Protein 6CT6 (pdb70)

B-factor: mean 40.83, std 12.95, range [19.47, 152.35]

InterPro domains:
  IPR001236 Lactate/malate dehydrogenase, N-terminal [PF00056] (11-154)
  IPR001557 L-lactate/malate dehydrogenase [PIRSF000102] (8-322)
  IPR001557 L-lactate/malate dehydrogenase [PR00086] (11-35)
  IPR001557 L-lactate/malate dehydrogenase [PR00086] (35-59)
  IPR001557 L-lactate/malate dehydrogenase [PR00086] (128-148)
  IPR001557 L-lactate/malate dehydrogenase [PR00086] (152-170)
  IPR001557 L-lactate/malate dehydrogenase [PR00086] (182-195)
  IPR011275 Malate dehydrogenase, type 3 [cd01339] (12-321)
  IPR015955 Lactate dehydrogenase/glycoside hydrolase, family 4, C-terminal [G3DSA:3.90.110.10] (157-330)
  IPR015955 Lactate dehydrogenase/glycoside hydrolase, family 4, C-terminal [SSF56327] (155-323)
  IPR022383 Lactate/malate dehydrogenase, C-terminal [PF02866] (159-320)
  IPR036291 NAD(P)-binding domain superfamily [SSF51735] (5-156)

Foldseek 3Di:
DDDPPAAEEEEAACPPLSLLLLLVCLVVVRGAYEDEYQDPPPSQVSQVVSCVVSVVVPHRHGYHYDHDLLVCARHQEYEYDDADDDVDDCVRVVVLLVVLLVNLQSCLVHPLNHQYEYADPPFQSSQVSSCVSNVHDQLRYWYDDFQLLFLQLLVLVCVLQVHDSVQWGWTWKFTLALLIRTPQQPIDRNNHTCVVCCVVVSDHVVSVVVSRVCSRCVFVVQCVVVVDDTDNNSRSVRVSVLVSCQSAFVFDKGQIFGADPQALHDHGTTIGFIFTQGVSGGPGTDRDPDDDVRSVSNVVRVVVRVVSVVVVVVVVVPPPD/DPDDDDDAAEEEEAACPQQNLLLLLVCLVVVRGAYEDEDQPPCPQQVSQVVSCVVSVVVPHRHHYHYDDDLLVCARHQEYEYADDDDADPPGDDLPPGVLGVLVVLLVNLLSCLVHPLNHQYEYERPPFFVSQVSSCVNNVHDLLRYWYDDFQLLFLLLLVLVCVLLVHDSVQWGWTWKFGNALLIRTPLQPIDRNNHTCVVCCVVVSDHPVSSVVSRVCSSCVFVVQCVVVVDDTDRNSRSVRVSVLVSCQVAFVQDKGQIWGQDPPALPAHGTTIGFIFTQGVSGRPGTDHDPDDPVSSVSNVVRRVVVVVVVVVVVCSVVCVPDDDPD

Structure (mmCIF, N/CA/C/O backbone):
data_6CT6
#
_entry.id   6CT6
#
_cell.length_a   83.400
_cell.length_b   83.400
_cell.length_c   227.100
_cell.angle_alpha   90.000
_cell.angle_beta   90.000
_cell.angle_gamma   120.000
#
_symmetry.space_group_name_H-M   'P 31 2 1'
#
loop_
_entity.id
_entity.type
_entity.pdbx_description
1 polymer 'Lactate dehydrogenase'
2 non-polymer alpha-D-glucopyranose
3 non-polymer '1,4-DIHYDRONICOTINAMIDE ADENINE DINUCLEOTIDE'
4 non-polymer 'OXAMIC ACID'
5 water water
#
loop_
_atom_site.group_PDB
_atom_site.id
_atom_site.type_symbol
_atom_site.label_atom_id
_atom_site.label_alt_id
_atom_site.label_comp_id
_atom_site.label_asym_id
_atom_site.label_entity_id
_atom_site.label_seq_id
_atom_site.pdbx_PDB_ins_code
_atom_site.Cartn_x
_atom_site.Cartn_y
_atom_site.Cartn_z
_atom_site.occupancy
_atom_site.B_iso_or_equiv
_atom_site.auth_seq_id
_atom_site.auth_comp_id
_atom_site.auth_asym_id
_atom_site.auth_atom_id
_atom_site.pdbx_PDB_model_num
ATOM 1 N N . ALA A 1 2 ? 1.712 121.893 15.325 1.00 67.12 2 ALA A N 1
ATOM 2 C CA . ALA A 1 2 ? 0.697 121.652 14.305 1.00 65.19 2 ALA A CA 1
ATOM 3 C C . ALA A 1 2 ? 0.726 120.197 13.852 1.00 67.23 2 ALA A C 1
ATOM 4 O O . ALA A 1 2 ? 1.742 119.517 13.988 1.00 75.87 2 ALA A O 1
ATOM 10 N N . VAL A 1 3 ? -0.399 119.725 13.316 1.00 69.21 3 VAL A N 1
ATOM 11 C CA . VAL A 1 3 ? -0.483 118.373 12.773 1.00 65.34 3 VAL A CA 1
ATOM 12 C C . VAL A 1 3 ? -1.038 118.332 11.359 1.00 61.57 3 VAL A C 1
ATOM 13 O O . VAL A 1 3 ? -0.767 117.365 10.623 1.00 62.53 3 VAL A O 1
ATOM 26 N N . PHE A 1 4 ? -1.794 119.333 10.925 1.00 60.87 4 PHE A N 1
ATOM 27 C CA . PHE A 1 4 ? -2.440 119.310 9.620 1.00 60.45 4 PHE A CA 1
ATOM 28 C C . PHE A 1 4 ? -1.500 119.803 8.526 1.00 57.05 4 PHE A C 1
ATOM 29 O O . PHE A 1 4 ? -1.481 119.262 7.421 1.00 60.78 4 PHE A O 1
ATOM 46 N N . ASN A 1 7 ? -3.142 120.528 3.378 1.00 60.17 7 ASN A N 1
ATOM 47 C CA . ASN A 1 7 ? -3.563 120.024 2.076 1.00 50.56 7 ASN A CA 1
ATOM 48 C C . ASN A 1 7 ? -5.005 120.436 1.775 1.00 50.20 7 ASN A C 1
ATOM 49 O O . ASN A 1 7 ? -5.587 121.246 2.493 1.00 57.30 7 ASN A O 1
ATOM 60 N N . LYS A 1 8 ? -5.574 119.864 0.711 1.00 46.10 8 LYS A N 1
ATOM 61 C CA . LYS A 1 8 ? -6.907 120.264 0.269 1.00 44.38 8 LYS A CA 1
ATOM 62 C C . LYS A 1 8 ? -7.991 119.864 1.265 1.00 41.24 8 LYS A C 1
ATOM 63 O O . LYS A 1 8 ? -9.024 120.537 1.358 1.00 40.26 8 LYS A O 1
ATOM 82 N N . ARG A 1 9 ? -7.792 118.775 1.994 1.00 37.44 9 ARG A N 1
ATOM 83 C CA . ARG A 1 9 ? -8.872 118.210 2.790 1.00 39.56 9 ARG A CA 1
ATOM 84 C C . ARG A 1 9 ? -9.264 119.146 3.933 1.00 32.22 9 ARG A C 1
ATOM 85 O O . ARG A 1 9 ? -8.409 119.834 4.498 1.00 32.09 9 ARG A O 1
ATOM 106 N N . PRO A 1 10 ? -10.544 119.180 4.303 1.00 30.91 10 PRO A N 1
ATOM 107 C CA . PRO A 1 10 ? -10.927 119.822 5.565 1.00 29.12 10 PRO A CA 1
ATOM 108 C C . PRO A 1 10 ? -10.173 119.207 6.737 1.00 30.55 10 PRO A C 1
ATOM 109 O O . PRO A 1 10 ? -9.803 118.031 6.715 1.00 28.65 10 PRO A O 1
ATOM 120 N N . LYS A 1 11 ? -9.952 120.017 7.771 1.00 34.97 11 LYS A N 1
ATOM 121 C CA . LYS A 1 11 ? -9.278 119.580 8.987 1.00 35.98 11 LYS A CA 1
ATOM 122 C C . LYS A 1 11 ? -10.244 119.733 10.154 1.00 33.24 11 LYS A C 1
ATOM 123 O O . LYS A 1 11 ? -10.751 120.833 10.403 1.00 31.50 11 LYS A O 1
ATOM 142 N N . ILE A 1 12 ? -10.497 118.638 10.866 1.00 30.11 12 ILE A N 1
ATOM 143 C CA . ILE A 1 12 ? -11.479 118.608 11.946 1.00 33.08 12 ILE A CA 1
ATOM 144 C C . ILE A 1 12 ? -10.753 118.278 13.242 1.00 32.36 12 ILE A C 1
ATOM 145 O O . ILE A 1 12 ? -10.170 117.194 13.375 1.00 30.93 12 ILE A O 1
ATOM 161 N N . ALA A 1 13 ? -10.807 119.199 14.201 1.00 29.86 13 ALA A N 1
ATOM 162 C CA . ALA A 1 13 ? -10.183 119.012 15.503 1.00 30.67 13 ALA A CA 1
ATOM 163 C C . ALA A 1 13 ? -11.224 118.548 16.512 1.00 28.70 13 ALA A C 1
ATOM 164 O O . ALA A 1 13 ? -12.261 119.197 16.684 1.00 30.00 13 ALA A O 1
ATOM 171 N N . LEU A 1 14 ? -10.941 117.429 17.174 1.00 28.82 14 LEU A N 1
ATOM 172 C CA . LEU A 1 14 ? -11.818 116.856 18.191 1.00 28.96 14 LEU A CA 1
ATOM 173 C C . LEU A 1 14 ? -11.160 117.074 19.553 1.00 31.45 14 LEU A C 1
ATOM 174 O O . LEU A 1 14 ? -10.196 116.389 19.910 1.00 28.57 14 LEU A O 1
ATOM 190 N N . VAL A 1 15 ? -11.682 118.038 20.308 1.00 30.65 15 VAL A N 1
ATOM 191 C CA . VAL A 1 15 ? -11.178 118.351 21.643 1.00 29.39 15 VAL A CA 1
ATOM 192 C C . VAL A 1 15 ? -11.882 117.408 22.615 1.00 30.32 15 VAL A C 1
ATOM 193 O O . VAL A 1 15 ? -13.013 117.657 23.040 1.00 29.74 15 VAL A O 1
ATOM 206 N N . GLY A 1 16 ? -11.204 116.318 22.969 1.00 29.43 16 GLY A N 1
ATOM 207 C CA . GLY A 1 16 ? -11.788 115.261 23.775 1.00 33.28 16 GLY A CA 1
ATOM 208 C C . GLY A 1 16 ? -11.806 113.953 23.012 1.00 30.82 16 GLY A C 1
ATOM 209 O O . GLY A 1 16 ? -12.442 113.859 21.958 1.00 31.31 16 GLY A O 1
ATOM 213 N N . SER A 1 17 ? -11.118 112.933 23.530 1.00 29.13 17 SER A N 1
ATOM 214 C CA . SER A 1 17 ? -10.884 111.698 22.790 1.00 33.20 17 SER A CA 1
ATOM 215 C C . SER A 1 17 ? -11.541 110.497 23.464 1.00 33.40 17 SER A C 1
ATOM 216 O O . SER A 1 17 ? -11.063 109.367 23.334 1.00 31.93 17 SER A O 1
ATOM 224 N N . GLY A 1 18 ? -12.639 110.724 24.182 1.00 34.31 18 GLY A N 1
ATOM 225 C CA . GLY A 1 18 ? -13.424 109.636 24.732 1.00 31.43 18 GLY A CA 1
ATOM 226 C C . GLY A 1 18 ? -14.219 108.921 23.659 1.00 32.02 18 GLY A C 1
ATOM 227 O O . GLY A 1 18 ? -13.896 109.022 22.471 1.00 29.47 18 GLY A O 1
ATOM 231 N N . MET A 1 19 ? -15.264 108.194 24.061 1.00 29.53 19 MET A N 1
ATOM 232 C CA . MET A 1 19 ? -16.014 107.390 23.101 1.00 28.82 19 MET A CA 1
ATOM 233 C C . MET A 1 19 ? -16.708 108.261 22.056 1.00 30.07 19 MET A C 1
ATOM 234 O O . MET A 1 19 ? -16.725 107.913 20.870 1.00 28.02 19 MET A O 1
ATOM 248 N N . ILE A 1 20 ? -17.281 109.400 22.462 1.00 29.70 20 ILE A N 1
ATOM 249 C CA . ILE A 1 20 ? -17.915 110.282 21.481 1.00 30.33 20 ILE A CA 1
ATOM 250 C C . ILE A 1 20 ? -16.869 110.822 20.510 1.00 28.33 20 ILE A C 1
ATOM 251 O O . ILE A 1 20 ? -17.087 110.857 19.294 1.00 28.31 20 ILE A O 1
ATOM 267 N N . GLY A 1 21 ? -15.717 111.248 21.030 1.00 28.70 21 GLY A N 1
ATOM 268 C CA . GLY A 1 21 ? -14.663 111.743 20.156 1.00 28.56 21 GLY A CA 1
ATOM 269 C C . GLY A 1 21 ? -14.198 110.702 19.155 1.00 27.70 21 GLY A C 1
ATOM 270 O O . GLY A 1 21 ? -14.051 110.986 17.964 1.00 25.28 21 GLY A O 1
ATOM 274 N N . GLY A 1 22 ? -13.961 109.477 19.626 1.00 29.75 22 GLY A N 1
ATOM 275 C CA . GLY A 1 22 ? -13.554 108.417 18.718 1.00 27.48 22 GLY A CA 1
ATOM 276 C C . GLY A 1 22 ? -14.622 108.099 17.690 1.00 27.35 22 GLY A C 1
ATOM 277 O O . GLY A 1 22 ? -14.320 107.855 16.519 1.00 23.63 22 GLY A O 1
ATOM 281 N N . THR A 1 23 ? -15.884 108.085 18.120 1.00 27.52 23 THR A N 1
ATOM 282 C CA . THR A 1 23 ? -16.992 107.851 17.200 1.00 26.20 23 THR A CA 1
ATOM 283 C C . THR A 1 23 ? -16.989 108.861 16.058 1.00 27.34 23 THR A C 1
ATOM 284 O O . THR A 1 23 ? -17.211 108.495 14.895 1.00 26.46 23 THR A O 1
ATOM 295 N N . MET A 1 24 ? -16.749 110.138 16.369 1.00 25.26 24 MET A N 1
ATOM 296 C CA . MET A 1 24 ? -16.740 111.156 15.326 1.00 28.04 24 MET A CA 1
ATOM 297 C C . MET A 1 24 ? -15.525 111.004 14.417 1.00 27.36 24 MET A C 1
ATOM 298 O O . MET A 1 24 ? -15.636 111.163 13.196 1.00 25.81 24 MET A O 1
ATOM 312 N N . ALA A 1 25 ? -14.363 110.679 14.989 1.00 28.66 25 ALA A N 1
ATOM 313 C CA . ALA A 1 25 ? -13.185 110.403 14.172 1.00 26.17 25 ALA A CA 1
ATOM 314 C C . ALA A 1 25 ? -13.441 109.231 13.228 1.00 23.33 25 ALA A C 1
ATOM 315 O O . ALA A 1 25 ? -13.081 109.276 12.046 1.00 25.78 25 ALA A O 1
ATOM 322 N N . PHE A 1 26 ? -14.049 108.163 13.748 1.00 26.31 26 PHE A N 1
ATOM 323 C CA . PHE A 1 26 ? -14.438 107.021 12.925 1.00 25.32 26 PHE A CA 1
ATOM 324 C C . PHE A 1 26 ? -15.317 107.452 11.751 1.00 28.11 26 PHE A C 1
ATOM 325 O O . PHE A 1 26 ? -15.114 107.008 10.612 1.00 27.00 26 PHE A O 1
ATOM 342 N N . LEU A 1 27 ? -16.287 108.334 12.006 1.00 26.95 27 LEU A N 1
ATOM 343 C CA . LEU A 1 27 ? -17.170 108.799 10.939 1.00 29.03 27 LEU A CA 1
ATOM 344 C C . LEU A 1 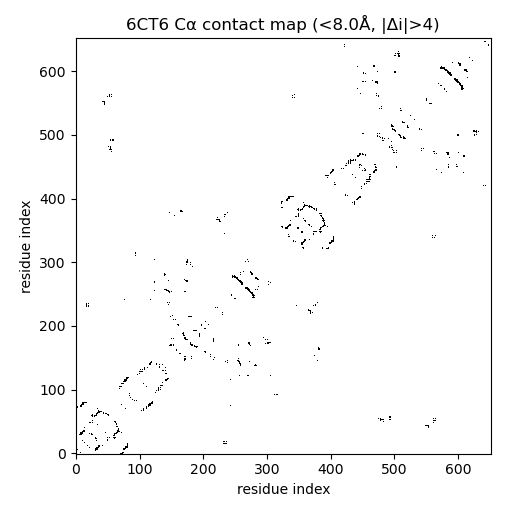27 ? -16.401 109.581 9.878 1.00 28.25 27 LEU A C 1
ATOM 345 O O . LEU A 1 27 ? -16.684 109.459 8.679 1.00 25.68 27 LEU A O 1
ATOM 361 N N . CYS A 1 28 ? -15.429 110.396 10.297 1.00 27.11 28 CYS A N 1
ATOM 362 C CA . CYS A 1 28 ? -14.629 111.148 9.335 1.00 27.25 28 CYS A CA 1
ATOM 363 C C . CYS A 1 28 ? -13.850 110.213 8.422 1.00 28.25 28 CYS A C 1
ATOM 364 O O . CYS A 1 28 ? -13.734 110.459 7.213 1.00 26.07 28 CYS A O 1
ATOM 372 N N . SER A 1 29 ? -13.299 109.139 8.989 1.00 27.03 29 SER A N 1
ATOM 373 C CA . SER A 1 29 ? -12.607 108.134 8.190 1.00 27.35 29 SER A CA 1
ATOM 374 C C . SER A 1 29 ? -13.561 107.467 7.203 1.00 29.07 29 SER A C 1
ATOM 375 O O . SER A 1 29 ? -13.287 107.408 5.996 1.00 29.19 29 SER A O 1
ATOM 383 N N . LEU A 1 30 ? -14.698 106.971 7.699 1.00 23.58 30 LEU A N 1
ATOM 384 C CA . LEU A 1 30 ? -15.638 106.246 6.848 1.00 27.59 30 LEU A CA 1
ATOM 385 C C . LEU A 1 30 ? -16.216 107.134 5.753 1.00 27.98 30 LEU A C 1
ATOM 386 O O . LEU A 1 30 ? -16.382 106.691 4.611 1.00 27.79 30 LEU A O 1
ATOM 402 N N . LYS A 1 31 ? -16.548 108.382 6.085 1.00 29.06 31 LYS A N 1
ATOM 403 C CA . LYS A 1 31 ? -17.184 109.291 5.140 1.00 32.40 31 LYS A CA 1
ATOM 404 C C . LYS A 1 31 ? -16.192 110.058 4.277 1.00 27.08 31 LYS A C 1
ATOM 405 O O . LYS A 1 31 ? -16.617 110.794 3.380 1.00 29.90 31 LYS A O 1
ATOM 424 N N . GLU A 1 32 ? -14.893 109.906 4.522 1.00 27.66 32 GLU A N 1
ATOM 425 C CA . GLU A 1 32 ? -13.872 110.691 3.833 1.00 25.97 32 GLU A CA 1
ATOM 426 C C . GLU A 1 32 ? -14.165 112.185 3.960 1.00 26.77 32 GLU A C 1
ATOM 427 O O . GLU A 1 32 ? -14.030 112.954 3.006 1.00 29.00 32 GLU A O 1
ATOM 439 N N . LEU A 1 33 ? -14.569 112.600 5.163 1.00 28.07 33 LEU A N 1
ATOM 440 C CA . LEU A 1 33 ? -14.985 113.982 5.379 1.00 27.42 33 LEU A CA 1
ATOM 441 C C . LEU A 1 33 ? -13.787 114.918 5.509 1.00 26.51 33 LEU A C 1
ATOM 442 O O . LEU A 1 33 ? -13.841 116.066 5.053 1.00 29.70 33 LEU A O 1
ATOM 458 N N . GLY A 1 34 ? -12.705 114.449 6.117 1.00 30.37 34 GLY A N 1
ATOM 459 C CA . GLY A 1 34 ? -11.533 115.278 6.325 1.00 31.17 34 GLY A CA 1
ATOM 460 C C . GLY A 1 34 ? -10.557 114.587 7.248 1.00 26.81 34 GLY A C 1
ATOM 461 O O . GLY A 1 34 ? -10.868 113.571 7.876 1.00 30.45 34 GLY A O 1
ATOM 465 N N . ASP A 1 35 ? -9.353 115.154 7.316 1.00 28.12 35 ASP A N 1
ATOM 466 C CA . ASP A 1 35 ? -8.374 114.690 8.288 1.00 31.64 35 ASP A CA 1
ATOM 467 C C . ASP A 1 35 ? -8.785 115.139 9.686 1.00 28.84 35 ASP A C 1
ATOM 468 O O . ASP A 1 35 ? -9.500 116.130 9.860 1.00 29.50 35 ASP A O 1
ATOM 477 N N . VAL A 1 36 ? -8.330 114.389 10.689 1.00 30.73 36 VAL A N 1
ATOM 478 C CA . VAL A 1 36 ? -8.807 114.537 12.058 1.00 26.50 36 VAL A CA 1
ATOM 479 C C . VAL A 1 36 ? -7.622 114.550 13.010 1.00 31.45 36 VAL A C 1
ATOM 480 O O . VAL A 1 36 ? -6.613 113.872 12.792 1.00 34.08 36 VAL A O 1
ATOM 493 N N . VAL A 1 37 ? -7.751 115.328 14.081 1.00 32.22 37 VAL A N 1
ATOM 494 C CA . VAL A 1 37 ? -6.867 115.220 15.234 1.00 33.62 37 VAL A CA 1
ATOM 495 C C . VAL A 1 37 ? -7.719 114.949 16.465 1.00 29.52 37 VAL A C 1
ATOM 496 O O . VAL A 1 37 ? -8.697 115.661 16.722 1.00 31.22 37 VAL A O 1
ATOM 509 N N . LEU A 1 38 ? -7.362 113.904 17.203 1.00 31.41 38 LEU A N 1
ATOM 510 C CA . LEU A 1 38 ? -7.968 113.602 18.494 1.00 34.75 38 LEU A CA 1
ATOM 511 C C . LEU A 1 38 ? -7.103 114.232 19.578 1.00 33.63 38 LEU A C 1
ATOM 512 O O . LEU A 1 38 ? -5.994 113.759 19.846 1.00 33.79 38 LEU A O 1
ATOM 528 N N . PHE A 1 39 ? -7.594 115.308 20.187 1.00 31.56 39 PHE A N 1
ATOM 529 C CA . PHE A 1 39 ? -6.891 115.961 21.281 1.00 32.58 39 PHE A CA 1
ATOM 530 C C . PHE A 1 39 ? -7.454 115.483 22.611 1.00 31.99 39 PHE A C 1
ATOM 531 O O . PHE A 1 39 ? -8.658 115.236 22.738 1.00 29.09 39 PHE A O 1
ATOM 548 N N . ASP A 1 40 ? -6.575 115.346 23.597 1.00 36.26 40 ASP A N 1
ATOM 549 C CA . ASP A 1 40 ? -7.015 115.041 24.950 1.00 34.20 40 ASP A CA 1
ATOM 550 C C . ASP A 1 40 ? -5.874 115.336 25.908 1.00 41.80 40 ASP A C 1
ATOM 551 O O . ASP A 1 40 ? -4.707 115.406 25.511 1.00 36.36 40 ASP A O 1
ATOM 560 N N . VAL A 1 41 ? -6.232 115.517 27.181 1.00 39.39 41 VAL A N 1
ATOM 561 C CA . VAL A 1 41 ? -5.224 115.750 28.208 1.00 39.18 41 VAL A CA 1
ATOM 562 C C . VAL A 1 41 ? -4.571 114.453 28.667 1.00 44.05 41 VAL A C 1
ATOM 563 O O . VAL A 1 41 ? -3.482 114.493 29.253 1.00 47.52 41 VAL A O 1
ATOM 576 N N . VAL A 1 42 ? -5.192 113.308 28.415 1.00 43.48 42 VAL A N 1
ATOM 577 C CA . VAL A 1 42 ? -4.564 112.029 28.768 1.00 42.36 42 VAL A CA 1
ATOM 578 C C . VAL A 1 42 ? -3.432 111.741 27.791 1.00 49.36 42 VAL A C 1
ATOM 579 O O . VAL A 1 42 ? -3.633 111.842 26.567 1.00 43.89 42 VAL A O 1
ATOM 592 N N . PRO A 1 43 ? -2.247 111.373 28.264 1.00 46.99 43 PRO A N 1
ATOM 593 C CA . PRO A 1 43 ? -1.181 110.991 27.337 1.00 48.02 43 PRO A CA 1
ATOM 594 C C . PRO A 1 43 ? -1.467 109.653 26.674 1.00 41.17 43 PRO A C 1
ATOM 595 O O . PRO A 1 43 ? -2.143 108.786 27.234 1.00 38.32 43 PRO A O 1
ATOM 606 N N . ASN A 1 44 ? -0.963 109.513 25.447 1.00 40.39 44 ASN A N 1
ATOM 607 C CA . ASN A 1 44 ? -0.886 108.234 24.743 1.00 38.87 44 ASN A CA 1
ATOM 608 C C . ASN A 1 44 ? -2.217 107.779 24.154 1.00 38.90 44 ASN A C 1
ATOM 609 O O . ASN A 1 44 ? -2.273 107.396 22.981 1.00 36.45 44 ASN A O 1
ATOM 620 N N . MET A 1 45 ? -3.288 107.801 24.946 1.00 33.65 45 MET A N 1
ATOM 621 C CA . MET A 1 45 ? -4.548 107.209 24.499 1.00 38.85 45 MET A CA 1
ATOM 622 C C . MET A 1 45 ? -5.022 107.759 23.160 1.00 29.53 45 MET A C 1
ATOM 623 O O . MET A 1 45 ? -5.403 106.957 22.293 1.00 31.72 45 MET A O 1
ATOM 637 N N . PRO A 1 46 ? -5.053 109.074 22.924 1.00 32.28 46 PRO A N 1
ATOM 638 C CA . PRO A 1 46 ? -5.461 109.554 21.593 1.00 34.73 46 PRO A CA 1
ATOM 639 C C . PRO A 1 46 ? -4.567 109.060 20.470 1.00 35.13 46 PRO A C 1
ATOM 640 O O . PRO A 1 46 ? -5.061 108.860 19.353 1.00 29.21 46 PRO A O 1
ATOM 651 N N . MET A 1 47 ? -3.271 108.852 20.721 1.00 35.82 47 MET A N 1
ATOM 652 C CA . MET A 1 47 ? -2.403 108.313 19.680 1.00 35.25 47 MET A CA 1
ATOM 653 C C . MET A 1 47 ? -2.734 106.859 19.373 1.00 31.69 47 MET A C 1
ATOM 654 O O . MET A 1 47 ? -2.608 106.428 18.222 1.00 29.50 47 MET A O 1
ATOM 668 N N . GLY A 1 48 ? -3.162 106.096 20.378 1.00 29.49 48 GLY A N 1
ATOM 669 C CA . GLY A 1 48 ? -3.574 104.724 20.130 1.00 29.66 48 GLY A CA 1
ATOM 670 C C . GLY A 1 48 ? -4.817 104.648 19.263 1.00 33.86 48 GLY A C 1
ATOM 671 O O . GLY A 1 48 ? -4.868 103.888 18.289 1.00 29.46 48 GLY A O 1
ATOM 675 N N . LYS A 1 49 ? -5.837 105.440 19.604 1.00 28.07 49 LYS A N 1
ATOM 676 C CA . LYS A 1 49 ? -7.051 105.473 18.795 1.00 27.15 49 LYS A CA 1
ATOM 677 C C . LYS A 1 49 ? -6.754 105.957 17.381 1.00 26.03 49 LYS A C 1
ATOM 678 O O . LYS A 1 49 ? -7.272 105.403 16.405 1.00 28.79 49 LYS A O 1
ATOM 697 N N . ALA A 1 50 ? -5.923 106.996 17.252 1.00 27.32 50 ALA A N 1
ATOM 698 C CA . ALA A 1 50 ? -5.583 107.520 15.934 1.00 30.16 50 ALA A CA 1
ATOM 699 C C . ALA A 1 50 ? -4.893 106.464 15.080 1.00 31.96 50 ALA A C 1
ATOM 700 O O . ALA A 1 50 ? -5.165 106.352 13.879 1.00 28.28 50 ALA A O 1
ATOM 707 N N . MET A 1 51 ? -3.992 105.686 15.681 1.00 27.46 51 MET A N 1
ATOM 708 C CA . MET A 1 51 ? -3.315 104.621 14.947 1.00 30.02 51 MET A CA 1
ATOM 709 C C . MET A 1 51 ? -4.325 103.614 14.413 1.00 26.88 51 MET A C 1
ATOM 710 O O . MET A 1 51 ? -4.304 103.255 13.228 1.00 28.88 51 MET A O 1
ATOM 724 N N . ASP A 1 52 ? -5.218 103.150 15.287 1.00 23.90 52 ASP A N 1
ATOM 725 C CA . ASP A 1 52 ? -6.302 102.259 14.891 1.00 28.76 52 ASP A CA 1
ATOM 726 C C . ASP A 1 52 ? -7.106 102.838 13.731 1.00 27.76 52 ASP A C 1
ATOM 727 O O . ASP A 1 52 ? -7.425 102.133 12.766 1.00 26.71 52 ASP A O 1
ATOM 736 N N . LEU A 1 53 ? -7.426 104.132 13.800 1.00 25.09 53 LEU A N 1
ATOM 737 C CA . LEU A 1 53 ? -8.269 104.749 12.783 1.00 28.13 53 LEU A CA 1
ATOM 738 C C . LEU A 1 53 ? -7.517 104.971 11.475 1.00 27.93 53 LEU A C 1
ATOM 739 O O . LEU A 1 53 ? -8.123 104.901 10.399 1.00 24.14 53 LEU A O 1
ATOM 755 N N . CYS A 1 54 ? -6.210 105.241 11.538 1.00 26.90 54 CYS A N 1
ATOM 756 C CA . CYS A 1 54 ? -5.416 105.286 10.314 1.00 28.13 54 CYS A CA 1
ATOM 757 C C . CYS A 1 54 ? -5.445 103.942 9.602 1.00 27.81 54 CYS A C 1
ATOM 758 O O . CYS A 1 54 ? -5.562 103.884 8.371 1.00 28.09 54 CYS A O 1
ATOM 766 N N . HIS A 1 55 ? -5.345 102.848 10.360 1.00 24.92 55 HIS A N 1
ATOM 767 C CA . HIS A 1 55 ? -5.524 101.523 9.778 1.00 26.34 55 HIS A CA 1
ATOM 768 C C . HIS A 1 55 ? -6.923 101.368 9.197 1.00 26.22 55 HIS A C 1
ATOM 769 O O . HIS A 1 55 ? -7.097 100.753 8.138 1.00 27.59 55 HIS A O 1
ATOM 783 N N . ASN A 1 56 ? -7.935 101.927 9.870 1.00 25.05 56 ASN A N 1
ATOM 784 C CA . ASN A 1 56 ? -9.305 101.803 9.376 1.00 26.36 56 ASN A CA 1
ATOM 785 C C . ASN A 1 56 ? -9.465 102.460 8.011 1.00 26.03 56 ASN A C 1
ATOM 786 O O . ASN A 1 56 ? -10.131 101.911 7.126 1.00 24.65 56 ASN A O 1
ATOM 797 N N . SER A 1 57 ? -8.890 103.651 7.830 1.00 25.29 57 SER A N 1
ATOM 798 C CA . SER A 1 57 ? -8.939 104.301 6.526 1.00 28.89 57 SER A CA 1
ATOM 799 C C . SER A 1 57 ? -8.447 103.358 5.435 1.00 28.13 57 SER A C 1
ATOM 800 O O . SER A 1 57 ? -9.076 103.217 4.381 1.00 25.40 57 SER A O 1
ATOM 808 N N . SER A 1 58 ? -7.317 102.695 5.680 1.00 26.31 58 SER A N 1
ATOM 809 C CA . SER A 1 58 ? -6.765 101.775 4.693 1.00 30.52 58 SER A CA 1
ATOM 810 C C . SER A 1 58 ? -7.683 100.574 4.481 1.00 25.76 58 SER A C 1
ATOM 811 O O . SER A 1 58 ? -7.812 100.078 3.355 1.00 27.18 58 SER A O 1
ATOM 819 N N . VAL A 1 59 ? -8.338 100.100 5.547 1.00 24.39 59 VAL A N 1
ATOM 820 C CA . VAL A 1 59 ? -9.346 99.049 5.403 1.00 26.30 59 VAL A CA 1
ATOM 821 C C . VAL A 1 59 ? -10.399 99.451 4.376 1.00 23.35 59 VAL A C 1
ATOM 822 O O . VAL A 1 59 ? -10.860 98.619 3.585 1.00 25.21 59 VAL A O 1
ATOM 835 N N . VAL A 1 60 ? -10.813 100.719 4.381 1.00 24.68 60 VAL A N 1
ATOM 836 C CA . VAL A 1 60 ? -11.830 101.200 3.447 1.00 28.45 60 VAL A CA 1
ATOM 837 C C . VAL A 1 60 ? -11.204 101.943 2.261 1.00 25.21 60 VAL A C 1
ATOM 838 O O . VAL A 1 60 ? -11.889 102.704 1.583 1.00 26.52 60 VAL A O 1
ATOM 851 N N . ASP A 1 61 ? -9.907 101.755 2.021 1.00 25.82 61 ASP A N 1
ATOM 852 C CA . ASP A 1 61 ? -9.258 102.147 0.769 1.00 27.41 61 ASP A CA 1
ATOM 853 C C . ASP A 1 61 ? -9.149 103.661 0.587 1.00 28.32 61 ASP A C 1
ATOM 854 O O . ASP A 1 61 ? -9.156 104.144 -0.547 1.00 30.14 61 ASP A O 1
ATOM 863 N N . ASN A 1 62 ? -9.034 104.439 1.663 1.00 25.73 62 ASN A N 1
ATOM 864 C CA . ASN A 1 62 ? -8.820 105.875 1.524 1.00 24.76 62 ASN A CA 1
ATOM 865 C C . ASN A 1 62 ? -7.685 106.311 2.443 1.00 27.53 62 ASN A C 1
ATOM 866 O O . ASN A 1 62 ? -7.204 105.547 3.283 1.00 28.42 62 ASN A O 1
ATOM 877 N N . GLY A 1 63 ? -7.253 107.555 2.262 1.00 26.81 63 GLY A N 1
ATOM 878 C CA . GLY A 1 63 ? -6.076 108.058 2.943 1.00 33.77 63 GLY A CA 1
ATOM 879 C C . GLY A 1 63 ? -6.353 109.069 4.038 1.00 29.57 63 GLY A C 1
ATOM 880 O O . GLY A 1 63 ? -5.457 109.831 4.415 1.00 31.09 63 GLY A O 1
ATOM 884 N N . ILE A 1 64 ? -7.581 109.094 4.561 1.00 26.72 64 ILE A N 1
ATOM 885 C CA . ILE A 1 64 ? -7.884 109.980 5.677 1.00 30.96 64 ILE A CA 1
ATOM 886 C C . ILE A 1 64 ? -6.914 109.694 6.811 1.00 29.81 64 ILE A C 1
ATOM 887 O O . ILE A 1 64 ? -6.682 108.533 7.174 1.00 25.77 64 ILE A O 1
ATOM 903 N N . THR A 1 65 ? -6.340 110.750 7.375 1.00 26.23 65 THR A N 1
ATOM 904 C CA . THR A 1 65 ? -5.377 110.631 8.460 1.00 28.01 65 THR A CA 1
ATOM 905 C C . THR A 1 65 ? -5.996 111.137 9.756 1.00 26.75 65 THR A C 1
ATOM 906 O O . THR A 1 65 ? -6.568 112.230 9.794 1.00 30.55 65 THR A O 1
ATOM 917 N N . VAL A 1 66 ? -5.879 110.336 10.809 1.00 26.45 66 VAL A N 1
ATOM 918 C CA . VAL A 1 66 ? -6.229 110.745 12.165 1.00 30.28 66 VAL A CA 1
ATOM 919 C C . VAL A 1 66 ? -4.939 110.866 12.963 1.00 31.66 66 VAL A C 1
ATOM 920 O O . VAL A 1 66 ? -4.135 109.927 13.000 1.00 29.94 66 VAL A O 1
ATOM 933 N N . TYR A 1 67 ? -4.736 112.025 13.586 1.00 32.49 67 TYR A N 1
ATOM 934 C CA . TYR A 1 67 ? -3.610 112.256 14.479 1.00 31.16 67 TYR A CA 1
ATOM 935 C C . TYR A 1 67 ? -4.087 112.262 15.926 1.00 34.72 67 TYR A C 1
ATOM 936 O O . TYR A 1 67 ? -5.247 112.564 16.216 1.00 39.12 67 TYR A O 1
ATOM 954 N N . GLY A 1 68 ? -3.179 111.923 16.831 1.00 32.97 68 GLY A N 1
ATOM 955 C CA . GLY A 1 68 ? -3.418 112.056 18.262 1.00 33.48 68 GLY A CA 1
ATOM 956 C C . GLY A 1 68 ? -2.436 113.046 18.861 1.00 34.35 68 GLY A C 1
ATOM 957 O O . GLY A 1 68 ? -1.257 113.047 18.504 1.00 36.70 68 GLY A O 1
ATOM 961 N N . SER A 1 69 ? -2.928 113.885 19.773 1.00 33.55 69 SER A N 1
ATOM 962 C CA . SER A 1 69 ? -2.105 114.956 20.317 1.00 34.20 69 SER A CA 1
ATOM 963 C C . SER A 1 69 ? -2.507 115.271 21.751 1.00 39.18 69 SER A C 1
ATOM 964 O O . SER A 1 69 ? -3.659 115.075 22.151 1.00 30.94 69 SER A O 1
ATOM 972 N N . ASN A 1 70 ? -1.531 115.764 22.517 1.00 38.56 70 ASN A N 1
ATOM 973 C CA . ASN A 1 70 ? -1.759 116.337 23.839 1.00 38.89 70 ASN A CA 1
ATOM 974 C C . ASN A 1 70 ? -1.447 117.830 23.885 1.00 40.58 70 ASN A C 1
ATOM 975 O O . ASN A 1 70 ? -1.350 118.399 24.978 1.00 37.51 70 ASN A O 1
ATOM 986 N N . SER A 1 71 ? -1.283 118.475 22.732 1.00 37.45 71 SER A N 1
ATOM 987 C CA . SER A 1 71 ? -0.894 119.878 22.651 1.00 37.48 71 SER A CA 1
ATOM 988 C C . SER A 1 71 ? -1.953 120.656 21.884 1.00 39.95 71 SER A C 1
ATOM 989 O O . SER A 1 71 ? -2.355 120.248 20.789 1.00 39.75 71 SER A O 1
ATOM 997 N N . TYR A 1 72 ? -2.394 121.781 22.452 1.00 37.65 72 TYR A N 1
ATOM 998 C CA . TYR A 1 72 ? -3.392 122.604 21.776 1.00 38.19 72 TYR A CA 1
ATOM 999 C C . TYR A 1 72 ? -2.888 123.161 20.453 1.00 39.14 72 TYR A C 1
ATOM 1000 O O . TYR A 1 72 ? -3.698 123.629 19.647 1.00 38.65 72 TYR A O 1
ATOM 1018 N N . GLU A 1 73 ? -1.579 123.115 20.201 1.00 39.98 73 GLU A N 1
ATOM 1019 C CA . GLU A 1 73 ? -1.068 123.558 18.910 1.00 46.30 73 GLU A CA 1
ATOM 1020 C C . GLU A 1 73 ? -1.606 122.712 17.763 1.00 37.61 73 GLU A C 1
ATOM 1021 O O . GLU A 1 73 ? -1.510 123.128 16.603 1.00 42.25 73 GLU A O 1
ATOM 1033 N N . CYS A 1 74 ? -2.168 121.538 18.057 1.00 40.64 74 CYS A N 1
ATOM 1034 C CA . CYS A 1 74 ? -2.743 120.704 17.012 1.00 43.63 74 CYS A CA 1
ATOM 1035 C C . CYS A 1 74 ? -4.000 121.310 16.408 1.00 40.82 74 CYS A C 1
ATOM 1036 O O . CYS A 1 74 ? -4.433 120.855 15.344 1.00 37.35 74 CYS A O 1
ATOM 1044 N N . LEU A 1 75 ? -4.593 122.318 17.053 1.00 35.68 75 LEU A N 1
ATOM 1045 C CA . LEU A 1 75 ? -5.743 123.014 16.487 1.00 36.56 75 LEU A CA 1
ATOM 1046 C C . LEU A 1 75 ? -5.380 123.884 15.292 1.00 38.31 75 LEU A C 1
ATOM 1047 O O . LEU A 1 75 ? -6.285 124.370 14.606 1.00 33.46 75 LEU A O 1
ATOM 1063 N N . THR A 1 76 ? -4.093 124.092 15.029 1.00 35.88 76 THR A N 1
ATOM 1064 C CA . THR A 1 76 ? -3.675 124.989 13.960 1.00 36.35 76 THR A CA 1
ATOM 1065 C C . THR A 1 76 ? -4.332 124.606 12.640 1.00 37.18 76 THR A C 1
ATOM 1066 O O . THR A 1 76 ? -4.235 123.461 12.190 1.00 37.25 76 THR A O 1
ATOM 1077 N N . ASN A 1 77 ? -5.012 125.579 12.030 1.00 38.64 77 ASN A N 1
ATOM 1078 C CA . ASN A 1 77 ? -5.629 125.458 10.711 1.00 43.61 77 ASN A CA 1
ATOM 1079 C C . ASN A 1 77 ? -6.856 124.553 10.702 1.00 40.06 77 ASN A C 1
ATOM 1080 O O . ASN A 1 77 ? -7.301 124.132 9.630 1.00 36.59 77 ASN A O 1
ATOM 1091 N N . ALA A 1 78 ? -7.423 124.243 11.865 1.00 35.70 78 ALA A N 1
ATOM 1092 C CA . ALA A 1 78 ? -8.657 123.468 11.906 1.00 34.69 78 ALA A CA 1
ATOM 1093 C C . ALA A 1 78 ? -9.804 124.256 11.286 1.00 32.46 78 ALA A C 1
ATOM 1094 O O . ALA A 1 78 ? -9.975 125.448 11.555 1.00 34.88 78 ALA A O 1
ATOM 1101 N N . ASP A 1 79 ? -10.592 123.580 10.446 1.00 34.19 79 ASP A N 1
ATOM 1102 C CA . ASP A 1 79 ? -11.787 124.193 9.877 1.00 30.82 79 ASP A CA 1
ATOM 1103 C C . ASP A 1 79 ? -12.995 124.037 10.793 1.00 29.52 79 ASP A C 1
ATOM 1104 O O . ASP A 1 79 ? -13.885 124.896 10.790 1.00 29.15 79 ASP A O 1
ATOM 1113 N N . VAL A 1 80 ? -13.047 122.955 11.566 1.00 30.98 80 VAL A N 1
ATOM 1114 C CA . VAL A 1 80 ? -14.106 122.726 12.542 1.00 30.54 80 VAL A CA 1
ATOM 1115 C C . VAL A 1 80 ? -13.471 122.207 13.825 1.00 30.25 80 VAL A C 1
ATOM 1116 O O . VAL A 1 80 ? -12.505 121.438 13.788 1.00 33.54 80 VAL A O 1
ATOM 1129 N N . VAL A 1 81 ? -14.014 122.632 14.962 1.00 29.92 81 VAL A N 1
ATOM 1130 C CA . VAL A 1 81 ? -13.630 122.111 16.269 1.00 29.70 81 VAL A CA 1
ATOM 1131 C C . VAL A 1 81 ? -14.887 121.585 16.950 1.00 29.19 81 VAL A C 1
ATOM 1132 O O . VAL A 1 81 ? -15.882 122.311 17.066 1.00 32.62 81 VAL A O 1
ATOM 1145 N N . ILE A 1 82 ? -14.847 120.327 17.387 1.00 27.54 82 ILE A N 1
ATOM 1146 C CA . ILE A 1 82 ? -15.948 119.713 18.123 1.00 28.44 82 ILE A CA 1
ATOM 1147 C C . ILE A 1 82 ? -15.446 119.368 19.521 1.00 28.52 82 ILE A C 1
ATOM 1148 O O . ILE A 1 82 ? -14.501 118.583 19.677 1.00 28.00 82 ILE A O 1
ATOM 1164 N N . ILE A 1 83 ? -16.091 119.937 20.535 1.00 28.35 83 ILE A N 1
ATOM 1165 C CA . ILE A 1 83 ? -15.618 119.872 21.915 1.00 29.77 83 ILE A CA 1
ATOM 1166 C C . ILE A 1 83 ? -16.478 118.884 22.696 1.00 27.55 83 ILE A C 1
ATOM 1167 O O . ILE A 1 83 ? -17.706 119.031 22.761 1.00 30.84 83 ILE A O 1
ATOM 1183 N N . THR A 1 84 ? -15.833 117.882 23.303 1.00 27.63 84 THR A N 1
ATOM 1184 C CA . THR A 1 84 ? -16.492 116.973 24.237 1.00 32.62 84 THR A CA 1
ATOM 1185 C C . THR A 1 84 ? -15.790 116.911 25.589 1.00 30.30 84 THR A C 1
ATOM 1186 O O . THR A 1 84 ? -16.103 116.025 26.391 1.00 34.39 84 THR A O 1
ATOM 1197 N N . ALA A 1 85 ? -14.855 117.816 25.865 1.00 28.34 85 ALA A N 1
ATOM 1198 C CA . ALA A 1 85 ? -14.074 117.744 27.093 1.00 42.84 85 ALA A CA 1
ATOM 1199 C C . ALA A 1 85 ? -14.917 118.130 28.308 1.00 40.71 85 ALA A C 1
ATOM 1200 O O . ALA A 1 85 ? -15.973 118.760 28.197 1.00 36.46 85 ALA A O 1
ATOM 1207 N N . GLY A 1 86 ? -14.433 117.744 29.478 1.00 41.86 86 GLY A N 1
ATOM 1208 C CA . GLY A 1 86 ? -15.058 118.107 30.738 1.00 37.70 86 GLY A CA 1
ATOM 1209 C C . GLY A 1 86 ? -15.076 116.954 31.723 1.00 42.09 86 GLY A C 1
ATOM 1210 O O . GLY A 1 86 ? -14.886 115.789 31.374 1.00 40.07 86 GLY A O 1
ATOM 1214 N N . ILE A 1 87 ? -15.309 117.296 32.991 1.00 42.45 87 ILE A N 1
ATOM 1215 C CA . ILE A 1 87 ? -15.462 116.323 34.068 1.00 38.97 87 ILE A CA 1
ATOM 1216 C C . ILE A 1 87 ? -16.940 116.204 34.401 1.00 40.49 87 ILE A C 1
ATOM 1217 O O . ILE A 1 87 ? -17.647 117.214 34.520 1.00 41.49 87 ILE A O 1
ATOM 1233 N N . THR A 1 88 ? -17.411 114.970 34.555 1.00 38.16 88 THR A N 1
ATOM 1234 C CA . THR A 1 88 ? -18.816 114.707 34.825 1.00 45.20 88 THR A CA 1
ATOM 1235 C C . THR A 1 88 ? -18.925 113.605 35.868 1.00 42.69 88 THR A C 1
ATOM 1236 O O . THR A 1 88 ? -17.961 112.892 36.157 1.00 44.98 88 THR A O 1
ATOM 1247 N N . LYS A 1 89 ? -20.121 113.474 36.433 1.00 41.54 89 LYS A N 1
ATOM 1248 C CA . LYS A 1 89 ? -20.380 112.513 37.499 1.00 49.86 89 LYS A CA 1
ATOM 1249 C C . LYS A 1 89 ? -20.371 111.077 36.982 1.00 51.39 89 LYS A C 1
ATOM 1250 O O . LYS A 1 89 ? -20.645 110.826 35.808 1.00 52.89 89 LYS A O 1
ATOM 1269 N N . TRP A 1 98 ? -28.184 113.452 43.061 1.00 59.40 98 TRP A N 1
ATOM 1270 C CA . TRP A 1 98 ? -28.066 114.812 43.572 1.00 63.94 98 TRP A CA 1
ATOM 1271 C C . TRP A 1 98 ? -27.394 115.722 42.547 1.00 59.27 98 TRP A C 1
ATOM 1272 O O . TRP A 1 98 ? -27.091 115.302 41.429 1.00 69.32 98 TRP A O 1
ATOM 1293 N N . SER A 1 99 ? -27.158 116.967 42.944 1.00 53.89 99 SER A N 1
ATOM 1294 C CA . SER A 1 99 ? -26.658 117.993 42.040 1.00 54.63 99 SER A CA 1
ATOM 1295 C C . SER A 1 99 ? -25.141 118.084 42.124 1.00 53.13 99 SER A C 1
ATOM 1296 O O . SER A 1 99 ? -24.577 118.182 43.220 1.00 47.36 99 SER A O 1
ATOM 1304 N N . ARG A 1 100 ? -24.485 118.064 40.963 1.00 42.48 100 ARG A N 1
ATOM 1305 C CA . ARG A 1 100 ? -23.037 118.215 40.898 1.00 43.13 100 ARG A CA 1
ATOM 1306 C C . ARG A 1 100 ? -22.650 119.514 40.203 1.00 42.62 100 ARG A C 1
ATOM 1307 O O . ARG A 1 100 ? -21.795 119.517 39.312 1.00 36.48 100 ARG A O 1
ATOM 1328 N N . MET A 1 101 ? -23.271 120.626 40.605 1.00 40.47 101 MET A N 1
ATOM 1329 C CA . MET A 1 101 ? -22.868 121.926 40.083 1.00 41.70 101 MET A CA 1
ATOM 1330 C C . MET A 1 101 ? -21.467 122.312 40.533 1.00 39.45 101 MET A C 1
ATOM 1331 O O . MET A 1 101 ? -20.872 123.220 39.945 1.00 36.63 101 MET A O 1
ATOM 1345 N N . ASP A 1 102 ? -20.930 121.651 41.564 1.00 37.87 102 ASP A N 1
ATOM 1346 C CA . ASP A 1 102 ? -19.568 121.935 42.003 1.00 37.06 102 ASP A CA 1
ATOM 1347 C C . ASP A 1 102 ? -18.546 121.693 40.899 1.00 35.35 102 ASP A C 1
ATOM 1348 O O . ASP A 1 102 ? -17.462 122.287 40.933 1.00 35.12 102 ASP A O 1
ATOM 1357 N N . LEU A 1 103 ? -18.864 120.843 39.922 1.00 39.44 103 LEU A N 1
ATOM 1358 C CA . LEU A 1 103 ? -17.953 120.560 38.818 1.00 38.76 103 LEU A CA 1
ATOM 1359 C C . LEU A 1 103 ? -17.966 121.625 37.728 1.00 38.26 103 LEU A C 1
ATOM 1360 O O . LEU A 1 103 ? -17.120 121.575 36.830 1.00 41.99 103 LEU A O 1
ATOM 1376 N N . LEU A 1 104 ? -18.893 122.571 37.765 1.00 37.11 104 LEU A N 1
ATOM 1377 C CA . LEU A 1 104 ? -19.031 123.501 36.651 1.00 38.06 104 LEU A CA 1
ATOM 1378 C C . LEU A 1 104 ? -17.886 124.509 36.593 1.00 37.30 104 LEU A C 1
ATOM 1379 O O . LEU A 1 104 ? -17.405 124.821 35.496 1.00 34.88 104 LEU A O 1
ATOM 1395 N N . PRO A 1 105 ? -17.408 125.037 37.724 1.00 37.76 105 PRO A N 1
ATOM 1396 C CA . PRO A 1 105 ? -16.271 125.972 37.644 1.00 35.84 105 PRO A CA 1
ATOM 1397 C C . PRO A 1 105 ? -15.039 125.398 36.959 1.00 36.83 105 PRO A C 1
ATOM 1398 O O . PRO A 1 105 ? -14.388 126.108 36.183 1.00 40.75 105 PRO A O 1
ATOM 1409 N N . VAL A 1 106 ? -14.690 124.136 37.224 1.00 35.19 106 VAL A N 1
ATOM 1410 C CA . VAL A 1 106 ? -13.506 123.559 36.589 1.00 41.68 106 VAL A CA 1
ATOM 1411 C C . VAL A 1 106 ? -13.750 123.346 35.100 1.00 36.95 106 VAL A C 1
ATOM 1412 O O . VAL A 1 106 ? -12.842 123.520 34.279 1.00 35.88 106 VAL A O 1
ATOM 1425 N N . ASN A 1 107 ? -14.973 122.966 34.725 1.00 32.42 107 ASN A N 1
ATOM 1426 C CA . ASN A 1 107 ? -15.280 122.790 33.310 1.00 35.44 107 ASN A CA 1
ATOM 1427 C C . ASN A 1 107 ? -15.265 124.124 32.578 1.00 34.21 107 ASN A C 1
ATOM 1428 O O . ASN A 1 107 ? -14.820 124.200 31.429 1.00 31.25 107 ASN A O 1
ATOM 1439 N N . ILE A 1 108 ? -15.735 125.191 33.228 1.00 33.32 108 ILE A N 1
ATOM 1440 C CA . ILE A 1 108 ? -15.635 126.521 32.633 1.00 34.66 108 ILE A CA 1
ATOM 1441 C C . ILE A 1 108 ? -14.173 126.893 32.425 1.00 36.72 108 ILE A C 1
ATOM 1442 O O . ILE A 1 108 ? -13.809 127.496 31.408 1.00 37.78 108 ILE A O 1
ATOM 1458 N N . LYS A 1 109 ? -13.310 126.533 33.379 1.00 35.50 109 LYS A N 1
ATOM 1459 C CA . LYS A 1 109 ? -11.877 126.761 33.214 1.00 40.51 109 LYS A CA 1
ATOM 1460 C C . LYS A 1 109 ? -11.352 126.032 31.983 1.00 36.99 109 LYS A C 1
ATOM 1461 O O . LYS A 1 109 ? -10.598 126.598 31.183 1.00 36.18 109 LYS A O 1
ATOM 1480 N N . ILE A 1 110 ? -11.738 124.765 31.825 1.00 37.23 110 ILE A N 1
ATOM 1481 C CA . ILE A 1 110 ? -11.322 123.989 30.659 1.00 37.74 110 ILE A CA 1
ATOM 1482 C C . ILE A 1 110 ? -11.796 124.668 29.381 1.00 35.54 110 ILE A C 1
ATOM 1483 O O . ILE A 1 110 ? -11.023 124.867 28.437 1.00 39.37 110 ILE A O 1
ATOM 1499 N N . MET A 1 111 ? -13.080 125.032 29.334 1.00 33.20 111 MET A N 1
ATOM 1500 C CA . MET A 1 111 ? -13.630 125.666 28.141 1.00 33.40 111 MET A CA 1
ATOM 1501 C C . MET A 1 111 ? -12.861 126.929 27.780 1.00 37.55 111 MET A C 1
ATOM 1502 O O . MET A 1 111 ? -12.656 127.222 26.597 1.00 32.39 111 MET A O 1
ATOM 1516 N N . ARG A 1 112 ? -12.422 127.690 28.784 1.00 34.25 112 ARG A N 1
ATOM 1517 C CA . ARG A 1 112 ? -11.702 128.924 28.495 1.00 33.37 112 ARG A CA 1
ATOM 1518 C C . ARG A 1 112 ? -10.291 128.643 27.996 1.00 32.22 112 ARG A C 1
ATOM 1519 O O . ARG A 1 112 ? -9.749 129.429 27.211 1.00 37.38 112 ARG A O 1
ATOM 1540 N N . GLU A 1 113 ? -9.686 127.534 28.427 1.00 34.10 113 GLU A N 1
ATOM 1541 C CA . GLU A 1 113 ? -8.426 127.105 27.830 1.00 35.64 113 GLU A CA 1
ATOM 1542 C C . GLU A 1 113 ? -8.607 126.776 26.353 1.00 37.27 113 GLU A C 1
ATOM 1543 O O . GLU A 1 113 ? -7.790 127.173 25.514 1.00 34.75 113 GLU A O 1
ATOM 1555 N N . VAL A 1 114 ? -9.674 126.049 26.015 1.00 36.89 114 VAL A N 1
ATOM 1556 C CA . VAL A 1 114 ? -9.926 125.690 24.622 1.00 32.85 114 VAL A CA 1
ATOM 1557 C C . VAL A 1 114 ? -10.184 126.942 23.797 1.00 33.52 114 VAL A C 1
ATOM 1558 O O . VAL A 1 114 ? -9.617 127.122 22.712 1.00 33.33 114 VAL A O 1
ATOM 1571 N N . GLY A 1 115 ? -11.053 127.824 24.296 1.00 34.25 115 GLY A N 1
ATOM 1572 C CA . GLY A 1 115 ? -11.331 129.059 23.583 1.00 32.56 115 GLY A CA 1
ATOM 1573 C C . GLY A 1 115 ? -10.076 129.869 23.323 1.00 35.92 115 GLY A C 1
ATOM 1574 O O . GLY A 1 115 ? -9.894 130.418 22.233 1.00 36.77 115 GLY A O 1
ATOM 1578 N N . GLY A 1 116 ? -9.190 129.947 24.317 1.00 35.91 116 GLY A N 1
ATOM 1579 C CA . GLY A 1 116 ? -7.926 130.635 24.115 1.00 40.88 116 GLY A CA 1
ATOM 1580 C C . GLY A 1 116 ? -7.092 130.003 23.018 1.00 34.76 116 GLY A C 1
ATOM 1581 O O . GLY A 1 116 ? -6.479 130.704 22.209 1.00 36.11 116 GLY A O 1
ATOM 1585 N N . ALA A 1 117 ? -7.054 128.670 22.978 1.00 35.41 117 ALA A N 1
ATOM 1586 C CA . ALA A 1 117 ? -6.332 127.984 21.911 1.00 39.28 117 ALA A CA 1
ATOM 1587 C C . ALA A 1 117 ? -6.968 128.260 20.555 1.00 38.77 117 ALA A C 1
ATOM 1588 O O . ALA A 1 117 ? -6.263 128.448 19.556 1.00 35.72 117 ALA A O 1
ATOM 1595 N N . ILE A 1 118 ? -8.302 128.291 20.500 1.00 36.02 118 ILE A N 1
ATOM 1596 C CA . ILE A 1 118 ? -8.995 128.608 19.253 1.00 33.93 118 ILE A CA 1
ATOM 1597 C C . ILE A 1 118 ? -8.594 129.995 18.764 1.00 39.69 118 ILE A C 1
ATOM 1598 O O . ILE A 1 118 ? -8.246 130.185 17.593 1.00 34.91 118 ILE A O 1
ATOM 1614 N N . LYS A 1 119 ? -8.653 130.986 19.656 1.00 37.29 119 LYS A N 1
ATOM 1615 C CA . LYS A 1 119 ? -8.264 132.346 19.297 1.00 37.64 119 LYS A CA 1
ATOM 1616 C C . LYS A 1 119 ? -6.867 132.373 18.692 1.00 40.20 119 LYS A C 1
ATOM 1617 O O . LYS A 1 119 ? -6.597 133.130 17.751 1.00 42.29 119 LYS A O 1
ATOM 1636 N N . LYS A 1 120 ? -5.977 131.527 19.206 1.00 38.60 120 LYS A N 1
ATOM 1637 C CA . LYS A 1 120 ? -4.573 131.552 18.818 1.00 39.81 120 LYS A CA 1
ATOM 1638 C C . LYS A 1 120 ? -4.308 130.727 17.561 1.00 42.20 120 LYS A C 1
ATOM 1639 O O . LYS A 1 120 ? -3.552 131.161 16.684 1.00 38.74 120 LYS A O 1
ATOM 1658 N N . TYR A 1 121 ? -4.930 129.551 17.439 1.00 38.70 121 TYR A N 1
ATOM 1659 C CA . TYR A 1 121 ? -4.564 128.596 16.400 1.00 37.76 121 TYR A CA 1
ATOM 1660 C C . TYR A 1 121 ? -5.586 128.446 15.282 1.00 39.93 121 TYR A C 1
ATOM 1661 O O . TYR A 1 121 ? -5.194 128.134 14.156 1.00 37.12 121 TYR A O 1
ATOM 1679 N N . CYS A 1 122 ? -6.878 128.650 15.545 1.00 38.63 122 CYS A N 1
ATOM 1680 C CA . CYS A 1 122 ? -7.876 128.506 14.489 1.00 36.60 122 CYS A CA 1
ATOM 1681 C C . CYS A 1 122 ? -9.057 129.439 14.728 1.00 36.70 122 CYS A C 1
ATOM 1682 O O . CYS A 1 122 ? -10.188 128.977 14.928 1.00 38.49 122 CYS A O 1
ATOM 1690 N N . PRO A 1 123 ? -8.840 130.757 14.695 1.00 37.34 123 PRO A N 1
ATOM 1691 C CA . PRO A 1 123 ? -9.934 131.691 15.004 1.00 38.28 123 PRO A CA 1
ATOM 1692 C C . PRO A 1 123 ? -11.061 131.695 13.985 1.00 39.22 123 PRO A C 1
ATOM 1693 O O . PRO A 1 123 ? -12.140 132.214 14.297 1.00 39.14 123 PRO A O 1
ATOM 1704 N N . ASN A 1 124 ? -10.857 131.146 12.787 1.00 36.24 124 ASN A N 1
ATOM 1705 C CA . ASN A 1 124 ? -11.889 131.119 11.758 1.00 35.38 124 ASN A CA 1
ATOM 1706 C C . ASN A 1 124 ? -12.653 129.801 11.728 1.00 34.22 124 ASN A C 1
ATOM 1707 O O . ASN A 1 124 ? -13.429 129.566 10.796 1.00 34.50 124 ASN A O 1
ATOM 1718 N N . ALA A 1 125 ? -12.458 128.944 12.726 1.00 36.34 125 ALA A N 1
ATOM 1719 C CA . ALA A 1 125 ? -13.113 127.645 12.754 1.00 31.22 125 ALA A CA 1
ATOM 1720 C C . ALA A 1 125 ? -14.599 127.777 13.078 1.00 34.26 125 ALA A C 1
ATOM 1721 O O . ALA A 1 125 ? -15.039 128.734 13.721 1.00 33.56 125 ALA A O 1
ATOM 1728 N N . PHE A 1 126 ? -15.377 126.802 12.609 1.00 31.06 126 PHE A N 1
ATOM 1729 C CA . PHE A 1 126 ? -16.738 126.585 13.085 1.00 30.10 126 PHE A CA 1
ATOM 1730 C C . PHE A 1 126 ? -16.676 125.648 14.285 1.00 30.95 126 PHE A C 1
ATOM 1731 O O . PHE A 1 126 ? -16.039 124.592 14.219 1.00 34.47 126 PHE A O 1
ATOM 1748 N N . ILE A 1 127 ? -17.325 126.031 15.382 1.00 30.05 127 ILE A N 1
ATOM 1749 C CA . ILE A 1 127 ? -17.147 125.359 16.665 1.00 28.23 127 ILE A CA 1
ATOM 1750 C C . ILE A 1 127 ? -18.477 124.777 17.128 1.00 27.59 127 ILE A C 1
ATOM 1751 O O . ILE A 1 127 ? -19.493 125.480 17.175 1.00 30.27 127 ILE A O 1
ATOM 1767 N N . ILE A 1 128 ? -18.456 123.493 17.479 1.00 27.86 128 ILE A N 1
ATOM 1768 C CA . ILE A 1 128 ? -19.614 122.767 17.993 1.00 29.52 128 ILE A CA 1
ATOM 1769 C C . ILE A 1 128 ? -19.239 122.228 19.368 1.00 27.74 128 ILE A C 1
ATOM 1770 O O . ILE A 1 128 ? -18.247 121.499 19.500 1.00 31.11 128 ILE A O 1
ATOM 1786 N N . ASN A 1 129 ? -20.022 122.580 20.388 1.00 30.91 129 ASN A N 1
ATOM 1787 C CA . ASN A 1 129 ? -19.796 122.101 21.747 1.00 27.70 129 ASN A CA 1
ATOM 1788 C C . ASN A 1 129 ? -20.876 121.101 22.138 1.00 26.58 129 ASN A C 1
ATOM 1789 O O . ASN A 1 129 ? -22.059 121.308 21.855 1.00 29.98 129 ASN A O 1
ATOM 1800 N N . ILE A 1 130 ? -20.462 120.019 22.795 1.00 25.30 130 ILE A N 1
ATOM 1801 C CA . ILE A 1 130 ? -21.384 118.986 23.247 1.00 28.18 130 ILE A CA 1
ATOM 1802 C C . ILE A 1 130 ? -21.534 118.956 24.771 1.00 29.99 130 ILE A C 1
ATOM 1803 O O . ILE A 1 130 ? -22.516 118.384 25.269 1.00 30.86 130 ILE A O 1
ATOM 1819 N N . THR A 1 131 ? -20.625 119.575 25.519 1.00 31.79 131 THR A N 1
ATOM 1820 C CA . THR A 1 131 ? -20.621 119.466 26.975 1.00 35.20 131 THR A CA 1
ATOM 1821 C C . THR A 1 131 ? -21.686 120.368 27.594 1.00 29.29 131 THR A C 1
ATOM 1822 O O . THR A 1 131 ? -21.716 121.576 27.341 1.00 30.36 131 THR A O 1
ATOM 1833 N N . ASN A 1 132 ? -22.549 119.774 28.415 1.00 36.05 132 ASN A N 1
ATOM 1834 C CA . ASN A 1 132 ? -23.604 120.506 29.122 1.00 34.42 132 ASN A CA 1
ATOM 1835 C C . ASN A 1 132 ? -23.076 121.118 30.422 1.00 38.65 132 ASN A C 1
ATOM 1836 O O . ASN A 1 132 ? -22.092 120.628 30.976 1.00 33.53 132 ASN A O 1
ATOM 1847 N N . PRO A 1 133 ? -23.722 122.193 30.917 1.00 35.45 133 PRO A N 1
ATOM 1848 C CA . PRO A 1 133 ? -24.834 122.954 30.328 1.00 35.45 133 PRO A CA 1
ATOM 1849 C C . PRO A 1 133 ? -24.366 123.813 29.165 1.00 31.37 133 PRO A C 1
ATOM 1850 O O . PRO A 1 133 ? -23.392 124.552 29.303 1.00 31.20 133 PRO A O 1
ATOM 1861 N N . LEU A 1 134 ? -25.067 123.731 28.035 1.00 29.45 134 LEU A N 1
ATOM 1862 C CA . LEU A 1 134 ? -24.534 124.292 26.797 1.00 29.46 134 LEU A CA 1
ATOM 1863 C C . LEU A 1 134 ? -24.458 125.815 26.842 1.00 33.23 134 LEU A C 1
ATOM 1864 O O . LEU A 1 134 ? -23.495 126.402 26.336 1.00 30.25 134 LEU A O 1
ATOM 1880 N N . ASP A 1 135 ? -25.448 126.481 27.442 1.00 33.66 135 ASP A N 1
ATOM 1881 C CA . ASP A 1 135 ? -25.379 127.938 27.524 1.00 32.16 135 ASP A CA 1
ATOM 1882 C C . ASP A 1 135 ? -24.134 128.380 28.280 1.00 31.55 135 ASP A C 1
ATOM 1883 O O . ASP A 1 135 ? -23.451 129.327 27.869 1.00 32.68 135 ASP A O 1
ATOM 1892 N N . VAL A 1 136 ? -23.819 127.699 29.382 1.00 31.01 136 VAL A N 1
ATOM 1893 C CA . VAL A 1 136 ? -22.643 128.043 30.174 1.00 32.27 136 VAL A CA 1
ATOM 1894 C C . VAL A 1 136 ? -21.370 127.740 29.395 1.00 33.72 136 VAL A C 1
ATOM 1895 O O . VAL A 1 136 ? -20.483 128.591 29.265 1.00 29.92 136 VAL A O 1
ATOM 1908 N N . MET A 1 137 ? -21.257 126.515 28.877 1.00 34.68 137 MET A N 1
ATOM 1909 C CA . MET A 1 137 ? -19.994 126.066 28.303 1.00 31.58 137 MET A CA 1
ATOM 1910 C C . MET A 1 137 ? -19.750 126.676 26.928 1.00 31.97 137 MET A C 1
ATOM 1911 O O . MET A 1 137 ? -18.612 127.034 26.601 1.00 35.23 137 MET A O 1
ATOM 1925 N N . VAL A 1 138 ? -20.793 126.806 26.104 1.00 32.08 138 VAL A N 1
ATOM 1926 C CA . VAL A 1 138 ? -20.617 127.458 24.807 1.00 32.32 138 VAL A CA 1
ATOM 1927 C C . VAL A 1 138 ? -20.147 128.894 25.004 1.00 33.93 138 VAL A C 1
ATOM 1928 O O . VAL A 1 138 ? -19.223 129.364 24.330 1.00 30.08 138 VAL A O 1
ATOM 1941 N N . ALA A 1 139 ? -20.779 129.615 25.934 1.00 35.19 139 ALA A N 1
ATOM 1942 C CA . ALA A 1 139 ? -20.414 131.008 26.164 1.00 33.84 139 ALA A CA 1
AT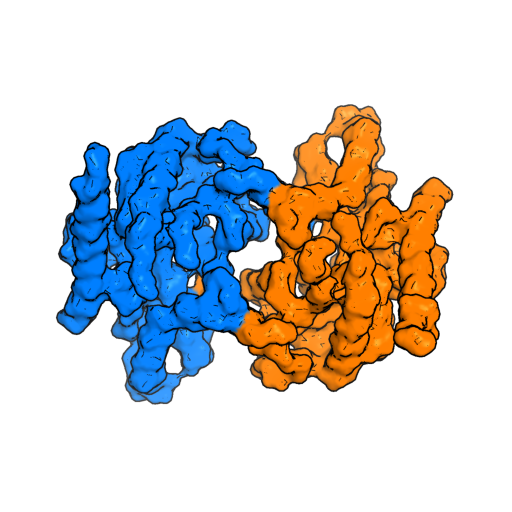OM 1943 C C . ALA A 1 139 ? -18.964 131.132 26.617 1.00 35.51 139 ALA A C 1
ATOM 1944 O O . ALA A 1 139 ? -18.234 132.018 26.156 1.00 32.88 139 ALA A O 1
ATOM 1951 N N . ALA A 1 140 ? -18.528 130.251 27.521 1.00 33.17 140 ALA A N 1
ATOM 1952 C CA . ALA A 1 140 ? -17.151 130.297 28.001 1.00 35.25 140 ALA A CA 1
ATOM 1953 C C . ALA A 1 140 ? -16.161 130.174 26.848 1.00 32.77 140 ALA A C 1
ATOM 1954 O O . ALA A 1 140 ? -15.190 130.935 26.766 1.00 34.28 140 ALA A O 1
ATOM 1961 N N . VAL A 1 141 ? -16.386 129.214 25.946 1.00 34.43 141 VAL A N 1
ATOM 1962 C CA . VAL A 1 141 ? -15.526 129.081 24.770 1.00 32.59 141 VAL A CA 1
ATOM 1963 C C . VAL A 1 141 ? -15.595 130.344 23.922 1.00 32.06 141 VAL A C 1
ATOM 1964 O O . VAL A 1 141 ? -14.567 130.927 23.558 1.00 35.46 141 VAL A O 1
ATOM 1977 N N . GLN A 1 142 ? -16.813 130.777 23.587 1.00 32.77 142 GLN A N 1
ATOM 1978 C CA . GLN A 1 142 ? -16.985 131.933 22.713 1.00 32.05 142 GLN A CA 1
ATOM 1979 C C . GLN A 1 142 ? -16.259 133.155 23.261 1.00 38.60 142 GLN A C 1
ATOM 1980 O O . GLN A 1 142 ? -15.543 133.849 22.529 1.00 34.25 142 GLN A O 1
ATOM 1994 N N . GLU A 1 143 ? -16.433 133.434 24.556 1.00 37.73 143 GLU A N 1
ATOM 1995 C CA . GLU A 1 143 ? -15.867 134.649 25.133 1.00 38.54 143 GLU A CA 1
ATOM 1996 C C . GLU A 1 143 ? -14.343 134.610 25.126 1.00 37.92 143 GLU A C 1
ATOM 1997 O O . GLU A 1 143 ? -13.694 135.615 24.817 1.00 36.36 143 GLU A O 1
ATOM 2009 N N . ALA A 1 144 ? -13.754 133.456 25.453 1.00 37.52 144 ALA A N 1
ATOM 2010 C CA . ALA A 1 144 ? -12.299 133.342 25.454 1.00 36.09 144 ALA A CA 1
ATOM 2011 C C . ALA A 1 144 ? -11.740 133.265 24.039 1.00 40.12 144 ALA A C 1
ATOM 2012 O O . ALA A 1 144 ? -10.610 133.704 23.796 1.00 40.23 144 ALA A O 1
ATOM 2019 N N . ALA A 1 145 ? -12.503 132.706 23.101 1.00 37.33 145 ALA A N 1
ATOM 2020 C CA . ALA A 1 145 ? -12.051 132.591 21.721 1.00 36.98 145 ALA A CA 1
ATOM 2021 C C . ALA A 1 145 ? -12.328 133.850 20.917 1.00 38.50 145 ALA A C 1
ATOM 2022 O O . ALA A 1 145 ? -11.611 134.131 19.949 1.00 37.40 145 ALA A O 1
ATOM 2029 N N . ASN A 1 146 ? -13.355 134.609 21.294 1.00 39.49 146 ASN A N 1
ATOM 2030 C CA . ASN A 1 146 ? -13.684 135.861 20.619 1.00 39.61 146 ASN A CA 1
ATOM 2031 C C . ASN A 1 146 ? -14.074 135.606 19.165 1.00 39.85 146 ASN A C 1
ATOM 2032 O O . ASN A 1 146 ? -13.751 136.389 18.269 1.00 38.90 146 ASN A O 1
ATOM 2043 N N . VAL A 1 147 ? -14.773 134.500 18.928 1.00 41.08 147 VAL A N 1
ATOM 2044 C CA . VAL A 1 147 ? -15.239 134.157 17.585 1.00 38.06 147 VAL A CA 1
ATOM 2045 C C . VAL A 1 147 ? -16.625 134.753 17.377 1.00 35.81 147 VAL A C 1
ATOM 2046 O O . VAL A 1 147 ? -17.341 135.014 18.356 1.00 36.37 147 VAL A O 1
ATOM 2059 N N . PRO A 1 148 ? -17.051 134.970 16.134 1.00 36.30 148 PRO A N 1
ATOM 2060 C CA . PRO A 1 148 ? -18.406 135.476 15.898 1.00 35.30 148 PRO A CA 1
ATOM 2061 C C . PRO A 1 148 ? -19.452 134.522 16.457 1.00 36.92 148 PRO A C 1
ATOM 2062 O O . PRO A 1 148 ? -19.257 133.305 16.495 1.00 34.59 148 PRO A O 1
ATOM 2073 N N . LYS A 1 149 ? -20.577 135.093 16.901 1.00 35.33 149 LYS A N 1
ATOM 2074 C CA . LYS A 1 149 ? -21.620 134.280 17.519 1.00 36.61 149 LYS A CA 1
ATOM 2075 C C . LYS A 1 149 ? -22.235 133.298 16.530 1.00 35.93 149 LYS A C 1
ATOM 2076 O O . LYS A 1 149 ? -22.742 132.248 16.939 1.00 35.45 149 LYS A O 1
ATOM 2095 N N . HIS A 1 150 ? -22.217 133.620 15.238 1.00 37.35 150 HIS A N 1
ATOM 2096 C CA . HIS A 1 150 ? -22.770 132.727 14.228 1.00 36.11 150 HIS A CA 1
ATOM 2097 C C . HIS A 1 150 ? -21.802 131.622 13.824 1.00 35.92 150 HIS A C 1
ATOM 2098 O O . HIS A 1 150 ? -22.125 130.833 12.928 1.00 37.34 150 HIS A O 1
ATOM 2112 N N . MET A 1 151 ? -20.630 131.547 14.455 1.00 34.96 151 MET A N 1
ATOM 2113 C CA . MET A 1 151 ? -19.645 130.515 14.159 1.00 31.67 151 MET A CA 1
ATOM 2114 C C . MET A 1 151 ? -19.461 129.537 15.316 1.00 34.32 151 MET A C 1
ATOM 2115 O O . MET A 1 151 ? -18.466 128.804 15.353 1.00 31.39 151 MET A O 1
ATOM 2129 N N . ILE A 1 152 ? -20.396 129.508 16.265 1.00 33.17 152 ILE A N 1
ATOM 2130 C CA . ILE A 1 152 ? -20.324 128.564 17.374 1.00 29.39 152 ILE A CA 1
ATOM 2131 C C . ILE A 1 152 ? -21.738 128.212 17.818 1.00 28.27 152 ILE A C 1
ATOM 2132 O O . ILE A 1 152 ? -22.649 129.043 17.778 1.00 32.06 152 ILE A O 1
ATOM 2148 N N . CYS A 1 153 ? -21.914 126.960 18.235 1.00 27.65 153 CYS A N 1
ATOM 2149 C CA . CYS A 1 153 ? -23.212 126.444 18.649 1.00 29.82 153 CYS A CA 1
ATOM 2150 C C . CYS A 1 153 ? -22.992 125.200 19.500 1.00 28.40 153 CYS A C 1
ATOM 2151 O O . CYS A 1 153 ? -21.869 124.708 19.639 1.00 30.19 153 CYS A O 1
ATOM 2159 N N . GLY A 1 154 ? -24.084 124.695 20.066 1.00 26.03 154 GLY A N 1
ATOM 2160 C CA . GLY A 1 154 ? -24.068 123.462 20.830 1.00 30.67 154 GLY A CA 1
ATOM 2161 C C . GLY A 1 154 ? -24.905 122.388 20.161 1.00 26.16 154 GLY A C 1
ATOM 2162 O O . GLY A 1 154 ? -25.890 122.685 19.483 1.00 32.87 154 GLY A O 1
ATOM 2166 N N . MET A 1 155 ? -24.504 121.133 20.354 1.00 29.29 155 MET A N 1
ATOM 2167 C CA . MET A 1 155 ? -25.233 119.980 19.839 1.00 29.58 155 MET A CA 1
ATOM 2168 C C . MET A 1 155 ? -26.054 119.364 20.964 1.00 25.37 155 MET A C 1
ATOM 2169 O O . MET A 1 155 ? -25.498 118.927 21.976 1.00 30.95 155 MET A O 1
ATOM 2183 N N . ALA A 1 156 ? -27.371 119.324 20.776 1.00 27.25 156 ALA A N 1
ATOM 2184 C CA . ALA A 1 156 ? -28.244 118.512 21.612 1.00 27.50 156 ALA A CA 1
ATOM 2185 C C . ALA A 1 156 ? -29.567 118.278 20.897 1.00 25.50 156 ALA A C 1
ATOM 2186 O O . ALA A 1 156 ? -30.090 117.159 20.890 1.00 26.50 156 ALA A O 1
ATOM 2193 N N . GLY A 1 157 ? -30.105 119.332 20.281 1.00 26.44 157 GLY A N 1
ATOM 2194 C CA . GLY A 1 157 ? -31.405 119.225 19.638 1.00 29.06 157 GLY A CA 1
ATOM 2195 C C . GLY A 1 157 ? -31.466 118.144 18.573 1.00 26.52 157 GLY A C 1
ATOM 2196 O O . GLY A 1 157 ? -32.479 117.453 18.434 1.00 28.21 157 GLY A O 1
ATOM 2200 N N . MET A 1 158 ? -30.389 117.983 17.803 1.00 27.12 158 MET A N 1
ATOM 2201 C CA . MET A 1 158 ? -30.391 116.962 16.758 1.00 30.74 158 MET A CA 1
ATOM 2202 C C . MET A 1 158 ? -30.514 115.567 17.361 1.00 28.45 158 MET A C 1
ATOM 2203 O O . MET A 1 158 ? -31.221 114.708 16.817 1.00 26.89 158 MET A O 1
ATOM 2217 N N . LEU A 1 159 ? -29.845 115.331 18.491 1.00 25.72 159 LEU A N 1
ATOM 2218 C CA . LEU A 1 159 ? -29.944 114.049 19.182 1.00 24.73 159 LEU A CA 1
ATOM 2219 C C . LEU A 1 159 ? -31.354 113.817 19.715 1.00 25.65 159 LEU A C 1
ATOM 2220 O O . LEU A 1 159 ? -31.963 112.772 19.460 1.00 21.84 159 LEU A O 1
ATOM 2236 N N . ASP A 1 160 ? -31.886 114.781 20.474 1.00 30.32 160 ASP A N 1
ATOM 2237 C CA . ASP A 1 160 ? 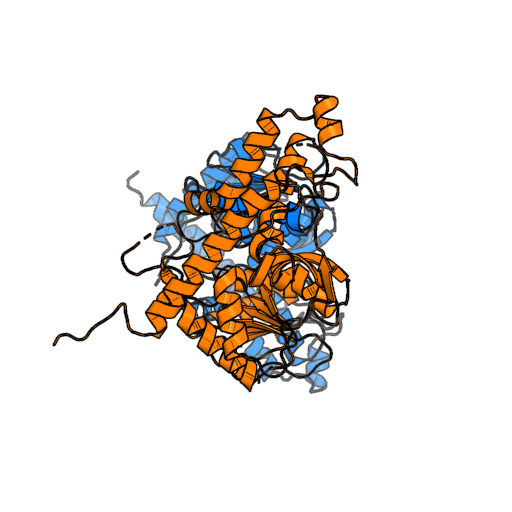-33.222 114.621 21.042 1.00 27.13 160 ASP A CA 1
ATOM 2238 C C . ASP A 1 160 ? -34.269 114.457 19.949 1.00 23.44 160 ASP A C 1
ATOM 2239 O O . ASP A 1 160 ? -35.172 113.619 20.064 1.00 27.89 160 ASP A O 1
ATOM 2248 N N . SER A 1 161 ? -34.168 115.254 18.883 1.00 26.73 161 SER A N 1
ATOM 2249 C CA . SER A 1 161 ? -35.135 115.170 17.793 1.00 29.40 161 SER A CA 1
ATOM 2250 C C . SER A 1 161 ? -35.072 113.816 17.096 1.00 30.07 161 SER A C 1
ATOM 2251 O O . SER A 1 161 ? -36.109 113.250 16.727 1.00 26.28 161 SER A O 1
ATOM 2259 N N . SER A 1 162 ? -33.865 113.279 16.902 1.00 26.67 162 SER A N 1
ATOM 2260 C CA . SER A 1 162 ? -33.740 111.975 16.255 1.00 29.29 162 SER A CA 1
ATOM 2261 C C . SER A 1 162 ? -34.405 110.883 17.077 1.00 29.06 162 SER A C 1
ATOM 2262 O O . SER A 1 162 ? -34.913 109.905 16.517 1.00 25.50 162 SER A O 1
ATOM 2270 N N . ARG A 1 163 ? -34.414 111.035 18.403 1.00 26.69 163 ARG A N 1
ATOM 2271 C CA . ARG A 1 163 ? -35.075 110.066 19.268 1.00 25.65 163 ARG A CA 1
ATOM 2272 C C . ARG A 1 163 ? -36.587 110.155 19.121 1.00 22.77 163 ARG A C 1
ATOM 2273 O O . ARG A 1 163 ? -37.269 109.134 18.978 1.00 27.78 163 ARG A O 1
ATOM 2294 N N . LEU A 1 164 ? -37.125 111.375 19.155 1.00 26.18 164 LEU A N 1
ATOM 2295 C CA . LEU A 1 164 ? -38.549 111.577 18.914 1.00 24.49 164 LEU A CA 1
ATOM 2296 C C . LEU A 1 164 ? -38.960 110.983 17.573 1.00 25.48 164 LEU A C 1
ATOM 2297 O O . LEU A 1 164 ? -39.949 110.248 17.478 1.00 24.28 164 LEU A O 1
ATOM 2313 N N . ARG A 1 165 ? -38.199 111.291 16.523 1.00 25.66 165 ARG A N 1
ATOM 2314 C CA . ARG A 1 165 ? -38.530 110.809 15.187 1.00 26.46 165 ARG A CA 1
ATOM 2315 C C . ARG A 1 165 ? -38.522 109.285 15.125 1.00 27.78 165 ARG A C 1
ATOM 2316 O O . ARG A 1 165 ? -39.398 108.679 14.497 1.00 28.17 165 ARG A O 1
ATOM 2337 N N . ARG A 1 166 ? -37.545 108.646 15.777 1.00 26.89 166 ARG A N 1
ATOM 2338 C CA . ARG A 1 166 ? -37.460 107.189 15.733 1.00 23.12 166 ARG A CA 1
ATOM 2339 C C . ARG A 1 166 ? -38.701 106.543 16.335 1.00 29.44 166 ARG A C 1
ATOM 2340 O O . ARG A 1 166 ? -39.211 105.549 15.804 1.00 25.90 166 ARG A O 1
ATOM 2361 N N . MET A 1 167 ? -39.196 107.083 17.452 1.00 29.09 167 MET A N 1
ATOM 2362 C CA . MET A 1 167 ? -40.331 106.464 18.130 1.00 29.02 167 MET A CA 1
ATOM 2363 C C . MET A 1 167 ? -41.613 106.623 17.323 1.00 25.77 167 MET A C 1
ATOM 2364 O O . MET A 1 167 ? -42.415 105.687 17.237 1.00 27.60 167 MET A O 1
ATOM 2378 N N . ILE A 1 168 ? -41.828 107.798 16.731 1.00 28.33 168 ILE A N 1
ATOM 2379 C CA . ILE A 1 168 ? -42.975 107.979 15.845 1.00 30.53 168 ILE A CA 1
ATOM 2380 C C . ILE A 1 168 ? -42.878 107.024 14.664 1.00 30.07 168 ILE A C 1
ATOM 2381 O O . ILE A 1 168 ? -43.872 106.412 14.256 1.00 28.28 168 ILE A O 1
ATOM 2397 N N . ALA A 1 169 ? -41.675 106.877 14.102 1.00 27.38 169 ALA A N 1
ATOM 2398 C CA . ALA A 1 169 ? -41.489 106.004 12.948 1.00 29.93 169 ALA A CA 1
ATOM 2399 C C . ALA A 1 169 ? -41.805 104.555 13.292 1.00 32.75 169 ALA A C 1
ATOM 2400 O O . ALA A 1 169 ? -42.482 103.863 12.522 1.00 29.04 169 ALA A O 1
ATOM 2407 N N . ASP A 1 170 ? -41.321 104.074 14.442 1.00 34.25 170 ASP A N 1
ATOM 2408 C CA . ASP A 1 170 ? -41.604 102.701 14.847 1.00 33.33 170 ASP A CA 1
ATOM 2409 C C . ASP A 1 170 ? -43.092 102.483 15.079 1.00 30.49 170 ASP A C 1
ATOM 2410 O O . ASP A 1 170 ? -43.608 101.392 14.814 1.00 33.35 170 ASP A O 1
ATOM 2419 N N . CYS A 1 171 ? -43.794 103.500 15.578 1.00 31.97 171 CYS A N 1
ATOM 2420 C CA . CYS A 1 171 ? -45.221 103.356 15.842 1.00 34.20 171 CYS A CA 1
ATOM 2421 C C . CYS A 1 171 ? -46.023 103.277 14.545 1.00 33.23 171 CYS A C 1
ATOM 2422 O O . CYS A 1 171 ? -46.926 102.442 14.418 1.00 32.19 171 CYS A O 1
ATOM 2430 N N . LEU A 1 172 ? -45.704 104.127 13.570 1.00 33.42 172 LEU A N 1
ATOM 2431 C CA . LEU A 1 172 ? -46.473 104.211 12.333 1.00 32.67 172 LEU A CA 1
ATOM 2432 C C . LEU A 1 172 ? -45.982 103.278 11.234 1.00 33.58 172 LEU A C 1
ATOM 2433 O O . LEU A 1 172 ? -46.644 103.175 10.194 1.00 36.34 172 LEU A O 1
ATOM 2449 N N . HIS A 1 173 ? -44.855 102.600 11.429 1.00 31.22 173 HIS A N 1
ATOM 2450 C CA . HIS A 1 173 ? -44.263 101.763 10.388 1.00 35.90 173 HIS A CA 1
ATOM 2451 C C . HIS A 1 173 ? -44.023 102.567 9.111 1.00 34.03 173 HIS A C 1
ATOM 2452 O O . HIS A 1 173 ? -44.436 102.186 8.013 1.00 29.86 173 HIS A O 1
ATOM 2466 N N . VAL A 1 174 ? -43.348 103.707 9.274 1.00 30.63 174 VAL A N 1
ATOM 2467 C CA . VAL A 1 174 ? -42.827 104.493 8.166 1.00 30.35 174 VAL A CA 1
ATOM 2468 C C . VAL A 1 174 ? -41.362 104.793 8.457 1.00 32.18 174 VAL A C 1
ATOM 2469 O O . VAL A 1 174 ? -40.914 104.764 9.606 1.00 29.68 174 VAL A O 1
ATOM 2482 N N . SER A 1 175 ? -40.615 105.093 7.400 1.00 27.04 175 SER A N 1
ATOM 2483 C CA . SER A 1 175 ? -39.186 105.333 7.550 1.00 30.15 175 SER A CA 1
ATOM 2484 C C . SER A 1 175 ? -38.937 106.598 8.369 1.00 28.51 175 SER A C 1
ATOM 2485 O O . SER A 1 175 ? -39.649 107.595 8.202 1.00 28.47 175 SER A O 1
ATOM 2493 N N . PRO A 1 176 ? -37.918 106.601 9.242 1.00 26.24 176 PRO A N 1
ATOM 2494 C CA . PRO A 1 176 ? -37.534 107.845 9.924 1.00 26.77 176 PRO A CA 1
ATOM 2495 C C . PRO A 1 176 ? -37.174 108.971 8.965 1.00 28.87 176 PRO A C 1
ATOM 2496 O O . PRO A 1 176 ? -37.229 110.149 9.333 1.00 25.88 176 PRO A O 1
ATOM 2507 N N . HIS A 1 177 ? -36.798 108.622 7.730 1.00 24.60 177 HIS A N 1
ATOM 2508 C CA . HIS A 1 177 ? -36.542 109.641 6.716 1.00 26.78 177 HIS A CA 1
ATOM 2509 C C . HIS A 1 177 ? -37.733 110.577 6.559 1.00 25.53 177 HIS A C 1
ATOM 2510 O O . HIS A 1 177 ? -37.563 111.767 6.271 1.00 25.43 177 HIS A O 1
ATOM 2524 N N . ASP A 1 178 ? -38.943 110.063 6.756 1.00 26.66 178 ASP A N 1
ATOM 2525 C CA . ASP A 1 178 ? -40.163 110.799 6.467 1.00 26.37 178 ASP A CA 1
ATOM 2526 C C . ASP A 1 178 ? -40.882 111.289 7.722 1.00 29.46 178 ASP A C 1
ATOM 2527 O O . ASP A 1 178 ? -42.027 111.742 7.626 1.00 33.20 178 ASP A O 1
ATOM 2536 N N . VAL A 1 179 ? -40.244 111.212 8.888 1.00 28.59 179 VAL A N 1
ATOM 2537 C CA . VAL A 1 179 ? -40.781 111.780 10.122 1.00 27.60 179 VAL A CA 1
ATOM 2538 C C . VAL A 1 179 ? -39.996 113.045 10.443 1.00 29.60 179 VAL A C 1
ATOM 2539 O O . VAL A 1 179 ? -38.782 112.990 10.673 1.00 26.00 179 VAL A O 1
ATOM 2552 N N . GLN A 1 180 ? -40.687 114.182 10.455 1.00 26.22 180 GLN A N 1
ATOM 2553 C CA . GLN A 1 180 ? -40.118 115.442 10.912 1.00 25.77 180 GLN A CA 1
ATOM 2554 C C . GLN A 1 180 ? -40.519 115.655 12.369 1.00 27.86 180 GLN A C 1
ATOM 2555 O O . GLN A 1 180 ? -41.694 115.500 12.724 1.00 31.64 180 GLN A O 1
ATOM 2569 N N . GLY A 1 181 ? -39.547 115.997 13.210 1.00 29.10 181 GLY A N 1
ATOM 2570 C CA . GLY A 1 181 ? -39.822 116.254 14.614 1.00 27.59 181 GLY A CA 1
ATOM 2571 C C . GLY A 1 181 ? -38.720 117.071 15.234 1.00 32.02 181 GLY A C 1
ATOM 2572 O O . GLY A 1 181 ? -37.553 116.981 14.830 1.00 29.90 181 GLY A O 1
ATOM 2576 N N . MET A 1 182 ? -39.083 117.871 16.243 1.00 29.26 182 MET A N 1
ATOM 2577 C CA . MET A 1 182 ? -38.150 118.786 16.885 1.00 26.52 182 MET A CA 1
ATOM 2578 C C . MET A 1 182 ? -38.316 118.752 18.399 1.00 29.06 182 MET A C 1
ATOM 2579 O O . MET A 1 182 ? -39.438 118.673 18.907 1.00 30.01 182 MET A O 1
ATOM 2593 N N . VAL A 1 183 ? -37.189 118.817 19.108 1.00 27.87 183 VAL A N 1
ATOM 2594 C CA . VAL A 1 183 ? -37.144 118.959 20.564 1.00 24.85 183 VAL A CA 1
ATOM 2595 C C . VAL A 1 183 ? -36.282 120.183 20.849 1.00 28.83 183 VAL A C 1
ATOM 2596 O O . VAL A 1 183 ? -35.077 120.177 20.564 1.00 29.91 183 VAL A O 1
ATOM 2609 N N . ILE A 1 184 ? -36.885 121.228 21.409 1.00 27.80 184 ILE A N 1
ATOM 2610 C CA . ILE A 1 184 ? -36.212 122.506 21.580 1.00 26.10 184 ILE A CA 1
ATOM 2611 C C . ILE A 1 184 ? -36.001 122.778 23.069 1.00 26.94 184 ILE A C 1
ATOM 2612 O O . ILE A 1 184 ? -36.452 122.033 23.937 1.00 29.77 184 ILE A O 1
ATOM 2628 N N . GLY A 1 185 ? -35.284 123.861 23.353 1.00 28.44 185 GLY A N 1
ATOM 2629 C CA . GLY A 1 185 ? -35.045 124.275 24.721 1.00 31.52 185 GLY A CA 1
ATOM 2630 C C . GLY A 1 185 ? -33.689 123.862 25.253 1.00 31.71 185 GLY A C 1
ATOM 2631 O O . GLY A 1 185 ? -32.691 123.871 24.526 1.00 32.41 185 GLY A O 1
ATOM 2635 N N . VAL A 1 186 ? -33.647 123.512 26.534 1.00 29.56 186 VAL A N 1
ATOM 2636 C CA . VAL A 1 186 ? -32.431 123.071 27.206 1.00 31.60 186 VAL A CA 1
ATOM 2637 C C . VAL A 1 186 ? -32.434 121.551 27.248 1.00 30.42 186 VAL A C 1
ATOM 2638 O O . VAL A 1 186 ? -33.446 120.934 27.605 1.00 34.99 186 VAL A O 1
ATOM 2651 N N . HIS A 1 187 ? -31.305 120.945 26.886 1.00 31.32 187 HIS A N 1
ATOM 2652 C CA . HIS A 1 187 ? -31.159 119.493 26.962 1.00 31.99 187 HIS A CA 1
ATOM 2653 C C . HIS A 1 187 ? -31.186 119.071 28.426 1.00 31.22 187 HIS A C 1
ATOM 2654 O O . HIS A 1 187 ? -30.230 119.314 29.169 1.00 34.42 187 HIS A O 1
ATOM 2668 N N . GLY A 1 188 ? -32.279 118.443 28.836 1.00 29.09 188 GLY A N 1
ATOM 2669 C CA . GLY A 1 188 ? -32.498 118.123 30.234 1.00 35.53 188 GLY A CA 1
ATOM 2670 C C . GLY A 1 188 ? -33.967 117.817 30.464 1.00 37.69 188 GLY A C 1
ATOM 2671 O O . GLY A 1 188 ? -34.716 117.573 29.521 1.00 32.65 188 GLY A O 1
ATOM 2675 N N . ASP A 1 189 ? -34.359 117.854 31.741 1.00 36.44 189 ASP A N 1
ATOM 2676 C CA . ASP A 1 189 ? -35.720 117.482 32.107 1.00 41.27 189 ASP A CA 1
ATOM 2677 C C . ASP A 1 189 ? -36.759 118.460 31.578 1.00 32.51 189 ASP A C 1
ATOM 2678 O O . ASP A 1 189 ? -37.949 118.127 31.565 1.00 41.45 189 ASP A O 1
ATOM 2687 N N . ASN A 1 190 ? -36.348 119.648 31.143 1.00 30.48 190 ASN A N 1
ATOM 2688 C CA . ASN A 1 190 ? -37.269 120.640 30.608 1.00 33.56 190 ASN A CA 1
ATOM 2689 C C . ASN A 1 190 ? -37.217 120.739 29.085 1.00 34.80 190 ASN A C 1
ATOM 2690 O O . ASN A 1 190 ? -37.813 121.661 28.520 1.00 31.10 190 ASN A O 1
ATOM 2701 N N . MET A 1 191 ? -36.527 119.819 28.409 1.00 31.73 191 MET A N 1
ATOM 2702 C CA . MET A 1 191 ? -36.565 119.798 26.950 1.00 30.05 191 MET A CA 1
ATOM 2703 C C . MET A 1 191 ? -38.008 119.668 26.475 1.00 30.66 191 MET A C 1
ATOM 2704 O O . MET A 1 191 ? -38.834 118.999 27.104 1.00 31.80 191 MET A O 1
ATOM 2718 N N . LEU A 1 192 ? -38.308 120.310 25.349 1.00 32.23 192 LEU A N 1
ATOM 2719 C CA . LEU A 1 192 ? -39.681 120.408 24.851 1.00 30.61 192 LEU A CA 1
ATOM 2720 C C . LEU A 1 192 ? -39.823 119.713 23.505 1.00 29.52 192 LEU A C 1
ATOM 2721 O O . LEU A 1 192 ? -39.509 120.308 22.459 1.00 29.16 192 LEU A O 1
ATOM 2737 N N . PRO A 1 193 ? -40.282 118.461 23.474 1.00 30.92 193 PRO A N 1
ATOM 2738 C CA . PRO A 1 193 ? -40.707 117.853 22.204 1.00 31.07 193 PRO A CA 1
ATOM 2739 C C . PRO A 1 193 ? -41.978 118.529 21.711 1.00 34.75 193 PRO A C 1
ATOM 2740 O O . PRO A 1 193 ? -42.979 118.589 22.429 1.00 31.90 193 PRO A O 1
ATOM 2751 N N . LEU A 1 194 ? -41.932 119.044 20.481 1.00 27.07 194 LEU A N 1
ATOM 2752 C CA . LEU A 1 194 ? -43.048 119.794 19.907 1.00 30.74 194 LEU A CA 1
ATOM 2753 C C . LEU A 1 194 ? -43.963 118.824 19.169 1.00 32.18 194 LEU A C 1
ATOM 2754 O O . LEU A 1 194 ? -43.907 118.661 17.949 1.00 32.75 194 LEU A O 1
ATOM 2770 N N . MET A 1 195 ? -44.840 118.177 19.938 1.00 30.13 195 MET A N 1
ATOM 2771 C CA . MET A 1 195 ? -45.697 117.146 19.368 1.00 34.05 195 MET A CA 1
ATOM 2772 C C . MET A 1 195 ? -46.651 117.708 18.320 1.00 36.28 195 MET A C 1
ATOM 2773 O O . MET A 1 195 ? -47.085 116.966 17.432 1.00 34.64 195 MET A O 1
ATOM 2787 N N . ARG A 1 196 ? -46.973 119.001 18.392 1.00 34.05 196 ARG A N 1
ATOM 2788 C CA . ARG A 1 196 ? -47.871 119.600 17.409 1.00 36.27 196 ARG A CA 1
ATOM 2789 C C . ARG A 1 196 ? -47.197 119.750 16.051 1.00 34.49 196 ARG A C 1
ATOM 2790 O O . ARG A 1 196 ? -47.880 119.768 15.021 1.00 36.66 196 ARG A O 1
ATOM 2811 N N . TYR A 1 197 ? -45.870 119.854 16.026 1.00 34.54 197 TYR A N 1
ATOM 2812 C CA . TYR A 1 197 ? -45.125 120.071 14.793 1.00 32.37 197 TYR A CA 1
ATOM 2813 C C . TYR A 1 197 ? -44.625 118.779 14.155 1.00 33.09 197 TYR A C 1
ATOM 2814 O O . TYR A 1 197 ? -43.936 118.843 13.129 1.00 34.61 197 TYR A O 1
ATOM 2832 N N . ILE A 1 198 ? -44.944 117.617 14.727 1.00 29.28 198 ILE A N 1
ATOM 2833 C CA . ILE A 1 198 ? -44.582 116.352 14.097 1.00 31.92 198 ILE A CA 1
ATOM 2834 C C . ILE A 1 198 ? -45.351 116.218 12.791 1.00 33.77 198 ILE A C 1
ATOM 2835 O O . ILE A 1 198 ? -46.576 116.395 12.756 1.00 32.65 198 ILE A O 1
ATOM 2851 N N . THR A 1 199 ? -44.640 115.907 11.709 1.00 30.59 199 THR A N 1
ATOM 2852 C CA . THR A 1 199 ? -45.283 115.638 10.432 1.00 31.44 199 THR A CA 1
ATOM 2853 C C . THR A 1 199 ? -44.722 114.366 9.812 1.00 35.92 199 THR A C 1
ATOM 2854 O O . THR A 1 199 ? -43.610 113.926 10.118 1.00 27.59 199 THR A O 1
ATOM 2865 N N . ILE A 1 200 ? -45.527 113.782 8.932 1.00 29.29 200 ILE A N 1
ATOM 2866 C CA . ILE A 1 200 ? -45.142 112.640 8.117 1.00 29.93 200 ILE A CA 1
ATOM 2867 C C . ILE A 1 200 ? -45.100 113.151 6.682 1.00 30.14 200 ILE A C 1
ATOM 2868 O O . ILE A 1 200 ? -46.141 113.290 6.028 1.00 28.78 200 ILE A O 1
ATOM 2884 N N . ASN A 1 201 ? -43.900 113.452 6.191 1.00 30.01 201 ASN A N 1
ATOM 2885 C CA . ASN A 1 201 ? -43.728 114.106 4.892 1.00 30.97 201 ASN A CA 1
ATOM 2886 C C . ASN A 1 201 ? -44.596 115.359 4.788 1.00 33.24 201 ASN A C 1
ATOM 2887 O O . ASN A 1 201 ? -45.239 115.615 3.767 1.00 30.31 201 ASN A O 1
ATOM 2898 N N . GLY A 1 202 ? -44.610 116.154 5.859 1.00 31.32 202 GLY A N 1
ATOM 2899 C CA . GLY A 1 202 ? -45.374 117.384 5.895 1.00 32.88 202 GLY A CA 1
ATOM 2900 C C . GLY A 1 202 ? -46.813 117.230 6.346 1.00 29.10 202 GLY A C 1
ATOM 2901 O O . GLY A 1 202 ? -47.478 118.243 6.600 1.00 32.12 202 GLY A O 1
ATOM 2905 N N . ILE A 1 203 ? -47.312 116.003 6.451 1.00 27.89 203 ILE A N 1
ATOM 2906 C CA . ILE A 1 203 ? -48.681 115.738 6.890 1.00 30.32 203 ILE A CA 1
ATOM 2907 C C . ILE A 1 203 ? -48.727 115.842 8.411 1.00 28.45 203 ILE A C 1
ATOM 2908 O O . ILE A 1 203 ? -48.012 115.093 9.090 1.00 32.54 203 ILE A O 1
ATOM 2924 N N . PRO A 1 204 ? -49.549 116.720 8.995 1.00 27.97 204 PRO A N 1
ATOM 2925 C CA . PRO A 1 204 ? -49.567 116.837 10.460 1.00 31.20 204 PRO A CA 1
ATOM 2926 C C . PRO A 1 204 ? -49.897 115.511 11.126 1.00 31.04 204 PRO A C 1
ATOM 2927 O O . PRO A 1 204 ? -50.725 114.737 10.641 1.00 30.53 204 PRO A O 1
ATOM 2938 N N . ILE A 1 205 ? -49.235 115.255 12.258 1.00 30.05 205 ILE A N 1
ATOM 2939 C CA . ILE A 1 205 ? -49.495 114.027 13.002 1.00 31.28 205 ILE A CA 1
ATOM 2940 C C . ILE A 1 205 ? -50.955 113.960 13.430 1.00 31.40 205 ILE A C 1
ATOM 2941 O O . ILE A 1 205 ? -51.504 112.867 13.621 1.00 31.69 205 ILE A O 1
ATOM 2957 N N . GLN A 1 206 ? -51.613 115.115 13.578 1.00 32.93 206 GLN A N 1
ATOM 2958 C CA . GLN A 1 206 ? -53.019 115.114 13.978 1.00 35.48 206 GLN A CA 1
ATOM 2959 C C . GLN A 1 206 ? -53.879 114.355 12.975 1.00 37.18 206 GLN A C 1
ATOM 2960 O O . GLN A 1 206 ? -54.845 113.684 13.357 1.00 39.54 206 GLN A O 1
ATOM 2974 N N . GLU A 1 207 ? -53.549 114.446 11.683 1.00 34.76 207 GLU A N 1
ATOM 2975 C CA . GLU A 1 207 ? -54.296 113.682 10.689 1.00 32.77 207 GLU A CA 1
ATOM 2976 C C . GLU A 1 207 ? -54.202 112.189 10.969 1.00 35.53 207 GLU A C 1
ATOM 2977 O O . GLU A 1 207 ? -55.173 111.450 10.769 1.00 38.57 207 GLU A O 1
ATOM 2989 N N . PHE A 1 208 ? -53.039 111.723 11.433 1.00 32.49 208 PHE A N 1
ATOM 2990 C CA . PHE A 1 208 ? -52.889 110.311 11.761 1.00 32.98 208 PHE A CA 1
ATOM 2991 C C . PHE A 1 208 ? -53.595 109.957 13.062 1.00 35.34 208 PHE A C 1
ATOM 2992 O O . PHE A 1 208 ? -54.071 108.827 13.218 1.00 35.02 208 PHE A O 1
ATOM 3009 N N . ILE A 1 209 ? -53.669 110.901 14.001 1.00 33.08 209 ILE A N 1
ATOM 3010 C CA . ILE A 1 209 ? -54.459 110.683 15.210 1.00 41.51 209 ILE A CA 1
ATOM 3011 C C . ILE A 1 209 ? -55.930 110.520 14.847 1.00 39.26 209 ILE A C 1
ATOM 3012 O O . ILE A 1 209 ? -56.574 109.529 15.211 1.00 40.66 209 ILE A O 1
ATOM 3028 N N . ASN A 1 210 ? -56.476 111.490 14.106 1.00 41.37 210 ASN A N 1
ATOM 3029 C CA . ASN A 1 210 ? -57.881 111.430 13.712 1.00 41.22 210 ASN A CA 1
ATOM 3030 C C . ASN A 1 210 ? -58.204 110.154 12.945 1.00 43.92 210 ASN A C 1
ATOM 3031 O O . ASN A 1 210 ? -59.322 109.637 13.054 1.00 47.43 210 ASN A O 1
ATOM 3042 N N . LYS A 1 211 ? -57.255 109.635 12.167 1.00 41.09 211 LYS A N 1
ATOM 3043 C CA . LYS A 1 211 ? -57.492 108.431 11.379 1.00 39.48 211 LYS A CA 1
ATOM 3044 C C . LYS A 1 211 ? -57.319 107.150 12.186 1.00 43.01 211 LYS A C 1
ATOM 3045 O O . LYS A 1 211 ? -57.520 106.062 11.637 1.00 43.46 211 LYS A O 1
ATOM 3064 N N . GLY A 1 212 ? -56.959 107.248 13.464 1.00 38.04 212 GLY A N 1
ATOM 3065 C CA . GLY A 1 212 ? -56.807 106.069 14.292 1.00 41.96 212 GLY A CA 1
ATOM 3066 C C . GLY A 1 212 ? -55.535 105.287 14.070 1.00 45.22 212 GLY A C 1
ATOM 3067 O O . GLY A 1 212 ? -55.448 104.136 14.509 1.00 42.75 212 GLY A O 1
ATOM 3071 N N . LEU A 1 213 ? -54.541 105.871 13.400 1.00 41.34 213 LEU A N 1
ATOM 3072 C CA . LEU A 1 213 ? -53.275 105.186 13.171 1.00 41.39 213 LEU A CA 1
ATOM 3073 C C . LEU A 1 213 ? -52.327 105.312 14.353 1.00 42.07 213 LEU A C 1
ATOM 3074 O O . LEU A 1 213 ? -51.450 104.458 14.528 1.00 42.84 213 LEU A O 1
ATOM 3090 N N . ILE A 1 214 ? -52.493 106.354 15.160 1.00 43.13 214 ILE A N 1
ATOM 3091 C CA . ILE A 1 214 ? -51.791 106.521 16.426 1.00 39.03 214 ILE A CA 1
ATOM 3092 C C . ILE A 1 214 ? -52.742 107.259 17.358 1.00 42.31 214 ILE A C 1
ATOM 3093 O O . ILE A 1 214 ? -53.485 108.140 16.914 1.00 40.99 214 ILE A O 1
ATOM 3109 N N . ASN A 1 215 ? -52.741 106.898 18.639 1.00 42.71 215 ASN A N 1
ATOM 3110 C CA . ASN A 1 215 ? -53.657 107.509 19.595 1.00 43.51 215 ASN A CA 1
ATOM 3111 C C . ASN A 1 215 ? -52.905 108.429 20.549 1.00 45.82 215 ASN A C 1
ATOM 3112 O O . ASN A 1 215 ? -51.674 108.414 20.637 1.00 42.92 215 ASN A O 1
ATOM 3123 N N . LYS A 1 216 ? -53.680 109.249 21.267 1.00 49.17 216 LYS A N 1
ATOM 3124 C CA . LYS A 1 216 ? -53.088 110.260 22.137 1.00 46.88 216 LYS A CA 1
ATOM 3125 C C . LYS A 1 216 ? -52.321 109.632 23.292 1.00 41.35 216 LYS A C 1
ATOM 3126 O O . LYS A 1 216 ? -51.395 110.250 23.828 1.00 40.69 216 LYS A O 1
ATOM 3145 N N . GLU A 1 217 ? -52.686 108.412 23.692 1.00 41.78 217 GLU A N 1
ATOM 3146 C CA . GLU A 1 217 ? -51.885 107.699 24.681 1.00 47.28 217 GLU A CA 1
ATOM 3147 C C . GLU A 1 217 ? -50.504 107.373 24.129 1.00 45.28 217 GLU A C 1
ATOM 3148 O O . GLU A 1 217 ? -49.499 107.512 24.838 1.00 34.42 217 GLU A O 1
ATOM 3160 N N . ASP A 1 218 ? -50.433 106.927 22.871 1.00 43.57 218 ASP A N 1
ATOM 3161 C CA . ASP A 1 218 ? -49.137 106.736 22.226 1.00 42.13 218 ASP A CA 1
ATOM 3162 C C . ASP A 1 218 ? -48.345 108.038 22.194 1.00 35.62 218 ASP A C 1
ATOM 3163 O O . ASP A 1 218 ? -47.139 108.049 22.465 1.00 36.60 218 ASP A O 1
ATOM 3172 N N . ILE A 1 219 ? -49.009 109.146 21.857 1.00 33.49 219 ILE A N 1
ATOM 3173 C CA . ILE A 1 219 ? -48.318 110.428 21.735 1.00 30.46 219 ILE A CA 1
ATOM 3174 C C . ILE A 1 219 ? -47.734 110.846 23.079 1.00 38.28 219 ILE A C 1
ATOM 3175 O O . ILE A 1 219 ? -46.560 111.222 23.178 1.00 30.31 219 ILE A O 1
ATOM 3191 N N . ASN A 1 220 ? -48.554 110.807 24.133 1.00 39.55 220 ASN A N 1
ATOM 3192 C CA . ASN A 1 220 ? -48.083 111.224 25.450 1.00 36.96 220 ASN A CA 1
ATOM 3193 C C . ASN A 1 220 ? -46.923 110.357 25.916 1.00 31.78 220 ASN A C 1
ATOM 3194 O O . ASN A 1 220 ? -45.954 110.860 26.496 1.00 33.72 220 ASN A O 1
ATOM 3205 N N . ASN A 1 221 ? -47.005 109.048 25.672 1.00 31.33 221 ASN A N 1
ATOM 3206 C CA . ASN A 1 221 ? -45.914 108.151 26.037 1.00 35.57 221 ASN A CA 1
ATOM 3207 C C . ASN A 1 221 ? -44.626 108.525 25.313 1.00 34.04 221 ASN A C 1
ATOM 3208 O O . ASN A 1 221 ? -43.543 108.516 25.909 1.00 33.31 221 ASN A O 1
ATOM 3219 N N . ILE A 1 222 ? -44.722 108.861 24.024 1.00 30.21 222 ILE A N 1
ATOM 3220 C CA . ILE A 1 222 ? -43.529 109.204 23.256 1.00 30.08 222 ILE A CA 1
ATOM 3221 C C . ILE A 1 222 ? -42.946 110.524 23.742 1.00 30.85 222 ILE A C 1
ATOM 3222 O O . ILE A 1 222 ? -41.723 110.693 23.804 1.00 28.72 222 ILE A O 1
ATOM 3238 N N . TYR A 1 223 ? -43.810 111.482 24.085 1.00 30.74 223 TYR A N 1
ATOM 3239 C CA . TYR A 1 223 ? -43.350 112.732 24.681 1.00 33.77 223 TYR A CA 1
ATOM 3240 C C . TYR A 1 223 ? -42.499 112.472 25.918 1.00 31.20 223 TYR A C 1
ATOM 3241 O O . TYR A 1 223 ? -41.442 113.088 26.096 1.00 33.25 223 TYR A O 1
ATOM 3259 N N . ASN A 1 224 ? -42.937 111.551 26.779 1.00 30.35 224 ASN A N 1
ATOM 3260 C CA . ASN A 1 224 ? -42.179 111.251 27.991 1.00 34.48 224 ASN A CA 1
ATOM 3261 C C . ASN A 1 224 ? -40.931 110.434 27.677 1.00 33.54 224 ASN A C 1
ATOM 3262 O O . ASN A 1 224 ? -39.859 110.692 28.236 1.00 34.34 224 ASN A O 1
ATOM 3273 N N . LYS A 1 225 ? -41.048 109.443 26.787 1.00 37.18 225 LYS A N 1
ATOM 3274 C CA . LYS A 1 225 ? -39.892 108.619 26.454 1.00 34.98 225 LYS A CA 1
ATOM 3275 C C . LYS A 1 225 ? -38.782 109.443 25.819 1.00 33.92 225 LYS A C 1
ATOM 3276 O O . LYS A 1 225 ? -37.598 109.166 26.052 1.00 31.99 225 LYS A O 1
ATOM 3295 N N . THR A 1 226 ? -39.133 110.459 25.024 1.00 32.42 226 THR A N 1
ATOM 3296 C CA . THR A 1 226 ? -38.109 111.325 24.450 1.00 31.74 226 THR A CA 1
ATOM 3297 C C . THR A 1 226 ? -37.311 112.018 25.544 1.00 34.00 226 THR A C 1
ATOM 3298 O O . THR A 1 226 ? -36.080 112.096 25.471 1.00 31.32 226 THR A O 1
ATOM 3309 N N . LYS A 1 227 ? -37.996 112.523 26.572 1.00 33.67 227 LYS A N 1
ATOM 3310 C CA . LYS A 1 227 ? -37.303 113.184 27.671 1.00 35.34 227 LYS A CA 1
ATOM 3311 C C . LYS A 1 227 ? -36.488 112.197 28.497 1.00 28.22 227 LYS A C 1
ATOM 3312 O O . LYS A 1 227 ? -35.444 112.566 29.046 1.00 38.26 227 LYS A O 1
ATOM 3331 N N . GLN A 1 228 ? -36.934 110.946 28.588 1.00 29.40 228 GLN A N 1
ATOM 3332 C CA . GLN A 1 228 ? -36.294 109.934 29.421 1.00 34.77 228 GLN A CA 1
ATOM 3333 C C . GLN A 1 228 ? -35.244 109.112 28.681 1.00 33.82 228 GLN A C 1
ATOM 3334 O O . GLN A 1 228 ? -34.600 108.259 29.304 1.00 29.93 228 GLN A O 1
ATOM 3348 N N . ALA A 1 229 ? -35.045 109.350 27.383 1.00 31.55 229 ALA A N 1
ATOM 3349 C CA . ALA A 1 229 ? -34.240 108.441 26.570 1.00 30.82 229 ALA A CA 1
ATOM 3350 C C . ALA A 1 229 ? -32.801 108.364 27.066 1.00 26.28 229 ALA A C 1
ATOM 3351 O O . ALA A 1 229 ? -32.243 107.269 27.211 1.00 28.85 229 ALA A O 1
ATOM 3358 N N . GLY A 1 230 ? -32.174 109.515 27.313 1.00 25.83 230 GLY A N 1
ATOM 3359 C CA . GLY A 1 230 ? -30.773 109.511 27.703 1.00 29.17 230 GLY A CA 1
ATOM 3360 C C . GLY A 1 230 ? -30.531 108.756 28.995 1.00 34.00 230 GLY A C 1
ATOM 3361 O O . GLY A 1 230 ? -29.545 108.025 29.125 1.00 30.54 230 GLY A O 1
ATOM 3365 N N . GLY A 1 231 ? -31.428 108.921 29.970 1.00 33.58 231 GLY A N 1
ATOM 3366 C CA . GLY A 1 231 ? -31.309 108.186 31.216 1.00 29.96 231 GLY A CA 1
ATOM 3367 C C . GLY A 1 231 ? -31.639 106.716 31.074 1.00 31.13 231 GLY A C 1
ATOM 3368 O O . GLY A 1 231 ? -31.056 105.880 31.771 1.00 29.95 231 GLY A O 1
ATOM 3372 N N . ASP A 1 232 ? -32.581 106.377 30.189 1.00 31.50 232 ASP A N 1
ATOM 3373 C CA . ASP A 1 232 ? -32.854 104.970 29.914 1.00 31.76 232 ASP A CA 1
ATOM 3374 C C . ASP A 1 232 ? -31.606 104.264 29.401 1.00 34.05 232 ASP A C 1
ATOM 3375 O O . ASP A 1 232 ? -31.318 103.127 29.798 1.00 32.64 232 ASP A O 1
ATOM 3384 N N . ILE A 1 233 ? -30.852 104.923 28.517 1.00 31.70 233 ILE A N 1
ATOM 3385 C CA . ILE A 1 233 ? -29.629 104.330 27.984 1.00 30.72 233 ILE A CA 1
ATOM 3386 C C . ILE A 1 233 ? -28.590 104.167 29.090 1.00 32.18 233 ILE A C 1
ATOM 3387 O O . ILE A 1 233 ? -27.993 103.096 29.250 1.00 29.18 233 ILE A O 1
ATOM 3403 N N . VAL A 1 234 ? -28.353 105.230 29.866 1.00 29.76 234 VAL A N 1
ATOM 3404 C CA . VAL A 1 234 ? -27.437 105.133 31.005 1.00 35.14 234 VAL A CA 1
ATOM 3405 C C . VAL A 1 234 ? -27.788 103.927 31.865 1.00 30.60 234 VAL A C 1
ATOM 3406 O O . VAL A 1 234 ? -26.919 103.135 32.249 1.00 33.37 234 VAL A O 1
ATOM 3419 N N . ARG A 1 235 ? -29.075 103.771 32.180 1.00 34.23 235 ARG A N 1
ATOM 3420 C CA . ARG A 1 235 ? -29.498 102.697 33.073 1.00 37.81 235 ARG A CA 1
ATOM 3421 C C . ARG A 1 235 ? -29.231 101.327 32.460 1.00 37.08 235 ARG A C 1
ATOM 3422 O O . ARG A 1 235 ? -28.850 100.388 33.168 1.00 32.94 235 ARG A O 1
ATOM 3443 N N . LEU A 1 236 ? -29.428 101.193 31.147 1.00 30.57 236 LEU A N 1
ATOM 3444 C CA . LEU A 1 236 ? -29.210 99.908 30.493 1.00 33.54 236 LEU A CA 1
ATOM 3445 C C . LEU A 1 236 ? -27.724 99.602 30.352 1.00 32.03 236 LEU A C 1
ATOM 3446 O O . LEU A 1 236 ? -27.302 98.453 30.532 1.00 31.18 236 LEU A O 1
ATOM 3462 N N . LEU A 1 237 ? -26.916 100.617 30.043 1.00 29.36 237 LEU A N 1
ATOM 3463 C CA . LEU A 1 237 ? -25.500 100.380 29.778 1.00 31.95 237 LEU A CA 1
ATOM 3464 C C . LEU A 1 237 ? -24.768 99.898 31.022 1.00 41.33 237 LEU A C 1
ATOM 3465 O O . LEU A 1 237 ? -23.865 99.056 30.931 1.00 39.44 237 LEU A O 1
ATOM 3481 N N . GLY A 1 238 ? -25.132 100.416 32.183 1.00 34.06 238 GLY A N 1
ATOM 3482 C CA . GLY A 1 238 ? -24.312 100.226 33.377 1.00 53.61 238 GLY A CA 1
ATOM 3483 C C . GLY A 1 238 ? -23.148 101.191 33.446 1.00 52.37 238 GLY A C 1
ATOM 3484 O O . GLY A 1 238 ? -22.945 101.843 34.474 1.00 58.71 238 GLY A O 1
ATOM 3488 N N . GLN A 1 239 ? -22.384 101.312 32.361 1.00 54.55 239 GLN A N 1
ATOM 3489 C CA . GLN A 1 239 ? -21.209 102.172 32.299 1.00 54.94 239 GLN A CA 1
ATOM 3490 C C . GLN A 1 239 ? -21.414 103.233 31.226 1.00 49.96 239 GLN A C 1
ATOM 3491 O O . GLN A 1 239 ? -21.777 102.910 30.089 1.00 50.18 239 GLN A O 1
ATOM 3505 N N . GLY A 1 240 ? -21.188 104.493 31.590 1.00 43.50 240 GLY A N 1
ATOM 3506 C CA . GLY A 1 240 ? -21.202 105.568 30.615 1.00 41.02 240 GLY A CA 1
ATOM 3507 C C . GLY A 1 240 ? -22.600 105.904 30.110 1.00 39.58 240 GLY A C 1
ATOM 3508 O O . GLY A 1 240 ? -23.622 105.548 30.703 1.00 33.67 240 GLY A O 1
ATOM 3512 N N . SER A 1 241 ? -22.627 106.611 28.980 1.00 32.27 241 SER A N 1
ATOM 3513 C CA . SER A 1 241 ? -23.868 107.062 28.367 1.00 32.67 241 SER A CA 1
ATOM 3514 C C . SER A 1 241 ? -23.755 106.921 26.852 1.00 30.24 241 SER A C 1
ATOM 3515 O O . SER A 1 241 ? -22.724 106.496 26.321 1.00 28.60 241 SER A O 1
ATOM 3523 N N . ALA A 1 242 ? -24.834 107.279 26.156 1.00 26.09 242 ALA A N 1
ATOM 3524 C CA . ALA A 1 242 ? -24.888 107.147 24.705 1.00 28.26 242 ALA A CA 1
ATOM 3525 C C . ALA A 1 242 ? -23.749 107.920 24.045 1.00 27.10 242 ALA A C 1
ATOM 3526 O O . ALA A 1 242 ? -23.295 108.952 24.548 1.00 29.11 242 ALA A O 1
ATOM 3533 N N . TYR A 1 243 ? -23.284 107.414 22.898 1.00 27.93 243 TYR A N 1
ATOM 3534 C CA . TYR A 1 243 ? -22.278 108.147 22.138 1.00 24.99 243 TYR A CA 1
ATOM 3535 C C . TYR A 1 243 ? -22.376 107.948 20.627 1.00 26.02 243 TYR A C 1
ATOM 3536 O O . TYR A 1 243 ? -21.781 108.727 19.876 1.00 29.02 243 TYR A O 1
ATOM 3554 N N . TYR A 1 244 ? -23.119 106.944 20.158 1.00 24.26 244 TYR A N 1
ATOM 3555 C CA . TYR A 1 244 ? -23.251 106.755 18.716 1.00 26.55 244 TYR A CA 1
ATOM 3556 C C . TYR A 1 244 ? -24.110 107.853 18.093 1.00 26.62 244 TYR A C 1
ATOM 3557 O O . TYR A 1 244 ? -23.620 108.633 17.270 1.00 27.75 244 TYR A O 1
ATOM 3575 N N . ALA A 1 245 ? -25.389 107.923 18.456 1.00 25.68 245 ALA A N 1
ATOM 3576 C CA . ALA A 1 245 ? -26.234 108.990 17.924 1.00 25.62 245 ALA A CA 1
ATOM 3577 C C . ALA A 1 245 ? -25.728 110.383 18.283 1.00 25.18 245 ALA A C 1
ATOM 3578 O O . ALA A 1 245 ? -25.796 111.274 17.418 1.00 25.73 245 ALA A O 1
ATOM 3585 N N . PRO A 1 246 ? -25.222 110.651 19.492 1.00 27.12 246 PRO A N 1
ATOM 3586 C CA . PRO A 1 246 ? -24.635 111.982 19.735 1.00 30.67 246 PRO A CA 1
ATOM 3587 C C . PRO A 1 246 ? -23.477 112.306 18.800 1.00 24.87 246 PRO A C 1
ATOM 3588 O O . PRO A 1 246 ? -23.400 113.421 18.264 1.00 24.56 246 PRO A O 1
ATOM 3599 N N . GLY A 1 247 ? -22.558 111.362 18.595 1.00 24.18 247 GLY A N 1
ATOM 3600 C CA . GLY A 1 247 ? -21.427 111.629 17.721 1.00 25.50 247 GLY A CA 1
ATOM 3601 C C . GLY A 1 247 ? -21.842 111.898 16.286 1.00 23.27 247 GLY A C 1
ATOM 3602 O O . GLY A 1 247 ? -21.356 112.839 15.653 1.00 25.92 247 GLY A O 1
ATOM 3606 N N . THR A 1 248 ? -22.760 111.087 15.760 1.00 24.21 248 THR A N 1
ATOM 3607 C CA . THR A 1 248 ? -23.208 111.272 14.384 1.00 25.98 248 THR A CA 1
ATOM 3608 C C . THR A 1 248 ? -23.971 112.583 14.229 1.00 26.20 248 THR A C 1
ATOM 3609 O O . THR A 1 248 ? -23.821 113.276 13.218 1.00 23.95 248 THR A O 1
ATOM 3620 N N . SER A 1 249 ? -24.774 112.949 15.231 1.00 26.53 249 SER A N 1
ATOM 3621 C CA . SER A 1 249 ? -25.490 114.222 15.190 1.00 25.15 249 SER A CA 1
ATOM 3622 C C . SER A 1 249 ? -24.526 115.387 15.013 1.00 27.31 249 SER A C 1
ATOM 3623 O O . SER A 1 249 ? -24.740 116.262 14.164 1.00 29.96 249 SER A O 1
ATOM 3631 N N . ALA A 1 250 ? -23.454 115.417 15.810 1.00 24.26 250 ALA A N 1
ATOM 3632 C CA . ALA A 1 250 ? -22.482 116.502 15.707 1.00 26.53 250 ALA A CA 1
ATOM 3633 C C . ALA A 1 250 ? -21.793 116.510 14.346 1.00 24.44 250 ALA A C 1
ATOM 3634 O O . ALA A 1 250 ? -21.586 117.575 13.753 1.00 23.62 250 ALA A O 1
ATOM 3641 N N . ILE A 1 251 ? -21.421 115.334 13.836 1.00 25.97 251 ILE A N 1
ATOM 3642 C CA . ILE A 1 251 ? -20.695 115.278 12.569 1.00 23.49 251 ILE A CA 1
ATOM 3643 C C . ILE A 1 251 ? -21.577 115.755 11.419 1.00 22.56 251 ILE A C 1
ATOM 3644 O O . ILE A 1 251 ? -21.093 116.398 10.479 1.00 26.27 251 ILE A O 1
ATOM 3660 N N . LEU A 1 252 ? -22.878 115.457 11.465 1.00 24.61 252 LEU A N 1
ATOM 3661 C CA . LEU A 1 252 ? -23.758 115.941 10.404 1.00 26.32 252 LEU A CA 1
ATOM 3662 C C . LEU A 1 252 ? -23.872 117.460 10.425 1.00 26.79 252 LEU A C 1
ATOM 3663 O O . LEU A 1 252 ? -23.990 118.083 9.366 1.00 24.43 252 LEU A O 1
ATOM 3679 N N . MET A 1 253 ? -23.835 118.071 11.610 1.00 26.70 253 MET A N 1
ATOM 3680 C CA . MET A 1 253 ? -23.792 119.527 11.686 1.00 25.01 253 MET A CA 1
ATOM 3681 C C . MET A 1 253 ? -22.504 120.061 11.076 1.00 25.15 253 MET A C 1
ATOM 3682 O O . MET A 1 253 ? -22.521 121.047 10.329 1.00 26.58 253 MET A O 1
ATOM 3696 N N . ALA A 1 254 ? -21.378 119.413 11.383 1.00 22.93 254 ALA A N 1
ATOM 3697 C CA . ALA A 1 254 ? -20.094 119.829 10.832 1.00 25.71 254 ALA A CA 1
ATOM 3698 C C . ALA A 1 254 ? -20.063 119.659 9.318 1.00 25.39 254 ALA A C 1
ATOM 3699 O O . ALA A 1 254 ? -19.517 120.504 8.599 1.00 28.39 254 ALA A O 1
ATOM 3706 N N . GLU A 1 255 ? -20.638 118.563 8.820 1.00 24.72 255 GLU A N 1
ATOM 3707 C CA . GLU A 1 255 ? -20.697 118.333 7.380 1.00 27.48 255 GLU A CA 1
ATOM 3708 C C . GLU A 1 255 ? -21.531 119.399 6.684 1.00 26.26 255 GLU A C 1
ATOM 3709 O O . GLU A 1 255 ? -21.207 119.822 5.567 1.00 28.35 255 GLU A O 1
ATOM 3721 N N . SER A 1 256 ? -22.623 119.831 7.318 1.00 27.71 256 SER A N 1
ATOM 3722 C CA . SER A 1 256 ? -23.462 120.864 6.720 1.00 27.63 256 SER A CA 1
ATOM 3723 C C . SER A 1 256 ? -22.689 122.167 6.563 1.00 27.67 256 SER A C 1
ATOM 3724 O O . SER A 1 256 ? -22.851 122.878 5.564 1.00 25.46 256 SER A O 1
ATOM 3732 N N . TYR A 1 257 ? -21.835 122.491 7.535 1.00 28.11 257 TYR A N 1
ATOM 3733 C CA . TYR A 1 257 ? -20.968 123.656 7.401 1.00 26.62 257 TYR A CA 1
ATOM 3734 C C . TYR A 1 257 ? -19.919 123.438 6.315 1.00 28.06 257 TYR A C 1
ATOM 3735 O O . TYR A 1 257 ? -19.711 124.299 5.451 1.00 29.04 257 TYR A O 1
ATOM 3753 N N . LEU A 1 258 ? -19.250 122.284 6.342 1.00 27.03 258 LEU A N 1
ATOM 3754 C CA . LEU A 1 258 ? -18.122 122.045 5.448 1.00 29.19 258 LEU A CA 1
ATOM 3755 C C . LEU A 1 258 ? -18.543 121.987 3.985 1.00 25.61 258 LEU A C 1
ATOM 3756 O O . LEU A 1 258 ? -17.766 122.384 3.109 1.00 27.88 258 LEU A O 1
ATOM 3772 N N . LYS A 1 259 ? -19.746 121.493 3.694 1.00 26.15 259 LYS A N 1
ATOM 3773 C CA . LYS A 1 259 ? -20.207 121.338 2.319 1.00 30.73 259 LYS A CA 1
ATOM 3774 C C . LYS A 1 259 ? -21.293 122.343 1.948 1.00 29.15 259 LYS A C 1
ATOM 3775 O O . LYS A 1 259 ? -21.896 122.221 0.877 1.00 29.73 259 LYS A O 1
ATOM 3794 N N . ASP A 1 260 ? -21.537 123.343 2.796 1.00 28.06 260 ASP A N 1
ATOM 3795 C CA . ASP A 1 260 ? -22.563 124.362 2.567 1.00 28.50 260 ASP A CA 1
ATOM 3796 C C . ASP A 1 260 ? -23.895 123.725 2.176 1.00 29.28 260 ASP A C 1
ATOM 3797 O O . ASP A 1 260 ? -24.514 124.079 1.169 1.00 29.74 260 ASP A O 1
ATOM 3806 N N . LYS A 1 261 ? -24.343 122.776 2.999 1.00 25.49 261 LYS A N 1
ATOM 3807 C CA . LYS A 1 261 ? -25.564 122.041 2.693 1.00 28.08 261 LYS A CA 1
ATOM 3808 C C . LYS A 1 261 ? -26.818 122.808 3.087 1.00 29.65 261 LYS A C 1
ATOM 3809 O O . LYS A 1 261 ? -27.876 122.598 2.486 1.00 26.93 261 LYS A O 1
ATOM 3828 N N . LYS A 1 262 ? -26.727 123.693 4.079 1.00 31.30 262 LYS A N 1
ATOM 3829 C CA . LYS A 1 262 ? -27.874 124.481 4.532 1.00 28.68 262 LYS A CA 1
ATOM 3830 C C . LYS A 1 262 ? -28.985 123.593 5.085 1.00 27.15 262 LYS A C 1
ATOM 3831 O O . LYS A 1 262 ? -30.170 123.910 4.961 1.00 29.13 262 LYS A O 1
ATOM 3850 N N . ARG A 1 263 ? -28.612 122.475 5.703 1.00 26.88 263 ARG A N 1
ATOM 3851 C CA . ARG A 1 263 ? -29.585 121.638 6.386 1.00 28.95 263 ARG A CA 1
ATOM 3852 C C . ARG A 1 263 ? -30.019 122.288 7.695 1.00 27.67 263 ARG A C 1
ATOM 3853 O O . ARG A 1 263 ? -29.290 123.077 8.303 1.00 27.01 263 ARG A O 1
ATOM 3874 N N . LEU A 1 264 ? -31.222 121.939 8.129 1.00 27.32 264 LEU A N 1
ATOM 3875 C CA . LEU A 1 264 ? -31.819 122.501 9.331 1.00 29.77 264 LEU A CA 1
ATOM 3876 C C . LEU A 1 264 ? -31.586 121.563 10.510 1.00 27.00 264 LEU A C 1
ATOM 3877 O O . LEU A 1 264 ? -31.908 120.372 10.437 1.00 26.61 264 LEU A O 1
ATOM 3893 N N . PHE A 1 265 ? -31.038 122.109 11.593 1.00 27.24 265 PHE A N 1
ATOM 3894 C CA . PHE A 1 265 ? -30.803 121.372 12.827 1.00 29.66 265 PHE A CA 1
ATOM 3895 C C . PHE A 1 265 ? -31.323 122.186 14.002 1.00 29.46 265 PHE A C 1
ATOM 3896 O O . PHE A 1 265 ? -31.151 123.407 14.039 1.00 34.14 265 PHE A O 1
ATOM 3913 N N . VAL A 1 266 ? -31.950 121.514 14.963 1.00 27.92 266 VAL A N 1
ATOM 3914 C CA . VAL A 1 266 ? -32.174 122.140 16.263 1.00 29.47 266 VAL A CA 1
ATOM 3915 C C . VAL A 1 266 ? -30.826 122.182 16.975 1.00 28.28 266 VAL A C 1
ATOM 3916 O O . VAL A 1 266 ? -30.291 121.145 17.377 1.00 28.76 266 VAL A O 1
ATOM 3929 N N . SER A 1 267 ? -30.262 123.379 17.107 1.00 28.62 267 SER A N 1
ATOM 3930 C CA . SER A 1 267 ? -28.962 123.572 17.726 1.00 30.68 267 SER A CA 1
ATOM 3931 C C . SER A 1 267 ? -29.062 124.703 18.739 1.00 32.85 267 SER A C 1
ATOM 3932 O O . SER A 1 267 ? -29.984 125.522 18.693 1.00 28.22 267 SER A O 1
ATOM 3940 N N . SER A 1 268 ? -28.096 124.745 19.655 1.00 31.26 268 SER A N 1
ATOM 3941 C CA . SER A 1 268 ? -28.054 125.779 20.686 1.00 30.31 268 SER A CA 1
ATOM 3942 C C . SER A 1 268 ? -27.342 126.993 20.101 1.00 29.31 268 SER A C 1
ATOM 3943 O O . SER A 1 268 ? -26.117 127.002 19.963 1.00 29.70 268 SER A O 1
ATOM 3951 N N . CYS A 1 269 ? -28.118 128.021 19.758 1.00 30.37 269 CYS A N 1
ATOM 3952 C CA . CYS A 1 269 ? -27.616 129.196 19.063 1.00 34.33 269 CYS A CA 1
ATOM 3953 C C . CYS A 1 269 ? -27.754 130.435 19.936 1.00 32.78 269 CYS A C 1
ATOM 3954 O O . CYS A 1 269 ? -28.663 130.536 20.765 1.00 30.91 269 CYS A O 1
ATOM 3962 N N . TYR A 1 270 ? -26.849 131.386 19.721 1.00 34.18 270 TYR A N 1
ATOM 3963 C CA . TYR A 1 270 ? -26.896 132.661 20.424 1.00 37.20 270 TYR A CA 1
ATOM 3964 C C . TYR A 1 270 ? -28.114 133.453 19.967 1.00 40.81 270 TYR A C 1
ATOM 3965 O O . TYR A 1 270 ? -28.259 133.739 18.774 1.00 37.74 270 TYR A O 1
ATOM 3983 N N . LEU A 1 271 ? -28.986 133.814 20.907 1.00 34.10 271 LEU A N 1
ATOM 3984 C CA . LEU A 1 271 ? -30.218 134.522 20.592 1.00 40.84 271 LEU A CA 1
ATOM 3985 C C . LEU A 1 271 ? -30.142 135.978 21.035 1.00 45.85 271 LEU A C 1
ATOM 3986 O O . LEU A 1 271 ? -29.610 136.290 22.106 1.00 41.42 271 LEU A O 1
ATOM 4002 N N . ASN A 1 272 ? -30.681 136.862 20.194 1.00 50.03 272 ASN A N 1
ATOM 4003 C CA . ASN A 1 272 ? -30.754 138.291 20.478 1.00 51.25 272 ASN A CA 1
ATOM 4004 C C . ASN A 1 272 ? -32.196 138.778 20.422 1.00 48.23 272 ASN A C 1
ATOM 4005 O O . ASN A 1 272 ? -32.490 139.778 19.759 1.00 49.37 272 ASN A O 1
ATOM 4016 N N . GLY A 1 273 ? -33.105 138.079 21.096 1.00 44.49 273 GLY A N 1
ATOM 4017 C CA . GLY A 1 273 ? -34.506 138.454 21.146 1.00 46.23 273 GLY A CA 1
ATOM 4018 C C . GLY A 1 273 ? -35.463 137.392 20.654 1.00 47.04 273 GLY A C 1
ATOM 4019 O O . GLY A 1 273 ? -36.661 137.468 20.963 1.00 44.03 273 GLY A O 1
ATOM 4023 N N . GLN A 1 274 ? -34.991 136.408 19.893 1.00 45.14 274 GLN A N 1
ATOM 4024 C CA . GLN A 1 274 ? -35.863 135.323 19.467 1.00 44.45 274 GLN A CA 1
ATOM 4025 C C . GLN A 1 274 ? -36.296 134.498 20.673 1.00 37.03 274 GLN A C 1
ATOM 4026 O O . GLN A 1 274 ? -35.511 134.254 21.594 1.00 40.26 274 GLN A O 1
ATOM 4040 N N . TYR A 1 275 ? -37.556 134.068 20.662 1.00 35.24 275 TYR A N 1
ATOM 4041 C CA . TYR A 1 275 ? -38.149 133.291 21.749 1.00 44.19 275 TYR A CA 1
ATOM 4042 C C . TYR A 1 275 ? -38.095 134.022 23.087 1.00 45.99 275 TYR A C 1
ATOM 4043 O O . TYR A 1 275 ? -38.202 133.392 24.144 1.00 39.50 275 TYR A O 1
ATOM 4061 N N . ASN A 1 276 ? -37.933 135.346 23.060 1.00 41.23 276 ASN A N 1
ATOM 4062 C CA . ASN A 1 276 ? -37.876 136.161 24.275 1.00 49.70 276 ASN A CA 1
ATOM 4063 C C . ASN A 1 276 ? -36.615 135.854 25.081 1.00 47.76 276 ASN A C 1
ATOM 4064 O O . ASN A 1 276 ? -36.628 135.871 26.312 1.00 48.23 276 ASN A O 1
ATOM 4075 N N . VAL A 1 277 ? -35.522 135.571 24.378 1.00 41.09 277 VAL A N 1
ATOM 4076 C CA . VAL A 1 277 ? -34.228 135.292 24.987 1.00 42.04 277 VAL A CA 1
ATOM 4077 C C . VAL A 1 277 ? -33.227 136.294 24.435 1.00 40.81 277 VAL A C 1
ATOM 4078 O O . VAL A 1 277 ? -33.170 136.513 23.219 1.00 39.99 277 VAL A O 1
ATOM 4091 N N . ASN A 1 278 ? -32.440 136.897 25.323 1.00 42.64 278 ASN A N 1
ATOM 4092 C CA . ASN A 1 278 ? -31.386 137.818 24.923 1.00 45.58 278 ASN A CA 1
ATOM 4093 C C . ASN A 1 278 ? -30.076 137.401 25.570 1.00 48.81 278 ASN A C 1
ATOM 4094 O O . ASN A 1 278 ? -30.015 137.202 26.787 1.00 47.06 278 ASN A O 1
ATOM 4105 N N . ASN A 1 279 ? -29.038 137.258 24.746 1.00 46.48 279 ASN A N 1
ATOM 4106 C CA . ASN A 1 279 ? -27.674 137.037 25.213 1.00 52.11 279 ASN A CA 1
ATOM 4107 C C . ASN A 1 279 ? -27.497 135.668 25.865 1.00 48.23 279 ASN A C 1
ATOM 4108 O O . ASN A 1 279 ? -26.673 135.507 26.769 1.00 44.27 279 ASN A O 1
ATOM 4119 N N . HIS A 1 280 ? -28.258 134.672 25.416 1.00 45.04 280 HIS A N 1
ATOM 4120 C CA . HIS A 1 280 ? -28.085 133.304 25.881 1.00 41.68 280 HIS A CA 1
ATOM 4121 C C . HIS A 1 280 ? -28.266 132.340 24.717 1.00 41.09 280 HIS A C 1
ATOM 4122 O O . HIS A 1 280 ? -28.870 132.670 23.693 1.00 35.90 280 HIS A O 1
ATOM 4136 N N . TYR A 1 281 ? -27.720 131.138 24.888 1.00 37.47 281 TYR A N 1
ATOM 4137 C CA . TYR A 1 281 ? -27.846 130.071 23.909 1.00 39.00 281 TYR A CA 1
ATOM 4138 C C . TYR A 1 281 ? -29.015 129.169 24.281 1.00 34.38 281 TYR A C 1
ATOM 4139 O O . TYR A 1 281 ? -29.204 128.831 25.453 1.00 35.87 281 TYR A O 1
ATOM 4157 N N . LEU A 1 282 ? -29.798 128.785 23.276 1.00 30.62 282 LEU A N 1
ATOM 4158 C CA . LEU A 1 282 ? -30.950 127.920 23.479 1.00 29.71 282 LEU A CA 1
ATOM 4159 C C . LEU A 1 282 ? -31.122 127.032 22.257 1.00 30.45 282 LEU A C 1
ATOM 4160 O O . LEU A 1 282 ? -30.845 127.446 21.129 1.00 28.22 282 LEU A O 1
ATOM 4176 N N . GLY A 1 283 ? -31.585 125.809 22.491 1.00 33.16 283 GLY A N 1
ATOM 4177 C CA . GLY A 1 283 ? -31.852 124.893 21.401 1.00 31.58 283 GLY A CA 1
ATOM 4178 C C . GLY A 1 283 ? -33.021 125.347 20.552 1.00 31.99 283 GLY A C 1
ATOM 4179 O O . GLY A 1 283 ? -34.164 125.356 21.020 1.00 34.39 283 GLY A O 1
ATOM 4183 N N . VAL A 1 284 ? -32.746 125.727 19.307 1.00 29.74 284 VAL A N 1
ATOM 4184 C CA . VAL A 1 284 ? -33.768 126.251 18.404 1.00 30.27 284 VAL A CA 1
ATOM 4185 C C . VAL A 1 284 ? -33.477 125.762 16.988 1.00 30.56 284 VAL A C 1
ATOM 4186 O O . VAL A 1 284 ? -32.317 125.476 16.657 1.00 27.37 284 VAL A O 1
ATOM 4199 N N . PRO A 1 285 ? -34.483 125.653 16.121 1.00 29.32 285 PRO A N 1
ATOM 4200 C CA . PRO A 1 285 ? -34.206 125.315 14.717 1.00 29.13 285 PRO A CA 1
ATOM 4201 C C . PRO A 1 285 ? -33.359 126.388 14.047 1.00 32.90 285 PRO A C 1
ATOM 4202 O O . PRO A 1 285 ? -33.631 127.585 14.169 1.00 32.72 285 PRO A O 1
ATOM 4213 N N . CYS A 1 286 ? -32.321 125.950 13.334 1.00 26.98 286 CYS A N 1
ATOM 4214 C CA . CYS A 1 286 ? -31.449 126.864 12.610 1.00 27.35 286 CYS A CA 1
ATOM 4215 C C . CYS A 1 286 ? -30.954 126.184 11.340 1.00 28.79 286 CYS A C 1
ATOM 4216 O O . CYS A 1 286 ? -31.086 124.971 11.168 1.00 29.79 286 CYS A O 1
ATOM 4224 N N . ILE A 1 287 ? -30.363 126.988 10.458 1.00 29.79 287 ILE A N 1
ATOM 4225 C CA . ILE A 1 287 ? -29.824 126.533 9.178 1.00 30.02 287 ILE A CA 1
ATOM 4226 C C . ILE A 1 287 ? -28.312 126.686 9.226 1.00 27.32 287 ILE A C 1
ATOM 4227 O O . ILE A 1 287 ? -27.798 127.793 9.434 1.00 28.27 287 ILE A O 1
ATOM 4243 N N . ILE A 1 288 ? -27.599 125.585 9.014 1.00 28.42 288 ILE A N 1
ATOM 4244 C CA . ILE A 1 288 ? -26.140 125.575 9.047 1.00 26.92 288 ILE A CA 1
ATOM 4245 C C . ILE A 1 288 ? -25.632 125.445 7.617 1.00 29.79 288 ILE A C 1
ATOM 4246 O O . ILE A 1 288 ? -25.960 124.480 6.917 1.00 28.41 288 ILE A O 1
ATOM 4262 N N . GLY A 1 289 ? -24.833 126.420 7.191 1.00 27.80 289 GLY A N 1
ATOM 4263 C CA . GLY A 1 289 ? -24.200 126.391 5.887 1.00 27.80 289 GLY A CA 1
ATOM 4264 C C . GLY A 1 289 ? -22.776 126.905 5.935 1.00 29.83 289 GLY A C 1
ATOM 4265 O O . GLY A 1 289 ? -22.188 127.010 7.015 1.00 30.24 289 GLY A O 1
ATOM 4269 N N . GLY A 1 290 ? -22.214 127.240 4.771 1.00 29.90 290 GLY A N 1
ATOM 4270 C CA . GLY A 1 290 ? -20.817 127.642 4.699 1.00 32.42 290 GLY A CA 1
ATOM 4271 C C . GLY A 1 290 ? -20.470 128.857 5.537 1.00 33.83 290 GLY A C 1
ATOM 4272 O O . GLY A 1 290 ? -19.298 129.053 5.874 1.00 36.98 290 GLY A O 1
ATOM 4276 N N . LYS A 1 291 ? -21.459 129.682 5.879 1.00 37.39 291 LYS A N 1
ATOM 4277 C CA . LYS A 1 291 ? -21.250 130.847 6.730 1.00 35.39 291 LYS A CA 1
ATOM 4278 C C . LYS A 1 291 ? -21.704 130.596 8.166 1.00 36.55 291 LYS A C 1
ATOM 4279 O O . LYS A 1 291 ? -22.078 131.536 8.877 1.00 38.93 291 LYS A O 1
ATOM 4298 N N . GLY A 1 292 ? -21.676 129.339 8.606 1.00 35.89 292 GLY A N 1
ATOM 4299 C CA . GLY A 1 292 ? -22.013 128.997 9.976 1.00 31.36 292 GLY A CA 1
ATOM 4300 C C . GLY A 1 292 ? -23.506 128.939 10.219 1.00 33.72 292 GLY A C 1
ATOM 4301 O O . GLY A 1 292 ? -24.251 128.368 9.417 1.00 30.66 292 GLY A O 1
ATOM 4305 N N . ILE A 1 293 ? -23.957 129.517 11.331 1.00 32.36 293 ILE A N 1
ATOM 4306 C CA . ILE A 1 293 ? -25.386 129.632 11.619 1.00 30.93 293 ILE A CA 1
ATOM 4307 C C . ILE A 1 293 ? -25.927 130.725 10.704 1.00 33.96 293 ILE A C 1
ATOM 4308 O O . ILE A 1 293 ? -25.768 131.914 10.981 1.00 36.74 293 ILE A O 1
ATOM 4324 N N . GLU A 1 294 ? -26.567 130.327 9.606 1.00 31.29 294 GLU A N 1
ATOM 4325 C CA . GLU A 1 294 ? -27.019 131.287 8.606 1.00 31.60 294 GLU A CA 1
ATOM 4326 C C . GLU A 1 294 ? -28.408 131.832 8.912 1.00 30.90 294 GLU A C 1
ATOM 4327 O O . GLU A 1 294 ? -28.681 133.005 8.635 1.00 37.07 294 GLU A O 1
ATOM 4339 N N . GLN A 1 295 ? -29.289 131.013 9.481 1.00 31.09 295 GLN A N 1
ATOM 4340 C CA . GLN A 1 295 ? -30.637 131.444 9.825 1.00 30.94 295 GLN A CA 1
ATOM 4341 C C . GLN A 1 295 ? -31.043 130.839 11.158 1.00 35.34 295 GLN A C 1
ATOM 4342 O O . GLN A 1 295 ? -30.732 129.679 11.444 1.00 36.49 295 GLN A O 1
ATOM 4356 N N . ILE A 1 296 ? -31.742 131.629 11.966 1.00 34.16 296 ILE A N 1
ATOM 4357 C CA . ILE A 1 296 ? -32.427 131.138 13.155 1.00 31.86 296 ILE A CA 1
ATOM 4358 C C . ILE A 1 296 ? -33.922 131.240 12.885 1.00 32.04 296 ILE A C 1
ATOM 4359 O O . ILE A 1 296 ? -34.437 132.329 12.601 1.00 38.05 296 ILE A O 1
ATOM 4375 N N . ILE A 1 297 ? -34.610 130.106 12.948 1.00 31.12 297 ILE A N 1
ATOM 4376 C CA . ILE A 1 297 ? -36.037 130.033 12.658 1.00 30.51 297 ILE A CA 1
ATOM 4377 C C . ILE A 1 297 ? -36.807 130.255 13.954 1.00 35.04 297 ILE A C 1
ATOM 4378 O O . ILE A 1 297 ? -36.534 129.600 14.968 1.00 31.90 297 ILE A O 1
ATOM 4394 N N . GLU A 1 298 ? -37.776 131.171 13.924 1.00 36.93 298 GLU A N 1
ATOM 4395 C CA . GLU A 1 298 ? -38.604 131.476 15.091 1.00 39.01 298 GLU A CA 1
ATOM 4396 C C . GLU A 1 298 ? -39.983 130.861 14.886 1.00 37.73 298 GLU A C 1
ATOM 4397 O O . GLU A 1 298 ? -40.799 131.374 14.115 1.00 41.84 298 GLU A O 1
ATOM 4409 N N . LEU A 1 299 ? -40.245 129.768 15.594 1.00 34.52 299 LEU A N 1
ATOM 4410 C CA . LEU A 1 299 ? -41.512 129.065 15.468 1.00 36.05 299 LEU A CA 1
ATOM 4411 C C . LEU A 1 299 ? -42.663 129.901 16.019 1.00 45.00 299 LEU A C 1
ATOM 4412 O O . LEU A 1 299 ? -42.508 130.671 16.974 1.00 40.43 299 LEU A O 1
ATOM 4428 N N . ASP A 1 300 ? -43.836 129.727 15.410 1.00 38.13 300 ASP A N 1
ATOM 4429 C CA . ASP A 1 300 ? -45.062 130.379 15.866 1.00 41.77 300 ASP A CA 1
ATOM 4430 C C . ASP A 1 300 ? -45.708 129.523 16.958 1.00 38.02 300 ASP A C 1
ATOM 4431 O O . ASP A 1 300 ? -46.772 128.920 16.792 1.00 35.08 300 ASP A O 1
ATOM 4440 N N . LEU A 1 301 ? -45.028 129.480 18.101 1.00 38.01 301 LEU A N 1
ATOM 4441 C CA . LEU A 1 301 ? -45.487 128.675 19.224 1.00 37.86 301 LEU A CA 1
ATOM 4442 C C . LEU A 1 301 ? -46.791 129.227 19.789 1.00 37.83 301 LEU A C 1
ATOM 4443 O O . LEU A 1 301 ? -47.011 130.440 19.813 1.00 37.59 301 LEU A O 1
ATOM 4459 N N . ASN A 1 302 ? -47.658 128.325 20.250 1.00 38.05 302 ASN A N 1
ATOM 4460 C CA . ASN A 1 302 ? -48.920 128.719 20.858 1.00 38.30 302 ASN A CA 1
ATOM 4461 C C . ASN A 1 302 ? -48.708 128.965 22.352 1.00 42.32 302 ASN A C 1
ATOM 4462 O O . ASN A 1 302 ? -47.583 128.927 22.857 1.00 37.15 302 ASN A O 1
ATOM 4473 N N . GLN A 1 303 ? -49.800 129.209 23.079 1.00 44.55 303 GLN A N 1
ATOM 4474 C CA . GLN A 1 303 ? -49.686 129.635 24.471 1.00 44.65 303 GLN A CA 1
ATOM 4475 C C . GLN A 1 303 ? -49.135 128.518 25.351 1.00 36.91 303 GLN A C 1
ATOM 4476 O O . GLN A 1 303 ? -48.210 128.740 26.141 1.00 38.52 303 GLN A O 1
ATOM 4490 N N . GLU A 1 304 ? -49.697 127.310 25.240 1.00 32.12 304 GLU A N 1
ATOM 4491 C CA . GLU A 1 304 ? -49.192 126.193 26.034 1.00 39.39 304 GLU A CA 1
ATOM 4492 C C . GLU A 1 304 ? -47.714 125.947 25.757 1.00 39.44 304 GLU A C 1
ATOM 4493 O O . GLU A 1 304 ? -46.948 125.625 26.672 1.00 36.99 304 GLU A O 1
ATOM 4505 N N . GLU A 1 305 ? -47.295 126.092 24.498 1.00 37.61 305 GLU A N 1
ATOM 4506 C CA . GLU A 1 305 ? -45.918 125.773 24.134 1.00 35.82 305 GLU A CA 1
ATOM 4507 C C . GLU A 1 305 ? -44.941 126.802 24.684 1.00 35.22 305 GLU A C 1
ATOM 4508 O O . GLU A 1 305 ? -43.863 126.440 25.172 1.00 32.87 305 GLU A O 1
ATOM 4520 N N . LYS A 1 306 ? -45.291 128.088 24.614 1.00 34.25 306 LYS A N 1
ATOM 4521 C CA . LYS A 1 306 ? -44.424 129.105 25.197 1.00 36.51 306 LYS A CA 1
ATOM 4522 C C . LYS A 1 306 ? -44.295 128.910 26.702 1.00 37.74 306 LYS A C 1
ATOM 4523 O O . LYS A 1 306 ? -43.210 129.084 27.269 1.00 34.72 306 LYS A O 1
ATOM 4542 N N . LYS A 1 307 ? -45.392 128.538 27.365 1.00 37.08 307 LYS A N 1
ATOM 4543 C CA . LYS A 1 307 ? -45.339 128.260 28.796 1.00 41.81 307 LYS A CA 1
ATOM 4544 C C . LYS A 1 307 ? -44.364 127.127 29.093 1.00 40.16 307 LYS A C 1
ATOM 4545 O O . LYS A 1 307 ? -43.531 127.228 30.002 1.00 37.41 307 LYS A O 1
ATOM 4564 N N . LEU A 1 308 ? -44.451 126.035 28.329 1.00 38.66 308 LEU A N 1
ATOM 4565 C CA . LEU A 1 308 ? -43.513 124.931 28.508 1.00 36.13 308 LEU A CA 1
ATOM 4566 C C . LEU A 1 308 ? -42.083 125.377 28.221 1.00 35.95 308 LEU A C 1
ATOM 4567 O O . LEU A 1 308 ? -41.158 125.058 28.977 1.00 37.05 308 LEU A O 1
ATOM 4583 N N . LEU A 1 309 ? -41.882 126.127 27.134 1.00 40.45 309 LEU A N 1
ATOM 4584 C CA . LEU A 1 309 ? -40.538 126.593 26.807 1.00 37.22 309 LEU A CA 1
ATOM 4585 C C . LEU A 1 309 ? -39.963 127.465 27.917 1.00 39.37 309 LEU A C 1
ATOM 4586 O O . LEU A 1 309 ? -38.739 127.542 28.075 1.00 35.43 309 LEU A O 1
ATOM 4602 N N . GLN A 1 310 ? -40.824 128.129 28.693 1.00 39.98 310 GLN A N 1
ATOM 4603 C CA . GLN A 1 310 ? -40.333 128.993 29.761 1.00 41.80 310 GLN A CA 1
ATOM 4604 C C . GLN A 1 310 ? -39.557 128.205 30.807 1.00 33.61 310 GLN A C 1
ATOM 4605 O O . GLN A 1 310 ? -38.661 128.756 31.459 1.00 38.24 310 GLN A O 1
ATOM 4619 N N . GLY A 1 311 ? -39.885 126.924 30.987 1.00 33.46 311 GLY A N 1
ATOM 4620 C CA . GLY A 1 311 ? -39.115 126.095 31.900 1.00 33.39 311 GLY A CA 1
ATOM 4621 C C . GLY A 1 311 ? -37.648 126.023 31.526 1.00 35.91 311 GLY A C 1
ATOM 4622 O O . GLY A 1 311 ? -36.774 126.055 32.396 1.00 33.89 311 GLY A O 1
ATOM 4626 N N . SER A 1 312 ? -37.355 125.921 30.226 1.00 31.93 312 SER A N 1
ATOM 4627 C CA . SER A 1 312 ? -35.966 125.903 29.779 1.00 27.49 312 SER A CA 1
ATOM 4628 C C . SER A 1 312 ? -35.316 127.268 29.950 1.00 31.73 312 SER A C 1
ATOM 4629 O O . SER A 1 312 ? -34.156 127.362 30.369 1.00 30.77 312 SER A O 1
ATOM 4637 N N . ILE A 1 313 ? -36.042 128.338 29.620 1.00 32.25 313 ILE A N 1
ATOM 4638 C CA . ILE A 1 313 ? -35.477 129.680 29.729 1.00 32.82 313 ILE A CA 1
ATOM 4639 C C . ILE A 1 313 ? -35.177 130.008 31.185 1.00 31.79 313 ILE A C 1
ATOM 4640 O O . ILE A 1 313 ? -34.133 130.591 31.502 1.00 34.86 313 ILE A O 1
ATOM 4656 N N . ASP A 1 314 ? -36.081 129.638 32.095 1.00 34.16 314 ASP A N 1
ATOM 4657 C CA . ASP A 1 314 ? -35.820 129.847 33.516 1.00 34.33 314 ASP A CA 1
ATOM 4658 C C . ASP A 1 314 ? -34.615 129.035 33.972 1.00 39.44 314 ASP A C 1
ATOM 4659 O O . ASP A 1 314 ? -33.827 129.496 34.806 1.00 38.78 314 ASP A O 1
ATOM 4668 N N . GLU A 1 315 ? -34.454 127.824 33.433 1.00 37.15 315 GLU A N 1
ATOM 4669 C CA . GLU A 1 315 ? -33.304 127.003 33.796 1.00 35.29 315 GLU A CA 1
ATOM 4670 C C . GLU A 1 315 ? -31.999 127.673 33.383 1.00 35.28 315 GLU A C 1
ATOM 4671 O O . GLU A 1 315 ? -31.032 127.693 34.154 1.00 34.13 315 GLU A O 1
ATOM 4683 N N . VAL A 1 316 ? -31.948 128.226 32.168 1.00 31.00 316 VAL A N 1
ATOM 4684 C CA . VAL A 1 316 ? -30.758 128.954 31.733 1.00 31.67 316 VAL A CA 1
ATOM 4685 C C . VAL A 1 316 ? -30.449 130.086 32.705 1.00 37.62 316 VAL A C 1
ATOM 4686 O O . VAL A 1 316 ? -29.311 130.249 33.160 1.00 35.77 316 VAL A O 1
ATOM 4699 N N . LEU A 1 317 ? -31.460 130.892 33.030 1.00 35.25 317 LEU A N 1
ATOM 4700 C CA . LEU A 1 317 ? -31.227 132.076 33.849 1.00 40.02 317 LEU A CA 1
ATOM 4701 C C . LEU A 1 317 ? -30.868 131.696 35.280 1.00 34.08 317 LEU A C 1
ATOM 4702 O O . LEU A 1 317 ? -29.995 132.321 35.893 1.00 39.88 317 LEU A O 1
ATOM 4718 N N . GLU A 1 318 ? -31.525 130.672 35.827 1.00 36.30 318 GLU A N 1
ATOM 4719 C CA . GLU A 1 318 ? -31.191 130.216 37.172 1.00 36.01 318 GLU A CA 1
ATOM 4720 C C . GLU A 1 318 ? -29.765 129.680 37.235 1.00 39.89 318 GLU A C 1
ATOM 4721 O O . GLU A 1 318 ? -29.059 129.887 38.229 1.00 35.75 318 GLU A O 1
ATOM 4733 N N . MET A 1 319 ? -29.318 128.997 36.178 1.00 35.48 319 MET A N 1
ATOM 4734 C CA . MET A 1 319 ? -27.970 128.440 36.172 1.00 34.38 319 MET A CA 1
ATOM 4735 C C . MET A 1 319 ? -26.920 129.543 36.113 1.00 30.97 319 MET A C 1
ATOM 4736 O O . MET A 1 319 ? -25.883 129.453 36.777 1.00 34.98 319 MET A O 1
ATOM 4750 N N . GLN A 1 320 ? -27.168 130.588 35.321 1.00 32.56 320 GLN A N 1
ATOM 4751 C CA . GLN A 1 320 ? -26.241 131.716 35.283 1.00 34.00 320 GLN A CA 1
ATOM 4752 C C . GLN A 1 320 ? -26.081 132.340 36.664 1.00 34.35 320 GLN A C 1
ATOM 4753 O O . GLN A 1 320 ? -24.966 132.685 37.074 1.00 31.49 320 GLN A O 1
ATOM 4767 N N . LYS A 1 321 ? -27.186 132.500 37.396 1.00 33.65 321 LYS A N 1
ATOM 4768 C CA . LYS A 1 321 ? -27.107 133.081 38.734 1.00 40.13 321 LYS A CA 1
ATOM 4769 C C . LYS A 1 321 ? -26.295 132.194 39.668 1.00 36.37 321 LYS A C 1
ATOM 4770 O O . LYS A 1 321 ? -25.453 132.686 40.429 1.00 37.42 321 LYS A O 1
ATOM 4789 N N . ALA A 1 322 ? -26.533 130.881 39.623 1.00 32.94 322 ALA A N 1
ATOM 4790 C CA . ALA A 1 322 ? -25.822 129.970 40.512 1.00 28.85 322 ALA A CA 1
ATOM 4791 C C . ALA A 1 322 ? -24.324 129.979 40.235 1.00 33.28 322 ALA A C 1
ATOM 4792 O O . ALA A 1 322 ? -23.513 129.975 41.170 1.00 31.04 322 ALA A O 1
ATOM 4799 N N . ILE A 1 323 ? -23.937 129.988 38.958 1.00 32.97 323 ILE A N 1
ATOM 4800 C CA . ILE A 1 323 ? -22.518 130.032 38.606 1.00 34.11 323 ILE A CA 1
ATOM 4801 C C . ILE A 1 323 ? -21.874 131.291 39.170 1.00 32.90 323 ILE A C 1
ATOM 4802 O O . ILE A 1 323 ? -20.790 131.245 39.765 1.00 31.24 323 ILE A O 1
ATOM 4818 N N . ALA A 1 324 ? -22.525 132.440 38.974 1.00 30.55 324 ALA A N 1
ATOM 4819 C CA . ALA A 1 324 ? -21.971 133.689 39.478 1.00 34.07 324 ALA A CA 1
ATOM 4820 C C . ALA A 1 324 ? -21.829 133.647 40.993 1.00 29.05 324 ALA A C 1
ATOM 4821 O O . ALA A 1 324 ? -20.852 134.164 41.548 1.00 32.80 324 ALA A O 1
ATOM 4828 N N . ALA A 1 325 ? -22.787 133.020 41.678 1.00 31.88 325 ALA A N 1
ATOM 4829 C CA . ALA A 1 325 ? -22.708 132.896 43.130 1.00 33.09 325 ALA A CA 1
ATOM 4830 C C . ALA A 1 325 ? -21.487 132.085 43.547 1.00 36.17 325 ALA A C 1
ATOM 4831 O O . ALA A 1 325 ? -20.746 132.480 44.456 1.00 34.18 325 ALA A O 1
ATOM 4838 N N . LEU A 1 326 ? -21.265 130.937 42.898 1.00 33.14 326 LEU A N 1
ATOM 4839 C CA . LEU A 1 326 ? -20.108 130.111 43.229 1.00 32.78 326 LEU A CA 1
ATOM 4840 C C . LEU A 1 326 ? -18.807 130.872 43.006 1.00 34.99 326 LEU A C 1
ATOM 4841 O O . LEU A 1 326 ? -17.900 130.831 43.844 1.00 34.33 326 LEU A O 1
ATOM 4857 N N . ASP A 1 327 ? -18.694 131.573 41.876 1.00 35.21 327 ASP A N 1
AT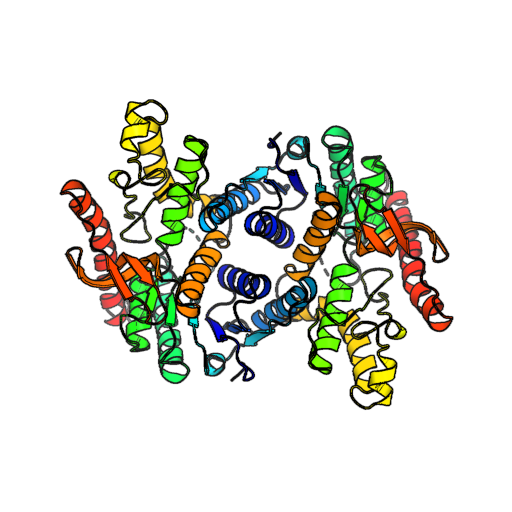OM 4858 C CA . ASP A 1 327 ? -17.465 132.306 41.586 1.00 37.53 327 ASP A CA 1
ATOM 4859 C C . ASP A 1 327 ? -17.237 133.415 42.604 1.00 34.22 327 ASP A C 1
ATOM 4860 O O . ASP A 1 327 ? -16.133 133.563 43.140 1.00 34.16 327 ASP A O 1
ATOM 4869 N N . ALA A 1 328 ? -18.271 134.210 42.880 1.00 36.38 328 ALA A N 1
ATOM 4870 C CA . ALA A 1 328 ? -18.122 135.340 43.787 1.00 36.90 328 ALA A CA 1
ATOM 4871 C C . ALA A 1 328 ? -17.910 134.898 45.227 1.00 35.51 328 ALA A C 1
ATOM 4872 O O . ALA A 1 328 ? -17.435 135.697 46.042 1.00 37.65 328 ALA A O 1
ATOM 4879 N N . GLY A 1 329 ? -18.251 133.652 45.561 1.00 33.92 329 GLY A N 1
ATOM 4880 C CA . GLY A 1 329 ? -17.975 133.125 46.885 1.00 36.94 329 GLY A CA 1
ATOM 4881 C C . GLY A 1 329 ? -16.570 132.601 47.086 1.00 37.96 329 GLY A C 1
ATOM 4882 O O . GLY A 1 329 ? -16.210 132.255 48.215 1.00 34.88 329 GLY A O 1
ATOM 4886 N N . LYS A 1 330 ? -15.768 132.531 46.027 1.00 36.75 330 LYS A N 1
ATOM 4887 C CA . LYS A 1 330 ? -14.394 132.068 46.159 1.00 37.66 330 LYS A CA 1
ATOM 4888 C C . LYS A 1 330 ? -13.571 133.096 46.926 1.00 39.56 330 LYS A C 1
ATOM 4889 O O . LYS A 1 330 ? -13.596 134.289 46.608 1.00 40.18 330 LYS A O 1
ATOM 4908 N N . LEU A 1 331 ? -12.835 132.626 47.937 1.00 40.30 331 LEU A N 1
ATOM 4909 C CA . LEU A 1 331 ? -12.055 133.524 48.783 1.00 40.82 331 LEU A CA 1
ATOM 4910 C C . LEU A 1 331 ? -11.114 134.411 47.981 1.00 43.74 331 LEU A C 1
ATOM 4911 O O . LEU A 1 331 ? -10.613 135.409 48.511 1.00 48.84 331 LEU A O 1
ATOM 4927 N N . GLU A 1 332 ? -10.854 134.069 46.726 1.00 52.89 332 GLU A N 1
ATOM 4928 C CA . GLU A 1 332 ? -10.067 134.920 45.847 1.00 59.15 332 GLU A CA 1
ATOM 4929 C C . GLU A 1 332 ? -10.991 135.812 45.020 1.00 52.78 332 GLU A C 1
ATOM 4930 O O . GLU A 1 332 ? -10.537 136.651 44.243 1.00 50.77 332 GLU A O 1
ATOM 4936 N N . ALA B 1 2 ? -36.487 84.417 19.598 1.00 69.25 2 ALA B N 1
ATOM 4937 C CA . ALA B 1 2 ? -36.388 85.039 18.282 1.00 58.73 2 ALA B CA 1
ATOM 4938 C C . ALA B 1 2 ? -36.644 86.539 18.381 1.00 68.28 2 ALA B C 1
ATOM 4939 O O . ALA B 1 2 ? -37.765 86.969 18.658 1.00 74.25 2 ALA B O 1
ATOM 4945 N N . VAL B 1 3 ? -35.600 87.330 18.153 1.00 61.44 3 VAL B N 1
ATOM 4946 C CA . VAL B 1 3 ? -35.696 88.782 18.214 1.00 62.41 3 VAL B CA 1
ATOM 4947 C C . VAL B 1 3 ? -35.933 89.385 16.835 1.00 55.03 3 VAL B C 1
ATOM 4948 O O . VAL B 1 3 ? -36.662 90.369 16.703 1.00 51.88 3 VAL B O 1
ATOM 4961 N N . PHE B 1 4 ? -35.322 88.810 15.801 1.00 54.27 4 PHE B N 1
ATOM 4962 C CA . PHE B 1 4 ? -35.475 89.328 14.449 1.00 57.92 4 PHE B CA 1
ATOM 4963 C C . PHE B 1 4 ? -36.934 89.284 14.019 1.00 68.06 4 PHE B C 1
ATOM 4964 O O . PHE B 1 4 ? -37.473 88.203 13.758 1.00 66.77 4 PHE B O 1
ATOM 4981 N N . GLU B 1 5 ? -37.586 90.442 13.953 1.00 73.10 5 GLU B N 1
ATOM 4982 C CA . GLU B 1 5 ? -38.870 90.513 13.275 1.00 69.86 5 GLU B CA 1
ATOM 4983 C C . GLU B 1 5 ? -38.662 90.193 11.801 1.00 61.66 5 GLU B C 1
ATOM 4984 O O . GLU B 1 5 ? -37.677 90.618 11.192 1.00 60.80 5 GLU B O 1
ATOM 4996 N N . GLN B 1 6 ? -39.574 89.411 11.231 1.00 65.15 6 GLN B N 1
ATOM 4997 C CA . GLN B 1 6 ? -39.355 88.889 9.888 1.00 67.00 6 GLN B CA 1
ATOM 4998 C C . GLN B 1 6 ? -39.473 90.001 8.852 1.00 63.57 6 GLN B C 1
ATOM 4999 O O . GLN B 1 6 ? -40.435 90.775 8.862 1.00 70.03 6 GLN B O 1
ATOM 5013 N N . ASN B 1 7 ? -38.489 90.084 7.960 1.00 58.98 7 ASN B N 1
ATOM 5014 C CA . ASN B 1 7 ? -38.532 91.033 6.850 1.00 53.23 7 ASN B CA 1
ATOM 5015 C C . ASN B 1 7 ? -37.469 90.633 5.831 1.00 50.80 7 ASN B C 1
ATOM 5016 O O . ASN B 1 7 ? -36.746 89.648 6.008 1.00 49.60 7 ASN B O 1
ATOM 5027 N N . LYS B 1 8 ? -37.388 91.418 4.751 1.00 43.74 8 LYS B N 1
ATOM 5028 C CA . LYS B 1 8 ? -36.483 91.117 3.645 1.00 41.11 8 LYS B CA 1
ATOM 5029 C C . LYS B 1 8 ? -35.017 91.245 4.040 1.00 43.19 8 LYS B C 1
ATOM 5030 O O . LYS B 1 8 ? -34.162 90.573 3.453 1.00 40.03 8 LYS B O 1
ATOM 5049 N N . ARG B 1 9 ? -34.705 92.106 5.005 1.00 36.74 9 ARG B N 1
ATOM 5050 C CA . ARG B 1 9 ? -33.323 92.487 5.250 1.00 35.85 9 ARG B CA 1
ATOM 5051 C C . ARG B 1 9 ? -32.500 91.296 5.742 1.00 32.49 9 ARG B C 1
ATOM 5052 O O . ARG B 1 9 ? -33.038 90.363 6.346 1.00 31.99 9 ARG B O 1
ATOM 5073 N N . PRO B 1 10 ? -31.188 91.307 5.507 1.00 27.57 10 PRO B N 1
ATOM 5074 C CA . PRO B 1 10 ? -30.323 90.328 6.172 1.00 29.09 10 PRO B CA 1
ATOM 5075 C C . PRO B 1 10 ? -30.401 90.491 7.680 1.00 32.15 10 PRO B C 1
ATOM 5076 O O . PRO B 1 10 ? -30.681 91.576 8.195 1.00 28.66 10 PRO B O 1
ATOM 5087 N N . LYS B 1 11 ? -30.147 89.397 8.391 1.00 30.00 11 LYS B N 1
ATOM 5088 C CA . LYS B 1 11 ? -30.134 89.392 9.852 1.00 30.64 11 LYS B CA 1
ATOM 5089 C C . LYS B 1 11 ? -28.716 89.070 10.314 1.00 29.69 11 LYS B C 1
ATOM 5090 O O . LYS B 1 11 ? -28.214 87.965 10.080 1.00 30.57 11 LYS B O 1
ATOM 5109 N N . ILE B 1 12 ? -28.074 90.042 10.959 1.00 30.29 12 ILE B N 1
ATOM 5110 C CA . ILE B 1 12 ? -26.678 89.949 11.376 1.00 26.78 12 ILE B CA 1
ATOM 5111 C C . ILE B 1 12 ? -26.651 89.800 12.891 1.00 25.84 12 ILE B C 1
ATOM 5112 O O . ILE B 1 12 ? -27.118 90.688 13.615 1.00 26.43 12 ILE B O 1
ATOM 5128 N N . ALA B 1 13 ? -26.092 88.692 13.372 1.00 25.10 13 ALA B N 1
ATOM 5129 C CA . ALA B 1 13 ? -26.022 88.404 14.802 1.00 27.89 13 ALA B CA 1
ATOM 5130 C C . ALA B 1 13 ? -24.600 88.634 15.299 1.00 27.06 13 ALA B C 1
ATOM 5131 O O . ALA B 1 13 ? -23.662 87.978 14.836 1.00 27.69 13 ALA B O 1
ATOM 5138 N N . LEU B 1 14 ? -24.448 89.554 16.246 1.00 26.81 14 LEU B N 1
ATOM 5139 C CA . LEU B 1 14 ? -23.151 89.880 16.831 1.00 25.36 14 LEU B CA 1
ATOM 5140 C C . LEU B 1 14 ? -23.083 89.231 18.214 1.00 28.71 14 LEU B C 1
ATOM 5141 O O . LEU B 1 14 ? -23.719 89.693 19.165 1.00 26.47 14 LEU B O 1
ATOM 5157 N N . VAL B 1 15 ? -22.319 88.145 18.317 1.00 27.15 15 VAL B N 1
ATOM 5158 C CA . VAL B 1 15 ? -22.158 87.412 19.570 1.00 28.67 15 VAL B CA 1
ATOM 5159 C C . VAL B 1 15 ? -20.980 88.043 20.305 1.00 27.27 15 VAL B C 1
ATOM 5160 O O . VAL B 1 15 ? -19.819 87.719 20.047 1.00 27.97 15 VAL B O 1
ATOM 5173 N N . GLY B 1 16 ? -21.293 88.933 21.241 1.00 25.74 16 GLY B N 1
ATOM 5174 C CA . GLY B 1 16 ? -20.311 89.788 21.875 1.00 26.93 16 GLY B CA 1
ATOM 5175 C C . GLY B 1 16 ? -20.631 91.234 21.566 1.00 28.60 16 GLY B C 1
ATOM 5176 O O . GLY B 1 16 ? -20.625 91.633 20.396 1.00 28.61 16 GLY B O 1
ATOM 5180 N N . SER B 1 17 ? -20.934 92.027 22.594 1.00 27.77 17 SER B N 1
ATOM 5181 C CA . SER B 1 17 ? -21.378 93.404 22.410 1.00 25.69 17 SER B CA 1
ATOM 5182 C C . SER B 1 17 ? -20.425 94.391 23.073 1.00 25.52 17 SER B C 1
ATOM 5183 O O . SER B 1 17 ? -20.841 95.464 23.521 1.00 29.53 17 SER B O 1
ATOM 5191 N N . GLY B 1 18 ? -19.143 94.045 23.138 1.00 26.67 18 GLY B N 1
ATOM 5192 C CA . GLY B 1 18 ? -18.146 94.949 23.672 1.00 25.94 18 GLY B CA 1
ATOM 5193 C C . GLY B 1 18 ? -17.673 95.964 22.652 1.00 29.21 18 GLY B C 1
ATOM 5194 O O . GLY B 1 18 ? -18.465 96.471 21.848 1.00 27.71 18 GLY B O 1
ATOM 5198 N N . MET B 1 19 ? -16.372 96.254 22.665 1.00 26.59 19 MET B N 1
ATOM 5199 C CA . MET B 1 19 ? -15.840 97.340 21.847 1.00 28.18 19 MET B CA 1
ATOM 5200 C C . MET B 1 19 ? -15.986 97.041 20.358 1.00 27.21 19 MET B C 1
ATOM 5201 O O . MET B 1 19 ? -16.435 97.894 19.586 1.00 23.50 19 MET B O 1
ATOM 5215 N N . ILE B 1 20 ? -15.609 95.836 19.932 1.00 24.95 20 ILE B N 1
ATOM 5216 C CA . ILE B 1 20 ? -15.673 95.510 18.509 1.00 26.98 20 ILE B CA 1
ATOM 5217 C C . ILE B 1 20 ? -17.111 95.244 18.083 1.00 25.16 20 ILE B C 1
ATOM 5218 O O . ILE B 1 20 ? -17.537 95.679 17.009 1.00 28.19 20 ILE B O 1
ATOM 5234 N N . GLY B 1 21 ? -17.880 94.532 18.909 1.00 24.03 21 GLY B N 1
ATOM 5235 C CA . GLY B 1 21 ? -19.277 94.290 18.582 1.00 25.80 21 GLY B CA 1
ATOM 5236 C C . GLY B 1 21 ? -20.057 95.574 18.370 1.00 28.60 21 GLY B C 1
ATOM 5237 O O . GLY B 1 21 ? -20.821 95.698 17.409 1.00 27.14 21 GLY B O 1
ATOM 5241 N N . GLY B 1 22 ? -19.864 96.552 19.256 1.00 25.44 22 GLY B N 1
ATOM 5242 C CA . GLY B 1 22 ? -20.554 97.824 19.103 1.00 27.65 22 GLY B CA 1
ATOM 5243 C C . GLY B 1 22 ? -20.141 98.548 17.837 1.00 27.43 22 GLY B C 1
ATOM 5244 O O . GLY B 1 22 ? -20.976 99.107 17.124 1.00 25.59 22 GLY B O 1
ATOM 5248 N N . THR B 1 23 ? -18.838 98.556 17.551 1.00 28.22 23 THR B N 1
ATOM 5249 C CA . THR B 1 23 ? -18.339 99.140 16.312 1.00 28.85 23 THR B CA 1
ATOM 5250 C C . THR B 1 23 ? -19.024 98.527 15.097 1.00 26.85 23 THR B C 1
ATOM 5251 O O . THR B 1 23 ? -19.416 99.242 14.167 1.00 24.93 23 THR B O 1
ATOM 5262 N N . MET B 1 24 ? -19.174 97.201 15.084 1.00 24.42 24 MET B N 1
ATOM 5263 C CA . MET B 1 24 ? -19.766 96.535 13.928 1.00 27.39 24 MET B CA 1
ATOM 5264 C C . MET B 1 24 ? -21.254 96.843 13.811 1.00 30.04 24 MET B C 1
ATOM 5265 O O . MET B 1 24 ? -21.776 96.994 12.700 1.00 24.24 24 MET B O 1
ATOM 5279 N N . ALA B 1 25 ? -21.955 96.942 14.942 1.00 25.06 25 ALA B N 1
ATOM 5280 C CA . ALA B 1 25 ? -23.365 97.320 14.906 1.00 25.54 25 ALA B CA 1
ATOM 5281 C C . ALA B 1 25 ? -23.535 98.735 14.368 1.00 25.34 25 ALA B C 1
ATOM 5282 O O . ALA B 1 25 ? -24.459 99.009 13.593 1.00 25.39 25 ALA B O 1
ATOM 5289 N N . PHE B 1 26 ? -22.656 99.647 14.781 1.00 23.70 26 PHE B N 1
ATOM 5290 C CA . PHE B 1 26 ? -22.638 101.000 14.237 1.00 25.50 26 PHE B CA 1
ATOM 5291 C C . PHE B 1 26 ? -22.494 100.977 12.718 1.00 26.33 26 PHE B C 1
ATOM 5292 O O . PHE B 1 26 ? -23.190 101.709 12.005 1.00 22.32 26 PHE B O 1
ATOM 5309 N N . LEU B 1 27 ? -21.591 100.133 12.203 1.00 22.54 27 LEU B N 1
ATOM 5310 C CA . LEU B 1 27 ? -21.379 100.052 10.761 1.00 24.09 27 LEU B CA 1
ATOM 5311 C C . LEU B 1 27 ? -22.623 99.549 10.039 1.00 24.98 27 LEU B C 1
ATOM 5312 O O . LEU B 1 27 ? -22.941 100.017 8.938 1.00 24.71 27 LEU B O 1
ATOM 5328 N N . CYS B 1 28 ? -23.330 98.585 10.631 1.00 26.57 28 CYS B N 1
ATOM 5329 C CA . CYS B 1 28 ? -24.552 98.079 10.013 1.00 27.78 28 CYS B CA 1
ATOM 5330 C C . CYS B 1 28 ? -25.600 99.178 9.902 1.00 25.55 28 CYS B C 1
ATOM 5331 O O . CYS B 1 28 ? -26.261 99.322 8.865 1.00 29.56 28 CYS B O 1
ATOM 5339 N N . SER B 1 29 ? -25.765 99.965 10.966 1.00 25.18 29 SER B N 1
ATOM 5340 C CA . SER B 1 29 ? -26.679 101.102 10.929 1.00 26.30 29 SER B CA 1
ATOM 5341 C C . SER B 1 29 ? -26.300 102.073 9.817 1.00 26.05 29 SER B C 1
ATOM 5342 O O . SER B 1 29 ? -27.144 102.467 9.003 1.00 26.02 29 SER B O 1
ATOM 5350 N N . LEU B 1 30 ? -25.024 102.459 9.759 1.00 23.69 30 LEU B N 1
ATOM 5351 C CA . LEU B 1 30 ? -24.578 103.457 8.791 1.00 25.27 30 LEU B CA 1
ATOM 5352 C C . LEU B 1 30 ? -24.669 102.937 7.360 1.00 28.03 30 LEU B C 1
ATOM 5353 O O . LEU B 1 30 ? -25.015 103.692 6.443 1.00 28.53 30 LEU B O 1
ATOM 5369 N N . LYS B 1 31 ? -24.354 101.660 7.145 1.00 29.50 31 LYS B N 1
ATOM 5370 C CA . LYS B 1 31 ? -24.327 101.086 5.806 1.00 27.82 31 LYS B CA 1
ATOM 5371 C C . LYS B 1 31 ? -25.670 100.519 5.363 1.00 24.95 31 LYS B C 1
ATOM 5372 O O . LYS B 1 31 ? -25.797 100.114 4.202 1.00 26.39 31 LYS B O 1
ATOM 5391 N N . GLU B 1 32 ? -26.672 100.494 6.241 1.00 25.98 32 GLU B N 1
ATOM 5392 C CA . GLU B 1 32 ? -27.941 99.821 5.960 1.00 28.26 32 GLU B CA 1
ATOM 5393 C C . GLU B 1 32 ? -27.695 98.395 5.486 1.00 31.68 32 GLU B C 1
ATOM 5394 O O . GLU B 1 32 ? -28.313 97.916 4.532 1.00 29.86 32 GLU B O 1
ATOM 5406 N N . LEU B 1 33 ? -26.769 97.711 6.154 1.00 26.84 33 LEU B N 1
ATOM 5407 C CA . LEU B 1 33 ? -26.390 96.376 5.715 1.00 26.23 33 LEU B CA 1
ATOM 5408 C C . LEU B 1 33 ? -27.441 95.341 6.085 1.00 28.34 33 LEU B C 1
ATOM 5409 O O . LEU B 1 33 ? -27.641 94.372 5.344 1.00 29.76 33 LEU B O 1
ATOM 5425 N N . GLY B 1 34 ? -28.119 95.537 7.206 1.00 28.33 34 GLY B N 1
ATOM 5426 C CA . GLY B 1 34 ? -29.147 94.621 7.653 1.00 26.23 34 GLY B CA 1
ATOM 5427 C C . GLY B 1 34 ? -29.491 94.914 9.094 1.00 23.16 34 GLY B C 1
ATOM 5428 O O . GLY B 1 34 ? -28.842 95.722 9.764 1.00 24.94 34 GLY B O 1
ATOM 5432 N N . ASP B 1 35 ? -30.547 94.257 9.563 1.00 25.57 35 ASP B N 1
ATOM 5433 C CA . ASP B 1 35 ? -30.893 94.344 10.973 1.00 27.97 35 ASP B CA 1
ATOM 5434 C C . ASP B 1 35 ? -29.885 93.558 11.805 1.00 27.60 35 ASP B C 1
ATOM 5435 O O . ASP B 1 35 ? -29.257 92.607 11.329 1.00 29.41 35 ASP B O 1
ATOM 5444 N N . VAL B 1 36 ? -29.727 93.972 13.061 1.00 28.33 36 VAL B N 1
ATOM 5445 C CA . VAL B 1 36 ? -28.642 93.507 13.918 1.00 30.33 36 VAL B CA 1
ATOM 5446 C C . VAL B 1 36 ? -29.209 93.110 15.272 1.00 28.21 36 VAL B C 1
ATOM 5447 O O . VAL B 1 36 ? -30.099 93.786 15.800 1.00 30.25 36 VAL B O 1
ATOM 5460 N N . VAL B 1 37 ? -28.690 92.023 15.841 1.00 26.67 37 VAL B N 1
ATOM 5461 C CA . VAL B 1 37 ? -28.864 91.732 17.261 1.00 28.06 37 VAL B CA 1
ATOM 5462 C C . VAL B 1 37 ? -27.499 91.772 17.933 1.00 29.14 37 VAL B C 1
ATOM 5463 O O . VAL B 1 37 ? -26.569 91.066 17.522 1.00 30.21 37 VAL B O 1
ATOM 5476 N N . LEU B 1 38 ? -27.385 92.610 18.957 1.00 27.58 38 LEU B N 1
ATOM 5477 C CA . LEU B 1 38 ? -26.225 92.639 19.836 1.00 27.88 38 LEU B CA 1
ATOM 5478 C C . LEU B 1 38 ? -26.494 91.693 20.999 1.00 28.83 38 LEU B C 1
ATOM 5479 O O . LEU B 1 38 ? -27.316 91.994 21.870 1.00 29.81 38 LEU B O 1
ATOM 5495 N N . PHE B 1 39 ? -25.818 90.549 21.011 1.00 28.75 39 PHE B N 1
ATOM 5496 C CA . PHE B 1 39 ? -25.984 89.564 22.066 1.00 28.96 39 PHE B CA 1
ATOM 5497 C C . PHE B 1 39 ? -24.798 89.614 23.019 1.00 30.03 39 PHE B C 1
ATOM 5498 O O . PHE B 1 39 ? -23.647 89.744 22.591 1.00 27.35 39 PHE B O 1
ATOM 5515 N N . ASP B 1 40 ? -25.084 89.507 24.313 1.00 30.06 40 ASP B N 1
ATOM 5516 C CA . ASP B 1 40 ? -24.031 89.525 25.317 1.00 29.85 40 ASP B CA 1
ATOM 5517 C C . ASP B 1 40 ? -24.537 88.831 26.574 1.00 30.50 40 ASP B C 1
ATOM 5518 O O . ASP B 1 40 ? -25.735 88.599 26.745 1.00 30.84 40 ASP B O 1
ATOM 5527 N N . VAL B 1 41 ? -23.594 88.491 27.451 1.00 30.55 41 VAL B N 1
ATOM 5528 C CA . VAL B 1 41 ? -23.927 87.882 28.735 1.00 28.03 41 VAL B CA 1
ATOM 5529 C C . VAL B 1 41 ? -24.067 88.916 29.848 1.00 32.92 41 VAL B C 1
ATOM 5530 O O . VAL B 1 41 ? -24.612 88.596 30.916 1.00 31.13 41 VAL B O 1
ATOM 5543 N N . VAL B 1 42 ? -23.581 90.136 29.638 1.00 32.75 42 VAL B N 1
ATOM 5544 C CA . VAL B 1 42 ? -23.767 91.225 30.594 1.00 31.59 42 VAL B CA 1
ATOM 5545 C C . VAL B 1 42 ? -25.228 91.659 30.537 1.00 32.98 42 VAL B C 1
ATOM 5546 O O . VAL B 1 42 ? -25.721 92.002 29.451 1.00 29.44 42 VAL B O 1
ATOM 5559 N N . PRO B 1 43 ? -25.959 91.660 31.652 1.00 33.06 43 PRO B N 1
ATOM 5560 C CA . PRO B 1 43 ? -27.389 91.991 31.585 1.00 32.50 43 PRO B CA 1
ATOM 5561 C C . PRO B 1 43 ? -27.617 93.425 31.129 1.00 30.10 43 PRO B C 1
ATOM 5562 O O . PRO B 1 43 ? -26.978 94.361 31.616 1.00 32.01 43 PRO B O 1
ATOM 5573 N N . ASN B 1 44 ? -28.529 93.582 30.166 1.00 29.84 44 ASN B N 1
ATOM 5574 C CA . ASN B 1 44 ? -29.055 94.879 29.741 1.00 35.29 44 ASN B CA 1
ATOM 5575 C C . ASN B 1 44 ? -28.076 95.753 28.955 1.00 32.21 44 ASN B C 1
ATOM 5576 O O . ASN B 1 44 ? -28.514 96.632 28.205 1.00 30.08 44 ASN B O 1
ATOM 5587 N N . MET B 1 45 ? -26.768 95.546 29.109 1.00 25.50 45 MET B N 1
ATOM 5588 C CA . MET B 1 45 ? -25.809 96.392 28.400 1.00 29.69 45 MET B CA 1
ATOM 5589 C C . MET B 1 45 ? -26.045 96.402 26.893 1.00 26.45 45 MET B C 1
ATOM 5590 O O . MET B 1 45 ? -26.065 97.496 26.300 1.00 28.19 45 MET B O 1
ATOM 5604 N N . PRO B 1 46 ? -26.224 95.266 26.215 1.00 26.72 46 PRO B N 1
ATOM 5605 C CA . PRO B 1 46 ? -26.499 95.330 24.769 1.00 26.43 46 PRO B CA 1
ATOM 5606 C C . PRO B 1 46 ? -27.804 96.027 24.431 1.00 27.70 46 PRO B C 1
ATOM 5607 O O . PRO B 1 46 ? -27.938 96.559 23.323 1.00 25.07 46 PRO B O 1
ATOM 5618 N N . MET B 1 47 ? -28.778 96.040 25.348 1.00 29.42 47 MET B N 1
ATOM 5619 C CA . MET B 1 47 ? -30.006 96.790 25.101 1.00 28.72 47 MET B CA 1
ATOM 5620 C C . MET B 1 47 ? -29.754 98.292 25.129 1.00 27.79 47 MET B C 1
ATOM 5621 O O . MET B 1 47 ? -30.391 99.040 24.378 1.00 28.29 47 MET B O 1
ATOM 5635 N N . GLY B 1 48 ? -28.831 98.749 25.976 1.00 25.33 48 GLY B N 1
ATOM 5636 C CA . GLY B 1 48 ? -28.488 100.161 25.983 1.00 28.30 48 GLY B CA 1
ATOM 5637 C C . GLY B 1 48 ? -27.818 100.593 24.690 1.00 31.21 48 GLY B C 1
ATOM 5638 O O . GLY B 1 48 ? -28.151 101.635 24.119 1.00 27.47 48 GLY B O 1
ATOM 5642 N N . LYS B 1 49 ? -26.857 99.799 24.214 1.00 27.46 49 LYS B N 1
ATOM 5643 C CA . LYS B 1 49 ? -26.196 100.116 22.953 1.00 30.83 49 LYS B CA 1
ATOM 5644 C C . LYS B 1 49 ? -27.172 100.035 21.787 1.00 24.61 49 LYS B C 1
ATOM 5645 O O . LYS B 1 49 ? -27.143 100.882 20.887 1.00 28.22 49 LYS B O 1
ATOM 5664 N N . ALA B 1 50 ? -28.049 99.027 21.792 1.00 25.95 50 ALA B N 1
ATOM 5665 C CA . ALA B 1 50 ? -29.027 98.886 20.718 1.00 29.46 50 ALA B CA 1
ATOM 5666 C C . ALA B 1 50 ? -29.958 100.090 20.656 1.00 30.91 50 ALA B C 1
ATOM 5667 O O . ALA B 1 50 ? -30.308 100.559 19.568 1.00 23.23 50 ALA B O 1
ATOM 5674 N N . MET B 1 51 ? -30.374 100.600 21.816 1.00 25.45 51 MET B N 1
ATOM 5675 C CA . MET B 1 51 ? -31.251 101.765 21.851 1.00 27.56 51 MET B CA 1
ATOM 5676 C C . MET B 1 51 ? -30.552 102.978 21.253 1.00 25.91 51 MET B C 1
ATOM 5677 O O . MET B 1 51 ? -31.122 103.698 20.424 1.00 25.42 51 MET B O 1
ATOM 5691 N N . ASP B 1 52 ? -29.304 103.209 21.661 1.00 22.70 52 ASP B N 1
ATOM 5692 C CA . ASP B 1 52 ? -28.490 104.268 21.071 1.00 25.72 52 ASP B CA 1
ATOM 5693 C C . ASP B 1 52 ? -28.380 104.112 19.556 1.00 26.15 52 ASP B C 1
ATOM 5694 O O . ASP B 1 52 ? -28.456 105.097 18.812 1.00 24.93 52 ASP B O 1
ATOM 5703 N N . LEU B 1 53 ? -28.207 102.880 19.077 1.00 24.70 53 LEU B N 1
ATOM 5704 C CA . LEU B 1 53 ? -27.999 102.663 17.649 1.00 27.19 53 LEU B CA 1
ATOM 5705 C C . LEU B 1 53 ? -29.296 102.737 16.855 1.00 23.04 53 LEU B C 1
ATOM 5706 O O . LEU B 1 53 ? -29.263 103.081 15.668 1.00 24.88 53 LEU B O 1
ATOM 5722 N N . CYS B 1 54 ? -30.441 102.425 17.472 1.00 24.56 54 CYS B N 1
ATOM 5723 C CA . CYS B 1 54 ? -31.712 102.702 16.808 1.00 25.74 54 CYS B CA 1
ATOM 5724 C C . CYS B 1 54 ? -31.910 104.202 16.633 1.00 27.06 54 CYS B C 1
ATOM 5725 O O . CYS B 1 54 ? -32.401 104.655 15.592 1.00 25.37 54 CYS B O 1
ATOM 5733 N N . HIS B 1 55 ? -31.524 104.987 17.641 1.00 25.58 55 HIS B N 1
ATOM 5734 C CA . HIS B 1 55 ? -31.513 106.437 17.485 1.00 23.26 55 HIS B CA 1
ATOM 5735 C C . HIS B 1 55 ? -30.571 106.858 16.365 1.00 27.51 55 HIS B C 1
ATOM 5736 O O . HIS B 1 55 ? -30.907 107.733 15.557 1.00 25.02 55 HIS B O 1
ATOM 5750 N N . ASN B 1 56 ? -29.388 106.243 16.295 1.00 28.02 56 ASN B N 1
ATOM 5751 C CA . ASN B 1 56 ? -28.424 106.607 15.261 1.00 25.86 56 ASN B CA 1
ATOM 5752 C C . ASN B 1 56 ? -29.013 106.413 13.871 1.00 23.10 56 ASN B C 1
ATOM 5753 O O . ASN B 1 56 ? -28.872 107.279 12.999 1.00 25.17 56 ASN B O 1
ATOM 5764 N N . SER B 1 57 ? -29.672 105.275 13.641 1.00 23.77 57 SER B N 1
ATOM 5765 C CA . SER B 1 57 ? -30.315 105.040 12.353 1.00 27.61 57 SER B CA 1
ATOM 5766 C C . SER B 1 57 ? -31.211 106.213 11.975 1.00 27.50 57 SER B C 1
ATOM 5767 O O . SER B 1 57 ? -31.190 106.689 10.834 1.00 24.29 57 SER B O 1
ATOM 5775 N N . SER B 1 58 ? -31.997 106.701 12.936 1.00 25.15 58 SER B N 1
ATOM 5776 C CA . SER B 1 58 ? -32.865 107.848 12.685 1.00 24.91 58 SER B CA 1
ATOM 5777 C C . SER B 1 58 ? -32.051 109.099 12.374 1.00 25.03 58 SER B C 1
ATOM 5778 O O . SER B 1 58 ? -32.436 109.900 11.511 1.00 24.52 58 SER B O 1
ATOM 5786 N N . VAL B 1 59 ? -30.922 109.288 13.066 1.00 24.08 59 VAL B N 1
ATOM 5787 C CA . VAL B 1 59 ? -30.042 110.416 12.758 1.00 23.93 59 VAL B CA 1
ATOM 5788 C C . VAL B 1 59 ? -29.686 110.421 11.276 1.00 24.47 59 VAL B C 1
ATOM 5789 O O . VAL B 1 59 ? -29.641 111.481 10.639 1.00 25.72 59 VAL B O 1
ATOM 5802 N N . VAL B 1 60 ? -29.423 109.247 10.703 1.00 24.53 60 VAL B N 1
ATOM 5803 C CA . VAL B 1 60 ? -29.026 109.143 9.299 1.00 27.37 60 VAL B CA 1
ATOM 5804 C C . VAL B 1 60 ? -30.190 108.696 8.407 1.00 24.74 60 VAL B C 1
ATOM 5805 O O . VAL B 1 60 ? -29.967 108.237 7.289 1.00 27.20 60 VAL B O 1
ATOM 5818 N N . ASP B 1 61 ? -31.428 108.813 8.888 1.00 28.27 61 ASP B N 1
ATOM 5819 C CA . ASP B 1 61 ? -32.624 108.740 8.045 1.00 27.15 61 ASP B CA 1
ATOM 5820 C C . ASP B 1 61 ? -32.915 107.336 7.511 1.00 29.84 61 ASP B C 1
ATOM 5821 O O . ASP B 1 61 ? -33.495 107.200 6.430 1.00 27.18 61 ASP B O 1
ATOM 5830 N N . ASN B 1 62 ? -32.543 106.274 8.225 1.00 26.60 62 ASN B N 1
ATOM 5831 C CA . ASN B 1 62 ? -32.961 104.933 7.833 1.00 26.35 62 ASN B CA 1
ATOM 5832 C C . ASN B 1 62 ? -33.575 104.223 9.034 1.00 27.44 62 ASN B C 1
ATOM 5833 O O . ASN B 1 62 ? -33.503 104.693 10.174 1.00 26.18 62 ASN B O 1
ATOM 5844 N N . GLY B 1 63 ? -34.196 103.079 8.757 1.00 27.39 63 GLY B N 1
ATOM 5845 C CA . GLY B 1 63 ? -34.917 102.337 9.771 1.00 33.85 63 GLY B CA 1
ATOM 5846 C C . GLY B 1 63 ? -34.284 101.006 10.115 1.00 27.73 63 GLY B C 1
ATOM 5847 O O . GLY B 1 63 ? -34.985 100.059 10.485 1.00 28.84 63 GLY B O 1
ATOM 5851 N N . ILE B 1 64 ? -32.958 100.916 9.993 1.00 26.10 64 ILE B N 1
ATOM 5852 C CA . ILE B 1 64 ? -32.249 99.742 10.486 1.00 25.08 64 ILE B CA 1
ATOM 5853 C C . ILE B 1 64 ? -32.558 99.577 11.966 1.00 30.09 64 ILE B C 1
ATOM 5854 O O . ILE B 1 64 ? -32.523 100.544 12.736 1.00 23.14 64 ILE B O 1
ATOM 5870 N N . THR B 1 65 ? -32.870 98.351 12.373 1.00 27.23 65 THR B N 1
ATOM 5871 C CA . THR B 1 65 ? -33.169 98.045 13.765 1.00 29.79 65 THR B CA 1
ATOM 5872 C C . THR B 1 65 ? -32.017 97.262 14.378 1.00 28.43 65 THR B C 1
ATOM 5873 O O . THR B 1 65 ? -31.590 96.242 13.827 1.00 26.19 65 THR B O 1
ATOM 5884 N N . VAL B 1 66 ? -31.516 97.745 15.512 1.00 27.16 66 VAL B N 1
ATOM 5885 C CA . VAL B 1 66 ? -30.556 97.013 16.331 1.00 28.50 66 VAL B CA 1
ATOM 5886 C C . VAL B 1 66 ? -31.274 96.568 17.597 1.00 30.77 66 VAL B C 1
ATOM 5887 O O . VAL B 1 66 ? -31.891 97.389 18.286 1.00 28.82 66 VAL B O 1
ATOM 5900 N N . TYR B 1 67 ? -31.212 95.271 17.885 1.00 26.67 67 TYR B N 1
ATOM 5901 C CA . TYR B 1 67 ? -31.788 94.683 19.083 1.00 30.99 67 TYR B CA 1
ATOM 5902 C C . TYR B 1 67 ? -30.677 94.308 20.058 1.00 31.11 67 TYR B C 1
ATOM 5903 O O . TYR B 1 67 ? -29.566 93.955 19.650 1.00 36.75 67 TYR B O 1
ATOM 5921 N N . GLY B 1 68 ? -30.983 94.386 21.349 1.00 28.95 68 GLY B N 1
ATOM 5922 C CA . GLY B 1 68 ? -30.120 93.856 22.401 1.00 28.76 68 GLY B CA 1
ATOM 5923 C C . GLY B 1 68 ? -30.752 92.621 23.024 1.00 31.14 68 GLY B C 1
ATOM 5924 O O . GLY B 1 68 ? -31.970 92.573 23.219 1.00 32.84 68 GLY B O 1
ATOM 5928 N N . SER B 1 69 ? -29.922 91.624 23.328 1.00 29.80 69 SER B N 1
ATOM 5929 C CA . SER B 1 69 ? -30.426 90.373 23.879 1.00 33.09 69 SER B CA 1
ATOM 5930 C C . SER B 1 69 ? -29.394 89.743 24.806 1.00 33.66 69 SER B C 1
ATOM 5931 O O . SER B 1 69 ? -28.183 89.863 24.594 1.00 29.14 69 SER B O 1
ATOM 5939 N N . ASN B 1 70 ? -29.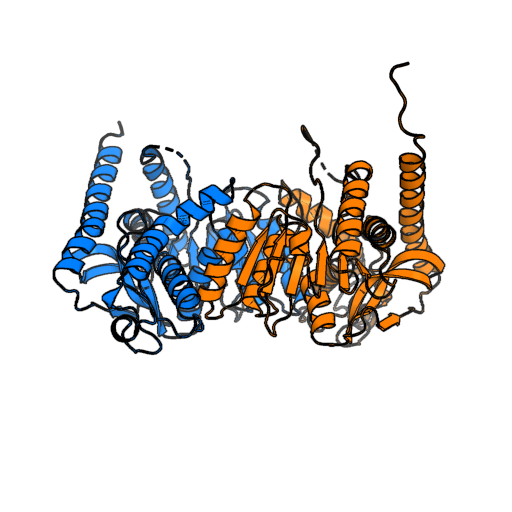899 89.065 25.842 1.00 31.19 70 ASN B N 1
ATOM 5940 C CA . ASN B 1 70 ? -29.092 88.223 26.716 1.00 33.68 70 ASN B CA 1
ATOM 5941 C C . ASN B 1 70 ? -29.409 86.742 26.535 1.00 37.12 70 ASN B C 1
ATOM 5942 O O . ASN B 1 70 ? -29.016 85.924 27.374 1.00 34.27 70 ASN B O 1
ATOM 5953 N N . SER B 1 71 ? -30.109 86.377 25.460 1.00 32.95 71 SER B N 1
ATOM 5954 C CA . SER B 1 71 ? -30.561 85.008 25.237 1.00 32.20 71 SER B CA 1
ATOM 5955 C C . SER B 1 71 ? -30.036 84.495 23.905 1.00 37.20 71 SER B C 1
ATOM 5956 O O . SER B 1 71 ? -30.180 85.164 22.876 1.00 33.71 71 SER B O 1
ATOM 5964 N N . TYR B 1 72 ? -29.441 83.299 23.927 1.00 31.58 72 TYR B N 1
ATOM 5965 C CA . TYR B 1 72 ? -28.938 82.685 22.703 1.00 33.64 72 TYR B CA 1
ATOM 5966 C C . TYR B 1 72 ? -30.019 82.500 21.644 1.00 33.44 72 TYR B C 1
ATOM 5967 O O . TYR B 1 72 ? -29.693 82.438 20.454 1.00 32.57 72 TYR B O 1
ATOM 5985 N N . GLU B 1 73 ? -31.292 82.396 22.034 1.00 32.71 73 GLU B N 1
ATOM 5986 C CA . GLU B 1 73 ? -32.329 82.184 21.029 1.00 40.26 73 GLU B CA 1
ATOM 5987 C C . GLU B 1 73 ? -32.478 83.373 20.091 1.00 39.60 73 GLU B C 1
ATOM 5988 O O . GLU B 1 73 ? -33.168 83.254 19.072 1.00 35.85 73 GLU B O 1
ATOM 6000 N N . CYS B 1 74 ? -31.846 84.509 20.398 1.00 34.24 74 CYS B N 1
ATOM 6001 C CA . CYS B 1 74 ? -31.841 85.633 19.474 1.00 37.83 74 CYS B CA 1
ATOM 6002 C C . CYS B 1 74 ? -31.085 85.321 18.190 1.00 34.64 74 CYS B C 1
ATOM 6003 O O . CYS B 1 74 ? -31.218 86.072 17.218 1.00 36.44 74 CYS B O 1
ATOM 6011 N N . LEU B 1 75 ? -30.299 84.241 18.165 1.00 33.20 75 LEU B N 1
ATOM 6012 C CA . LEU B 1 75 ? -29.609 83.828 16.951 1.00 34.45 75 LEU B CA 1
ATOM 6013 C C . LEU B 1 75 ? -30.548 83.217 15.924 1.00 35.50 75 LEU B C 1
ATOM 6014 O O . LEU B 1 75 ? -30.123 82.984 14.789 1.00 33.64 75 LEU B O 1
ATOM 6030 N N . THR B 1 76 ? -31.802 82.954 16.287 1.00 32.59 76 THR B N 1
ATOM 6031 C CA . THR B 1 76 ? -32.723 82.314 15.360 1.00 35.87 76 THR B CA 1
ATOM 6032 C C . THR B 1 76 ? -32.834 83.139 14.085 1.00 38.69 76 THR B C 1
ATOM 6033 O O . THR B 1 76 ? -33.124 84.339 14.128 1.00 37.12 76 THR B O 1
ATOM 6044 N N . ASN B 1 77 ? -32.586 82.486 12.950 1.00 39.38 77 ASN B N 1
ATOM 6045 C CA . ASN B 1 77 ? -32.726 83.061 11.615 1.00 44.88 77 ASN B CA 1
ATOM 6046 C C . ASN B 1 77 ? -31.600 84.023 11.259 1.00 45.51 77 ASN B C 1
ATOM 6047 O O . ASN B 1 77 ? -31.758 84.834 10.340 1.00 39.76 77 ASN B O 1
ATOM 6058 N N . ALA B 1 78 ? -30.464 83.961 11.949 1.00 34.52 78 ALA B N 1
ATOM 6059 C CA . ALA B 1 78 ? -29.326 84.785 11.573 1.00 34.63 78 ALA B CA 1
ATOM 6060 C C . ALA B 1 78 ? -28.742 84.307 10.250 1.00 34.01 78 ALA B C 1
ATOM 6061 O O . ALA B 1 78 ? -28.576 83.105 10.020 1.00 35.03 78 ALA B O 1
ATOM 6068 N N . ASP B 1 79 ? -28.433 85.261 9.374 1.00 30.95 79 ASP B N 1
ATOM 6069 C CA . ASP B 1 79 ? -27.722 84.949 8.141 1.00 31.02 79 ASP B CA 1
ATOM 6070 C C . ASP B 1 79 ? -26.212 84.980 8.329 1.00 28.29 79 ASP B C 1
ATOM 6071 O O . ASP B 1 79 ? -25.494 84.224 7.666 1.00 28.45 79 ASP B O 1
ATOM 6080 N N . VAL B 1 80 ? -25.718 85.837 9.217 1.00 28.47 80 VAL B N 1
ATOM 6081 C CA . VAL B 1 80 ? -24.296 85.929 9.525 1.00 28.09 80 VAL B CA 1
ATOM 6082 C C . VAL B 1 80 ? -24.144 86.052 11.035 1.00 26.51 80 VAL B C 1
ATOM 6083 O O . VAL B 1 80 ? -24.944 86.720 11.698 1.00 30.23 80 VAL B O 1
ATOM 6096 N N . VAL B 1 81 ? -23.115 85.403 11.578 1.00 27.50 81 VAL B N 1
ATOM 6097 C CA . VAL B 1 81 ? -22.757 85.507 12.989 1.00 25.91 81 VAL B CA 1
ATOM 6098 C C . VAL B 1 81 ? -21.302 85.955 13.058 1.00 26.02 81 VAL B C 1
ATOM 6099 O O . VAL B 1 81 ? -20.427 85.324 12.451 1.00 28.86 81 VAL B O 1
ATOM 6112 N N . ILE B 1 82 ? -21.045 87.041 13.785 1.00 24.83 82 ILE B N 1
ATOM 6113 C CA . ILE B 1 82 ? -19.688 87.535 14.013 1.00 24.12 82 ILE B CA 1
ATOM 6114 C C . ILE B 1 82 ? -19.417 87.472 15.512 1.00 24.72 82 ILE B C 1
ATOM 6115 O O . ILE B 1 82 ? -20.139 88.088 16.306 1.00 26.43 82 ILE B O 1
ATOM 6131 N N . ILE B 1 83 ? -18.368 86.743 15.896 1.00 27.51 83 ILE B N 1
ATOM 6132 C CA . ILE B 1 83 ? -18.114 86.374 17.288 1.00 27.05 83 ILE B CA 1
ATOM 6133 C C . ILE B 1 83 ? -16.971 87.219 17.833 1.00 27.90 83 ILE B C 1
ATOM 6134 O O . ILE B 1 83 ? -15.847 87.168 17.316 1.00 27.49 83 ILE B O 1
ATOM 6150 N N . THR B 1 84 ? -17.251 87.973 18.895 1.00 25.30 84 THR B N 1
ATOM 6151 C CA . THR B 1 84 ? -16.216 88.616 19.693 1.00 25.03 84 THR B CA 1
ATOM 6152 C C . THR B 1 84 ? -16.312 88.224 21.165 1.00 26.20 84 THR B C 1
ATOM 6153 O O . THR B 1 84 ? -15.672 88.859 22.011 1.00 25.58 84 THR B O 1
ATOM 6164 N N . ALA B 1 85 ? -17.096 87.196 21.485 1.00 24.59 85 ALA B N 1
ATOM 6165 C CA . ALA B 1 85 ? -17.308 86.793 22.869 1.00 28.58 85 ALA B CA 1
ATOM 6166 C C . ALA B 1 85 ? -16.006 86.351 23.526 1.00 31.18 85 ALA B C 1
ATOM 6167 O O . ALA B 1 85 ? -15.141 85.743 22.890 1.00 27.92 85 ALA B O 1
ATOM 6174 N N . GLY B 1 86 ? -15.877 86.650 24.810 1.00 32.11 86 GLY B N 1
ATOM 6175 C CA . GLY B 1 86 ? -14.737 86.202 25.582 1.00 32.83 86 GLY B CA 1
ATOM 6176 C C . GLY B 1 86 ? -14.519 87.054 26.808 1.00 38.17 86 GLY B C 1
ATOM 6177 O O . GLY B 1 86 ? -15.015 88.177 26.925 1.00 33.85 86 GLY B O 1
ATOM 6181 N N . ILE B 1 87 ? -13.771 86.489 27.753 1.00 34.68 87 ILE B N 1
ATOM 6182 C CA . ILE B 1 87 ? -13.190 87.270 28.840 1.00 37.26 87 ILE B CA 1
ATOM 6183 C C . ILE B 1 87 ? -11.884 87.861 28.331 1.00 35.87 87 ILE B C 1
ATOM 6184 O O . ILE B 1 87 ? -11.016 87.133 27.835 1.00 39.85 87 ILE B O 1
ATOM 6200 N N . THR B 1 88 ? -11.735 89.180 28.441 1.00 35.37 88 THR B N 1
ATOM 6201 C CA . THR B 1 88 ? -10.589 89.862 27.853 1.00 35.70 88 THR B CA 1
ATOM 6202 C C . THR B 1 88 ? -9.650 90.485 28.876 1.00 37.49 88 THR B C 1
ATOM 6203 O O . THR B 1 88 ? -8.653 91.096 28.478 1.00 39.60 88 THR B O 1
ATOM 6214 N N . LYS B 1 89 ? -9.923 90.348 30.172 1.00 37.33 89 LYS B N 1
ATOM 6215 C CA . LYS B 1 89 ? -8.962 90.766 31.182 1.00 43.75 89 LYS B CA 1
ATOM 6216 C C . LYS B 1 89 ? -9.047 89.833 32.381 1.00 41.89 89 LYS B C 1
ATOM 6217 O O . LYS B 1 89 ? -10.134 89.387 32.759 1.00 38.56 89 LYS B O 1
ATOM 6236 N N . ILE B 1 90 ? -7.891 89.546 32.967 1.00 38.82 90 ILE B N 1
ATOM 6237 C CA . ILE B 1 90 ? -7.798 88.703 34.154 1.00 42.51 90 ILE B CA 1
ATOM 6238 C C . ILE B 1 90 ? -8.003 89.598 35.374 1.00 38.08 90 ILE B C 1
ATOM 6239 O O . ILE B 1 90 ? -7.291 90.604 35.510 1.00 39.25 90 ILE B O 1
ATOM 6255 N N . PRO B 1 91 ? -8.950 89.287 36.261 1.00 39.10 91 PRO B N 1
ATOM 6256 C CA . PRO B 1 91 ? 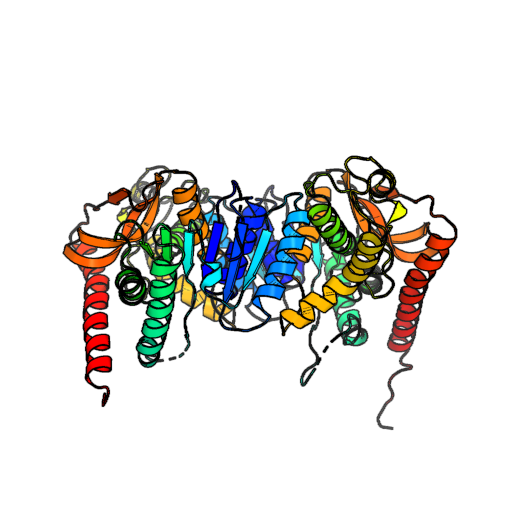-9.133 90.117 37.459 1.00 42.24 91 PRO B CA 1
ATOM 6257 C C . PRO B 1 91 ? -7.835 90.285 38.235 1.00 38.77 91 PRO B C 1
ATOM 6258 O O . PRO B 1 91 ? -7.055 89.343 38.395 1.00 41.48 91 PRO B O 1
ATOM 6269 N N . GLY B 1 92 ? -7.607 91.505 38.719 1.00 42.78 92 GLY B N 1
ATOM 6270 C CA . GLY B 1 92 ? -6.404 91.822 39.457 1.00 38.73 92 GLY B CA 1
ATOM 6271 C C . GLY B 1 92 ? -5.188 92.054 38.594 1.00 50.35 92 GLY B C 1
ATOM 6272 O O . GLY B 1 92 ? -4.130 92.410 39.128 1.00 42.02 92 GLY B O 1
ATOM 6276 N N . LYS B 1 93 ? -5.307 91.869 37.282 1.00 47.89 93 LYS B N 1
ATOM 6277 C CA . LYS B 1 93 ? -4.211 92.065 36.343 1.00 54.50 93 LYS B CA 1
ATOM 6278 C C . LYS B 1 93 ? -3.131 91.008 36.532 1.00 57.46 93 LYS B C 1
ATOM 6279 O O . LYS B 1 93 ? -3.000 90.093 35.718 1.00 59.75 93 LYS B O 1
ATOM 6298 N N . TRP B 1 98 ? 1.161 91.773 27.822 1.00 72.24 98 TRP B N 1
ATOM 6299 C CA . TRP B 1 98 ? 0.057 91.497 26.911 1.00 81.81 98 TRP B CA 1
ATOM 6300 C C . TRP B 1 98 ? 0.331 90.277 26.040 1.00 85.05 98 TRP B C 1
ATOM 6301 O O . TRP B 1 98 ? 1.443 90.088 25.545 1.00 88.66 98 TRP B O 1
ATOM 6312 N N . SER B 1 99 ? -0.692 89.446 25.862 1.00 82.76 99 SER B N 1
ATOM 6313 C CA . SER B 1 99 ? -0.612 88.310 24.958 1.00 84.89 99 SER B CA 1
ATOM 6314 C C . SER B 1 99 ? -2.021 87.940 24.525 1.00 81.70 99 SER B C 1
ATOM 6315 O O . SER B 1 99 ? -2.984 88.120 25.275 1.00 80.25 99 SER B O 1
ATOM 6318 N N . ARG B 1 100 ? -2.131 87.430 23.300 1.00 76.03 100 ARG B N 1
ATOM 6319 C CA . ARG B 1 100 ? -3.418 87.006 22.765 1.00 75.00 100 ARG B CA 1
ATOM 6320 C C . ARG B 1 100 ? -3.782 85.620 23.283 1.00 71.03 100 ARG B C 1
ATOM 6321 O O . ARG B 1 100 ? -4.633 84.943 22.698 1.00 63.62 100 ARG B O 1
ATOM 6329 N N . MET B 1 101 ? -3.152 85.190 24.385 1.00 72.32 101 MET B N 1
ATOM 6330 C CA . MET B 1 101 ? -3.262 83.803 24.812 1.00 66.01 101 MET B CA 1
ATOM 6331 C C . MET B 1 101 ? -3.359 83.602 26.321 1.00 62.86 101 MET B C 1
ATOM 6332 O O . MET B 1 101 ? -3.534 82.460 26.758 1.00 53.29 101 MET B O 1
ATOM 6345 N N . ASP B 1 102 ? -3.277 84.654 27.136 1.00 61.41 102 ASP B N 1
ATOM 6346 C CA . ASP B 1 102 ? -3.340 84.449 28.580 1.00 58.73 102 ASP B CA 1
ATOM 6347 C C . ASP B 1 102 ? -4.703 83.941 29.045 1.00 54.08 102 ASP B C 1
ATOM 6348 O O . ASP B 1 102 ? -4.814 83.468 30.181 1.00 51.02 102 ASP B O 1
ATOM 6357 N N . LEU B 1 103 ? -5.738 84.018 28.202 1.00 46.90 103 LEU B N 1
ATOM 6358 C CA . LEU B 1 103 ? -7.089 83.621 28.591 1.00 42.16 103 LEU B CA 1
ATOM 6359 C C . LEU B 1 103 ? -7.627 82.474 27.743 1.00 38.04 103 LEU B C 1
ATOM 6360 O O . LEU B 1 103 ? -8.840 82.243 27.713 1.00 37.32 103 LEU B O 1
ATOM 6376 N N . LEU B 1 104 ? -6.750 81.744 27.059 1.00 39.96 104 LEU B N 1
ATOM 6377 C CA . LEU B 1 104 ? -7.183 80.619 26.232 1.00 40.49 104 LEU B CA 1
ATOM 6378 C C . LEU B 1 104 ? -8.018 79.599 26.994 1.00 38.21 104 LEU B C 1
ATOM 6379 O O . LEU B 1 104 ? -9.076 79.200 26.482 1.00 31.34 104 LEU B O 1
ATOM 6395 N N . PRO B 1 105 ? -7.620 79.129 28.182 1.00 38.84 105 PRO B N 1
ATOM 6396 C CA . PRO B 1 105 ? -8.429 78.103 28.862 1.00 33.37 105 PRO B CA 1
ATOM 6397 C C . PRO B 1 105 ? -9.855 78.541 29.117 1.00 30.64 105 PRO B C 1
ATOM 6398 O O . PRO B 1 105 ? -10.765 77.704 29.124 1.00 34.35 105 PRO B O 1
ATOM 6409 N N . VAL B 1 106 ? -10.070 79.834 29.337 1.00 32.63 106 VAL B N 1
ATOM 6410 C CA . VAL B 1 106 ? -11.407 80.345 29.615 1.00 31.28 106 VAL B CA 1
ATOM 6411 C C . VAL B 1 106 ? -12.199 80.497 28.325 1.00 34.60 106 VAL B C 1
ATOM 6412 O O . VAL B 1 106 ? -13.346 80.048 28.216 1.00 31.50 106 VAL B O 1
ATOM 6425 N N . ASN B 1 107 ? -11.589 81.122 27.322 1.00 32.63 107 ASN B N 1
ATOM 6426 C CA . ASN B 1 107 ? -12.319 81.478 26.116 1.00 34.36 107 ASN B CA 1
ATOM 6427 C C . ASN B 1 107 ? -12.569 80.278 25.211 1.00 32.54 107 ASN B C 1
ATOM 6428 O O . ASN B 1 107 ? -13.516 80.307 24.421 1.00 34.39 107 ASN B O 1
ATOM 6439 N N . ILE B 1 108 ? -11.770 79.212 25.323 1.00 34.40 108 ILE B N 1
ATOM 6440 C CA . ILE B 1 108 ? -12.072 77.995 24.574 1.00 33.38 108 ILE B CA 1
ATOM 6441 C C . ILE B 1 108 ? -13.436 77.450 24.984 1.00 31.75 108 ILE B C 1
ATOM 6442 O O . ILE B 1 108 ? -14.196 76.950 24.149 1.00 29.47 108 ILE B O 1
ATOM 6458 N N . LYS B 1 109 ? -13.773 77.545 26.274 1.00 30.92 109 LYS B N 1
ATOM 6459 C CA . LYS B 1 109 ? -15.064 77.038 26.731 1.00 33.08 109 LYS B CA 1
ATOM 6460 C C . LYS B 1 109 ? -16.203 77.940 26.275 1.00 30.46 109 LYS B C 1
ATOM 6461 O O . LYS B 1 109 ? -17.297 77.456 25.965 1.00 31.59 109 LYS B O 1
ATOM 6480 N N . ILE B 1 110 ? -15.968 79.253 26.226 1.00 32.06 110 ILE B N 1
ATOM 6481 C CA . ILE B 1 110 ? -16.980 80.167 25.702 1.00 33.14 110 ILE B CA 1
ATOM 6482 C C . ILE B 1 110 ? -17.235 79.881 24.228 1.00 29.39 110 ILE B C 1
ATOM 6483 O O . ILE B 1 110 ? -18.385 79.853 23.775 1.00 29.66 110 ILE B O 1
ATOM 6499 N N . MET B 1 111 ? -16.167 79.660 23.457 1.00 29.93 111 MET B N 1
ATOM 6500 C CA . MET B 1 111 ? -16.327 79.346 22.040 1.00 31.75 111 MET B CA 1
ATOM 6501 C C . MET B 1 111 ? -17.194 78.112 21.832 1.00 36.68 111 MET B C 1
ATOM 6502 O O . MET B 1 111 ? -17.913 78.023 20.831 1.00 34.69 111 MET B O 1
ATOM 6516 N N . ARG B 1 112 ? -17.146 77.154 22.761 1.00 31.92 112 ARG B N 1
ATOM 6517 C CA . ARG B 1 112 ? -17.902 75.921 22.589 1.00 33.86 112 ARG B CA 1
ATOM 6518 C C . ARG B 1 112 ? -19.368 76.093 22.969 1.00 33.41 112 ARG B C 1
ATOM 6519 O O . ARG B 1 112 ? -20.233 75.448 22.366 1.00 33.04 112 ARG B O 1
ATOM 6540 N N . GLU B 1 113 ? -19.673 76.957 23.942 1.00 33.47 113 GLU B N 1
ATOM 6541 C CA . GLU B 1 113 ? -21.063 77.339 24.175 1.00 32.89 113 GLU B CA 1
ATOM 6542 C C . GLU B 1 113 ? -21.632 78.065 22.958 1.00 32.34 113 GLU B C 1
ATOM 6543 O O . GLU B 1 113 ? -22.760 77.798 22.531 1.00 30.00 113 GLU B O 1
ATOM 6555 N N . VAL B 1 114 ? -20.861 78.997 22.389 1.00 32.42 114 VAL B N 1
ATOM 6556 C CA . VAL B 1 114 ? -21.321 79.737 21.213 1.00 33.23 114 VAL B CA 1
ATOM 6557 C C . VAL B 1 114 ? -21.560 78.782 20.049 1.00 29.29 114 VAL B C 1
ATOM 6558 O O . VAL B 1 114 ? -22.602 78.833 19.383 1.00 31.80 114 VAL B O 1
ATOM 6571 N N . GLY B 1 115 ? -20.594 77.903 19.779 1.00 34.28 115 GLY B N 1
ATOM 6572 C CA . GLY B 1 115 ? -20.775 76.922 18.722 1.00 31.76 115 GLY B CA 1
ATOM 6573 C C . GLY B 1 115 ? -22.040 76.107 18.893 1.00 34.44 115 GLY B C 1
ATOM 6574 O O . GLY B 1 115 ? -22.787 75.890 17.937 1.00 33.24 115 GLY B O 1
ATOM 6578 N N . GLY B 1 116 ? -22.302 75.644 20.118 1.00 34.01 116 GLY B N 1
ATOM 6579 C CA . GLY B 1 116 ? -23.518 74.886 20.365 1.00 32.29 116 GLY B CA 1
ATOM 6580 C C . GLY B 1 116 ? -24.774 75.704 20.136 1.00 31.15 116 GLY B C 1
ATOM 6581 O O . GLY B 1 116 ? -25.795 75.180 19.686 1.00 34.76 116 GLY B O 1
ATOM 6585 N N . ALA B 1 117 ? -24.723 76.999 20.458 1.00 32.43 117 ALA B N 1
ATOM 6586 C CA . ALA B 1 117 ? -25.858 77.871 20.179 1.00 33.17 117 ALA B CA 1
ATOM 6587 C C . ALA B 1 117 ? -26.097 77.990 18.678 1.00 29.85 117 ALA B C 1
ATOM 6588 O O . ALA B 1 117 ? -27.241 77.930 18.213 1.00 33.19 117 ALA B O 1
ATOM 6595 N N . ILE B 1 118 ? -25.023 78.159 17.904 1.00 30.18 118 ILE B N 1
ATOM 6596 C CA . ILE B 1 118 ? -25.140 78.204 16.448 1.00 32.11 118 ILE B CA 1
ATOM 6597 C C . ILE B 1 118 ? -25.768 76.918 15.927 1.00 35.38 118 ILE B C 1
ATOM 6598 O O . ILE B 1 118 ? -26.710 76.944 15.125 1.00 34.79 118 ILE B O 1
ATOM 6614 N N . LYS B 1 119 ? -25.244 75.770 16.364 1.00 35.82 119 LYS B N 1
ATOM 6615 C CA . LYS B 1 119 ? -25.794 74.490 15.928 1.00 36.17 119 LYS B CA 1
ATOM 6616 C C . LYS B 1 119 ? -27.296 74.428 16.165 1.00 37.83 119 LYS B C 1
ATOM 6617 O O . LYS B 1 119 ? -28.040 73.866 15.352 1.00 36.68 119 LYS B O 1
ATOM 6636 N N . LYS B 1 120 ? -27.761 75.016 17.267 1.00 36.95 120 LYS B N 1
ATOM 6637 C CA . LYS B 1 120 ? -29.159 74.880 17.654 1.00 37.20 120 LYS B CA 1
ATOM 6638 C C . LYS B 1 120 ? -30.055 75.882 16.934 1.00 38.24 120 LYS B C 1
ATOM 6639 O O . LYS B 1 120 ? -31.159 75.526 16.505 1.00 36.65 120 LYS B O 1
ATOM 6658 N N . TYR B 1 121 ? -29.607 77.129 16.785 1.00 34.72 121 TYR B N 1
ATOM 6659 C CA . TYR B 1 121 ? -30.488 78.207 16.352 1.00 31.20 121 TYR B CA 1
ATOM 6660 C C . TYR B 1 121 ? -30.223 78.719 14.945 1.00 35.42 121 TYR B C 1
ATOM 6661 O O . TYR B 1 121 ? -31.147 79.238 14.318 1.00 36.17 121 TYR B O 1
ATOM 6679 N N . CYS B 1 122 ? -29.003 78.594 14.425 1.00 31.11 122 CYS B N 1
ATOM 6680 C CA . CYS B 1 122 ? -28.739 79.090 13.078 1.00 32.25 122 CYS B CA 1
ATOM 6681 C C . CYS B 1 122 ? -27.633 78.279 12.410 1.00 30.48 122 CYS B C 1
ATOM 6682 O O . CYS B 1 122 ? -26.574 78.823 12.075 1.00 32.17 122 CYS B O 1
ATOM 6690 N N . PRO B 1 123 ? -27.848 76.982 12.179 1.00 33.80 123 PRO B N 1
ATOM 6691 C CA . PRO B 1 123 ? -26.780 76.144 11.609 1.00 35.05 123 PRO B CA 1
ATOM 6692 C C . PRO B 1 123 ? -26.402 76.492 10.175 1.00 33.75 123 PRO B C 1
ATOM 6693 O O . PRO B 1 123 ? -25.347 76.041 9.714 1.00 34.99 123 PRO B O 1
ATOM 6704 N N . ASN B 1 124 ? -27.210 77.275 9.461 1.00 33.69 124 ASN B N 1
ATOM 6705 C CA . ASN B 1 124 ? -26.941 77.602 8.065 1.00 37.90 124 ASN B CA 1
ATOM 6706 C C . ASN B 1 124 ? -26.289 78.970 7.891 1.00 38.66 124 ASN B C 1
ATOM 6707 O O . ASN B 1 124 ? -26.112 79.420 6.753 1.00 32.57 124 ASN B O 1
ATOM 6718 N N . ALA B 1 125 ? -25.931 79.639 8.982 1.00 30.11 125 ALA B N 1
ATOM 6719 C CA . ALA B 1 125 ? -25.330 80.960 8.901 1.00 30.83 125 ALA B CA 1
ATOM 6720 C C . ALA B 1 125 ? -23.864 80.875 8.482 1.00 30.19 125 ALA B C 1
ATOM 6721 O O . ALA B 1 125 ? -23.192 79.854 8.655 1.00 30.83 125 ALA B O 1
ATOM 6728 N N . PHE B 1 126 ? -23.378 81.975 7.911 1.00 28.61 126 PHE B N 1
ATOM 6729 C CA . PHE B 1 126 ? -21.952 82.184 7.685 1.00 30.21 126 PHE B CA 1
ATOM 6730 C C . PHE B 1 126 ? -21.346 82.779 8.951 1.00 28.23 126 PHE B C 1
ATOM 6731 O O . PHE B 1 126 ? -21.868 83.763 9.483 1.00 30.77 126 PHE B O 1
ATOM 6748 N N . ILE B 1 127 ? -20.253 82.186 9.433 1.00 28.53 127 ILE B N 1
ATOM 6749 C CA . ILE B 1 127 ? -19.701 82.505 10.748 1.00 26.82 127 ILE B CA 1
ATOM 6750 C C . ILE B 1 127 ? -18.312 83.109 10.589 1.00 27.01 127 ILE B C 1
ATOM 6751 O O . ILE B 1 127 ? -17.445 82.528 9.926 1.00 32.61 127 ILE B O 1
ATOM 6767 N N . ILE B 1 128 ? -18.105 84.266 11.213 1.00 25.04 128 ILE B N 1
ATOM 6768 C CA . ILE B 1 128 ? -16.809 84.938 11.265 1.00 24.36 128 ILE B CA 1
ATOM 6769 C C . ILE B 1 128 ? -16.410 85.050 12.732 1.00 28.55 128 ILE B C 1
ATOM 6770 O O . ILE B 1 128 ? -17.124 85.679 13.523 1.00 26.67 128 ILE B O 1
ATOM 6786 N N . ASN B 1 129 ? -15.268 84.474 13.095 1.00 29.29 129 ASN B N 1
ATOM 6787 C CA . ASN B 1 129 ? -14.756 84.615 14.452 1.00 28.37 129 ASN B CA 1
ATOM 6788 C C . ASN B 1 129 ? -13.670 85.678 14.508 1.00 28.30 129 ASN B C 1
ATOM 6789 O O . ASN B 1 129 ? -12.892 85.841 13.564 1.00 31.92 129 ASN B O 1
ATOM 6800 N N . ILE B 1 130 ? -13.619 86.389 15.632 1.00 26.72 130 ILE B N 1
ATOM 6801 C CA . ILE B 1 130 ? -12.596 87.398 15.872 1.00 23.39 130 ILE B CA 1
ATOM 6802 C C . ILE B 1 130 ? -11.840 87.063 17.156 1.00 30.01 130 ILE B C 1
ATOM 6803 O O . ILE B 1 130 ? -10.656 87.387 17.286 1.00 28.92 130 ILE B O 1
ATOM 6819 N N . THR B 1 131 ? -12.504 86.393 18.101 1.00 28.73 131 THR B N 1
ATOM 6820 C CA . THR B 1 131 ? -11.923 86.160 19.423 1.00 33.64 131 THR B CA 1
ATOM 6821 C C . THR B 1 131 ? -10.561 85.473 19.328 1.00 32.56 131 THR B C 1
ATOM 6822 O O . THR B 1 131 ? -10.396 84.483 18.608 1.00 29.27 131 THR B O 1
ATOM 6833 N N . ASN B 1 132 ? -9.590 85.997 20.077 1.00 32.85 132 ASN B N 1
ATOM 6834 C CA . ASN B 1 132 ? -8.224 85.456 20.109 1.00 36.23 132 ASN B CA 1
ATOM 6835 C C . ASN B 1 132 ? -8.044 84.330 21.135 1.00 36.47 132 ASN B C 1
ATOM 6836 O O . ASN B 1 132 ? -8.811 84.243 22.096 1.00 35.60 132 ASN B O 1
ATOM 6847 N N . PRO B 1 133 ? -7.028 83.464 20.940 1.00 37.69 133 PRO B N 1
ATOM 6848 C CA . PRO B 1 133 ? -6.151 83.349 19.768 1.00 38.70 133 PRO B CA 1
ATOM 6849 C C . PRO B 1 133 ? -6.920 82.865 18.548 1.00 34.01 133 PRO B C 1
ATOM 6850 O O . PRO B 1 133 ? -7.497 81.777 18.539 1.00 32.20 133 PRO B O 1
ATOM 6861 N N . LEU B 1 134 ? -6.894 83.702 17.514 1.00 36.68 134 LEU B N 1
ATOM 6862 C CA . LEU B 1 134 ? -7.876 83.623 16.438 1.00 32.96 134 LEU B CA 1
ATOM 6863 C C . LEU B 1 134 ? -7.916 82.234 15.810 1.00 29.67 134 LEU B C 1
ATOM 6864 O O . LEU B 1 134 ? -8.992 81.649 15.634 1.00 27.81 134 LEU B O 1
ATOM 6880 N N . ASP B 1 135 ? -6.750 81.677 15.489 1.00 31.86 135 ASP B N 1
ATOM 6881 C CA . ASP B 1 135 ? -6.710 80.516 14.607 1.00 33.91 135 ASP B CA 1
ATOM 6882 C C . ASP B 1 135 ? -7.164 79.236 15.300 1.00 34.53 135 ASP B C 1
ATOM 6883 O O . ASP B 1 135 ? -7.673 78.329 14.632 1.00 35.04 135 ASP B O 1
ATOM 6892 N N . VAL B 1 136 ? -7.004 79.131 16.622 1.00 34.75 136 VAL B N 1
ATOM 6893 C CA . VAL B 1 136 ? -7.531 77.965 17.328 1.00 33.86 136 VAL B CA 1
ATOM 6894 C C . VAL B 1 136 ? -8.927 78.201 17.900 1.00 31.58 136 VAL B C 1
ATOM 6895 O O . VAL B 1 136 ? -9.672 77.231 18.103 1.00 31.25 136 VAL B O 1
ATOM 6908 N N . MET B 1 137 ? -9.312 79.454 18.156 1.00 32.05 137 MET B N 1
ATOM 6909 C CA . MET B 1 137 ? -10.679 79.711 18.601 1.00 31.65 137 MET B CA 1
ATOM 6910 C C . MET B 1 137 ? -11.683 79.427 17.488 1.00 30.36 137 MET B C 1
ATOM 6911 O O . MET B 1 137 ? -12.778 78.914 17.752 1.00 30.59 137 MET B O 1
ATOM 6925 N N . VAL B 1 138 ? -11.334 79.748 16.237 1.00 28.44 138 VAL B N 1
ATOM 6926 C CA . VAL B 1 138 ? -12.248 79.474 15.131 1.00 30.00 138 VAL B CA 1
ATOM 6927 C C . VAL B 1 138 ? -12.498 77.976 15.014 1.00 29.49 138 VAL B C 1
ATOM 6928 O O . VAL B 1 138 ? -13.623 77.537 14.746 1.00 29.98 138 VAL B O 1
ATOM 6941 N N . ALA B 1 139 ? -11.461 77.164 15.232 1.00 32.84 139 ALA B N 1
ATOM 6942 C CA . ALA B 1 139 ? -11.639 75.715 15.189 1.00 37.38 139 ALA B CA 1
ATOM 6943 C C . ALA B 1 139 ? -12.558 75.239 16.307 1.00 32.89 139 ALA B C 1
ATOM 6944 O O . ALA B 1 139 ? -13.413 74.372 16.091 1.00 35.13 139 ALA B O 1
ATOM 6951 N N . ALA B 1 140 ? -12.395 75.790 17.513 1.00 34.53 140 ALA B N 1
ATOM 6952 C CA . ALA B 1 140 ? -13.254 75.402 18.627 1.00 33.21 140 ALA B CA 1
ATOM 6953 C C . ALA B 1 140 ? -14.722 75.658 18.306 1.00 36.51 140 ALA B C 1
ATOM 6954 O O . ALA B 1 140 ? -15.584 74.816 18.587 1.00 33.48 140 ALA B O 1
ATOM 6961 N N . VAL B 1 141 ? -15.027 76.816 17.718 1.00 31.18 141 VAL B N 1
ATOM 6962 C CA . VAL B 1 141 ? -16.400 77.109 17.310 1.00 31.64 141 VAL B CA 1
ATOM 6963 C C . VAL B 1 141 ? -16.878 76.083 16.291 1.00 31.00 141 VAL B C 1
ATOM 6964 O O . VAL B 1 141 ? -17.967 75.511 16.424 1.00 32.58 141 VAL B O 1
ATOM 6977 N N . GLN B 1 142 ? -16.074 75.839 15.254 1.00 33.23 142 GLN B N 1
ATOM 6978 C CA . GLN B 1 142 ? -16.486 74.929 14.188 1.00 33.28 142 GLN B CA 1
ATOM 6979 C C . GLN B 1 142 ? -16.864 73.564 14.746 1.00 36.61 142 GLN B C 1
ATOM 6980 O O . GLN B 1 142 ? -17.925 73.017 14.423 1.00 33.58 142 GLN B O 1
ATOM 6994 N N . GLU B 1 143 ? -15.996 72.995 15.585 1.00 35.28 143 GLU B N 1
ATOM 6995 C CA . GLU B 1 143 ? -16.237 71.653 16.101 1.00 36.77 143 GLU B CA 1
ATOM 6996 C C . GLU B 1 143 ? -17.523 71.597 16.914 1.00 34.04 143 GLU B C 1
ATOM 6997 O O . GLU B 1 143 ? -18.306 70.648 16.785 1.00 39.81 143 GLU B O 1
ATOM 7009 N N . ALA B 1 144 ? -17.770 72.614 17.743 1.00 35.43 144 ALA B N 1
ATOM 7010 C CA . ALA B 1 144 ? -18.978 72.626 18.561 1.00 34.61 144 ALA B CA 1
ATOM 7011 C C . ALA B 1 144 ? -20.226 72.893 17.729 1.00 33.94 144 ALA B C 1
ATOM 7012 O O . ALA B 1 144 ? -21.305 72.393 18.063 1.00 36.53 144 ALA B O 1
ATOM 7019 N N . ALA B 1 145 ? -20.106 73.671 16.654 1.00 37.06 145 ALA B N 1
ATOM 7020 C CA . ALA B 1 145 ? -21.259 74.014 15.829 1.00 37.47 145 ALA B CA 1
ATOM 7021 C C . ALA B 1 145 ? -21.505 73.004 14.719 1.00 35.02 145 ALA B C 1
ATOM 7022 O O . ALA B 1 145 ? -22.656 72.812 14.310 1.00 33.55 145 ALA B O 1
ATOM 7029 N N . ASN B 1 146 ? -20.451 72.359 14.222 1.00 35.64 146 ASN B N 1
ATOM 7030 C CA . ASN B 1 146 ? -20.568 71.353 13.168 1.00 40.10 146 ASN B CA 1
ATOM 7031 C C . ASN B 1 146 ? -21.081 71.967 11.865 1.00 40.34 146 ASN B C 1
ATOM 7032 O O . ASN B 1 146 ? -21.840 71.342 11.121 1.00 36.98 146 ASN B O 1
ATOM 7043 N N . VAL B 1 147 ? -20.662 73.197 11.583 1.00 36.40 147 VAL B N 1
ATOM 7044 C CA . VAL B 1 147 ? -21.016 73.856 10.325 1.00 39.25 147 VAL B CA 1
ATOM 7045 C C . VAL B 1 147 ? -20.027 73.431 9.246 1.00 32.95 147 VAL B C 1
ATOM 7046 O O . VAL B 1 147 ? -18.903 73.016 9.567 1.00 34.41 147 VAL B O 1
ATOM 7059 N N . PRO B 1 148 ? -20.389 73.521 7.965 1.00 30.64 148 PRO B N 1
ATOM 7060 C CA . PRO B 1 148 ? -19.434 73.175 6.906 1.00 30.91 148 PRO B CA 1
ATOM 7061 C C . PRO B 1 148 ? -18.178 74.031 6.986 1.00 30.27 148 PRO B C 1
ATOM 7062 O O . PRO B 1 148 ? -18.219 75.199 7.379 1.00 33.42 148 PRO B O 1
ATOM 7073 N N . LYS B 1 149 ? -17.049 73.429 6.600 1.00 30.49 149 LYS B N 1
ATOM 7074 C CA . LYS B 1 149 ? -15.766 74.121 6.686 1.00 34.37 149 LYS B CA 1
ATOM 7075 C C . LYS B 1 149 ? -15.748 75.396 5.855 1.00 35.14 149 LYS B C 1
ATOM 7076 O O . LYS B 1 149 ? -15.036 76.346 6.198 1.00 38.46 149 LYS B O 1
ATOM 7095 N N . HIS B 1 150 ? -16.502 75.435 4.758 1.00 32.55 150 HIS B N 1
ATOM 7096 C CA . HIS B 1 150 ? -16.531 76.616 3.905 1.00 33.67 150 HIS B CA 1
ATOM 7097 C C . HIS B 1 150 ? -17.505 77.683 4.392 1.00 33.55 150 HIS B C 1
ATOM 7098 O O . HIS B 1 150 ? -17.670 78.700 3.707 1.00 34.30 150 HIS B O 1
ATOM 7112 N N . MET B 1 151 ? -18.148 77.488 5.545 1.00 30.79 151 MET B N 1
ATOM 7113 C CA . MET B 1 151 ? -19.077 78.469 6.094 1.00 28.40 151 MET B CA 1
ATOM 7114 C C . MET B 1 151 ? -18.568 79.095 7.388 1.00 30.82 151 MET B C 1
ATOM 7115 O O . MET B 1 151 ? -19.357 79.679 8.138 1.00 32.18 151 MET B O 1
ATOM 7129 N N . ILE B 1 152 ? -17.271 78.993 7.668 1.00 29.60 152 ILE B N 1
ATOM 7130 C CA . ILE B 1 152 ? -16.699 79.612 8.858 1.00 27.47 152 ILE B CA 1
ATOM 7131 C C . ILE B 1 152 ? -15.257 79.999 8.565 1.00 28.71 152 ILE B C 1
ATOM 7132 O O . ILE B 1 152 ? -14.534 79.284 7.867 1.00 31.48 152 ILE B O 1
ATOM 7148 N N . CYS B 1 153 ? -14.853 81.150 9.097 1.00 28.45 153 CYS B N 1
ATOM 7149 C CA . CYS B 1 153 ? -13.488 81.635 8.968 1.00 25.99 153 CYS B CA 1
ATOM 7150 C C . CYS B 1 153 ? -13.200 82.576 10.127 1.00 26.64 153 CYS B C 1
ATOM 7151 O O . CYS B 1 153 ? -14.087 82.924 10.909 1.00 33.39 153 CYS B O 1
ATOM 7159 N N . GLY B 1 154 ? -11.947 82.991 10.224 1.00 28.44 154 GLY B N 1
ATOM 7160 C CA . GLY B 1 154 ? -11.523 83.956 11.225 1.00 32.19 154 GLY B CA 1
ATOM 7161 C C . GLY B 1 154 ? -11.050 85.234 10.560 1.00 30.71 154 GLY B C 1
ATOM 7162 O O . GLY B 1 154 ? -10.386 85.192 9.522 1.00 28.89 154 GLY B O 1
ATOM 7166 N N . MET B 1 155 ? -11.408 86.367 11.157 1.00 26.64 155 MET B N 1
ATOM 7167 C CA . MET B 1 155 ? -10.918 87.665 10.713 1.00 29.00 155 MET B CA 1
ATOM 7168 C C . MET B 1 155 ? -9.576 87.933 11.377 1.00 26.65 155 MET B C 1
ATOM 7169 O O . MET B 1 155 ? -9.485 87.977 12.609 1.00 29.29 155 MET B O 1
ATOM 7183 N N . ALA B 1 156 ? -8.537 88.102 10.564 1.00 28.48 156 ALA B N 1
ATOM 7184 C CA . ALA B 1 156 ? -7.282 88.646 11.062 1.00 29.50 156 ALA B CA 1
ATOM 7185 C C . ALA B 1 156 ? -6.459 89.239 9.927 1.00 26.54 156 ALA B C 1
ATOM 7186 O O . ALA B 1 156 ? -5.963 90.366 10.034 1.00 29.05 156 ALA B O 1
ATOM 7193 N N . GLY B 1 157 ? -6.324 88.495 8.829 1.00 28.08 157 GLY B N 1
ATOM 7194 C CA . GLY B 1 157 ? -5.445 88.929 7.753 1.00 30.55 157 GLY B CA 1
ATOM 7195 C C . GLY B 1 157 ? -5.838 90.271 7.163 1.00 29.32 157 GLY B C 1
ATOM 7196 O O . GLY B 1 157 ? -4.977 91.076 6.800 1.00 26.66 157 GLY B O 1
ATOM 7200 N N . MET B 1 158 ? -7.143 90.530 7.049 1.00 26.99 158 MET B N 1
ATOM 7201 C CA . MET B 1 158 ? -7.589 91.818 6.527 1.00 29.57 158 MET B CA 1
ATOM 7202 C C . MET B 1 158 ? -7.071 92.964 7.386 1.00 28.57 158 MET B C 1
ATOM 7203 O O . MET B 1 158 ? -6.632 93.994 6.860 1.00 26.85 158 MET B O 1
ATOM 7217 N N . LEU B 1 159 ? -7.108 92.799 8.710 1.00 26.66 159 LEU B N 1
ATOM 7218 C CA . LEU B 1 159 ? -6.596 93.826 9.611 1.00 27.28 159 LEU B CA 1
ATOM 7219 C C . LEU B 1 159 ? -5.080 93.938 9.513 1.00 24.39 159 LEU B C 1
ATOM 7220 O O . LEU B 1 159 ? -4.535 95.038 9.368 1.00 25.46 159 LEU B O 1
ATOM 7236 N N . ASP B 1 160 ? -4.378 92.809 9.629 1.00 25.58 160 ASP B N 1
ATOM 7237 C CA . ASP B 1 160 ? -2.923 92.835 9.522 1.00 26.58 160 ASP B CA 1
ATOM 7238 C C . ASP B 1 160 ? -2.487 93.390 8.171 1.00 27.34 160 ASP B C 1
ATOM 7239 O O . ASP B 1 160 ? -1.555 94.203 8.095 1.00 28.81 160 ASP B O 1
ATOM 7248 N N . SER B 1 161 ? -3.155 92.968 7.094 1.00 27.37 161 SER B N 1
ATOM 7249 C CA . SER B 1 161 ? -2.827 93.475 5.765 1.00 29.23 161 SER B CA 1
ATOM 7250 C C . SER B 1 161 ? -3.087 94.973 5.657 1.00 30.56 161 SER B C 1
ATOM 7251 O O . SER B 1 161 ? -2.325 95.696 5.001 1.00 26.36 161 SER B O 1
ATOM 7259 N N . SER B 1 162 ? -4.161 95.462 6.288 1.00 28.65 162 SER B N 1
ATOM 7260 C CA . SER B 1 162 ? -4.472 96.885 6.202 1.00 27.17 162 SER B CA 1
ATOM 7261 C C . SER B 1 162 ? -3.389 97.729 6.854 1.00 27.94 162 SER B C 1
ATOM 7262 O O . SER B 1 162 ? -3.151 98.867 6.433 1.00 31.58 162 SER B O 1
ATOM 7270 N N . ARG B 1 163 ? -2.724 97.190 7.876 1.00 28.00 163 ARG B N 1
ATOM 7271 C CA . ARG B 1 163 ? -1.661 97.927 8.548 1.00 29.01 163 ARG B CA 1
ATOM 7272 C C . ARG B 1 163 ? -0.404 97.973 7.688 1.00 27.66 163 ARG B C 1
ATOM 7273 O O . ARG B 1 163 ? 0.227 99.027 7.547 1.00 30.83 163 ARG B O 1
ATOM 7294 N N . LEU B 1 164 ? -0.023 96.834 7.106 1.00 27.70 164 LEU B N 1
ATOM 7295 C CA . LEU B 1 164 ? 1.042 96.824 6.110 1.00 31.12 164 LEU B CA 1
ATOM 7296 C C . LEU B 1 164 ? 0.761 97.830 5.002 1.00 29.78 164 LEU B C 1
ATOM 7297 O O . LEU B 1 164 ? 1.632 98.626 4.632 1.00 27.20 164 LEU B O 1
ATOM 7313 N N . ARG B 1 165 ? -0.461 97.804 4.458 1.00 28.10 165 ARG B N 1
ATOM 7314 C CA . ARG B 1 165 ? -0.789 98.656 3.319 1.00 29.30 165 ARG B CA 1
ATOM 7315 C C . ARG B 1 165 ? -0.746 100.135 3.692 1.00 30.50 165 ARG B C 1
ATOM 7316 O O . ARG B 1 165 ? -0.301 100.967 2.893 1.00 27.55 165 ARG B O 1
ATOM 7337 N N . ARG B 1 166 ? -1.208 100.486 4.895 1.00 26.82 166 ARG B N 1
ATOM 7338 C CA . ARG B 1 166 ? -1.205 101.887 5.309 1.00 28.92 166 ARG B CA 1
ATOM 7339 C C . ARG B 1 166 ? 0.211 102.445 5.348 1.00 24.76 166 ARG B C 1
ATOM 7340 O O . ARG B 1 166 ? 0.444 103.598 4.968 1.00 26.24 166 ARG B O 1
ATOM 7361 N N . MET B 1 167 ? 1.169 101.643 5.811 1.00 25.50 167 MET B N 1
ATOM 7362 C CA . MET B 1 167 ? 2.532 102.135 5.983 1.00 29.90 167 MET B CA 1
ATOM 7363 C C . MET B 1 167 ? 3.229 102.320 4.640 1.00 28.59 167 MET B C 1
ATOM 7364 O O . MET B 1 167 ? 3.920 103.322 4.425 1.00 28.38 167 MET B O 1
ATOM 7378 N N . ILE B 1 168 ? 3.059 101.366 3.724 1.00 29.09 168 ILE B N 1
ATOM 7379 C CA . ILE B 1 168 ? 3.570 101.533 2.365 1.00 30.27 168 ILE B CA 1
ATOM 7380 C C . ILE B 1 168 ? 2.952 102.770 1.723 1.00 30.56 168 ILE B C 1
ATOM 7381 O O . ILE B 1 168 ? 3.646 103.586 1.103 1.00 29.45 168 ILE B O 1
ATOM 7397 N N . ALA B 1 169 ? 1.631 102.923 1.864 1.00 29.95 169 ALA B N 1
ATOM 7398 C CA . ALA B 1 169 ? 0.937 104.061 1.271 1.00 24.42 169 ALA B CA 1
ATOM 7399 C C . ALA B 1 169 ? 1.480 105.385 1.791 1.00 29.61 169 ALA B C 1
ATOM 7400 O O . ALA B 1 169 ? 1.704 106.319 1.011 1.00 29.54 169 ALA B O 1
ATOM 7407 N N . ASP B 1 170 ? 1.690 105.494 3.107 1.00 29.06 170 ASP B N 1
ATOM 7408 C CA . ASP B 1 170 ? 2.212 106.736 3.669 1.00 30.63 170 ASP B CA 1
ATOM 7409 C C . ASP B 1 170 ? 3.639 106.994 3.202 1.00 30.39 170 ASP B C 1
ATOM 7410 O O . ASP B 1 170 ? 4.036 108.148 3.003 1.00 32.23 170 ASP B O 1
ATOM 7419 N N . CYS B 1 171 ? 4.427 105.934 3.032 1.00 30.05 171 CYS B N 1
ATOM 7420 C CA . CYS B 1 171 ? 5.811 106.100 2.603 1.00 32.44 171 CYS B CA 1
ATOM 7421 C C . CYS B 1 171 ? 5.885 106.606 1.163 1.00 32.46 171 CYS B C 1
ATOM 7422 O O . CYS B 1 171 ? 6.649 107.529 0.857 1.00 35.60 171 CYS B O 1
ATOM 7430 N N . LEU B 1 172 ? 5.087 106.022 0.268 1.00 31.49 172 LEU B N 1
ATOM 7431 C CA . LEU B 1 172 ? 5.144 106.351 -1.153 1.00 30.54 172 LEU B CA 1
ATOM 7432 C C . LEU B 1 172 ? 4.250 107.519 -1.555 1.00 31.84 172 LEU B C 1
ATOM 7433 O O . LEU B 1 172 ? 4.359 107.998 -2.689 1.00 34.80 172 LEU B O 1
ATOM 7449 N N . HIS B 1 173 ? 3.372 107.986 -0.670 1.00 33.00 173 HIS B N 1
ATOM 7450 C CA . HIS B 1 173 ? 2.404 109.031 -1.005 1.00 30.45 173 HIS B CA 1
ATOM 7451 C C . HIS B 1 173 ? 1.494 108.583 -2.149 1.00 30.80 173 HIS B C 1
ATOM 7452 O O . HIS B 1 173 ? 1.323 109.275 -3.156 1.00 30.15 173 HIS B O 1
ATOM 7466 N N . VAL B 1 174 ? 0.912 107.397 -1.978 1.00 28.14 174 VAL B N 1
ATOM 7467 C CA . VAL B 1 174 ? -0.103 106.862 -2.872 1.00 30.57 174 VAL B CA 1
ATOM 7468 C C . VAL B 1 174 ? -1.273 106.388 -2.020 1.00 31.29 174 VAL B C 1
ATOM 7469 O O . VAL B 1 174 ? -1.112 106.056 -0.842 1.00 28.69 174 VAL B O 1
ATOM 7482 N N . SER B 1 175 ? -2.455 106.360 -2.623 1.00 30.00 175 SER B N 1
ATOM 7483 C CA . SER B 1 175 ? -3.649 105.952 -1.901 1.00 28.34 175 SER B CA 1
ATOM 7484 C C . SER B 1 175 ? -3.541 104.489 -1.477 1.00 31.26 175 SER B C 1
ATOM 7485 O O . SER B 1 175 ? -3.047 103.657 -2.249 1.00 30.69 175 SER B O 1
ATOM 7493 N N . PRO B 1 176 ? -4.009 104.133 -0.273 1.00 26.91 176 PRO B N 1
ATOM 7494 C CA . PRO B 1 176 ? -4.065 102.708 0.091 1.00 28.38 176 PRO B CA 1
ATOM 7495 C C . PRO B 1 176 ? -4.910 101.889 -0.868 1.00 26.97 176 PRO B C 1
ATOM 7496 O O . PRO B 1 176 ? -4.714 100.671 -0.985 1.00 28.48 176 PRO B O 1
ATOM 7507 N N . HIS B 1 177 ? -5.862 102.528 -1.552 1.00 26.76 177 HIS B N 1
ATOM 7508 C CA . HIS B 1 177 ? -6.639 101.844 -2.582 1.00 33.25 177 HIS B CA 1
ATOM 7509 C C . HIS B 1 177 ? -5.738 101.113 -3.569 1.00 28.58 177 HIS B C 1
ATOM 7510 O O . HIS B 1 177 ? -6.101 100.045 -4.073 1.00 29.82 177 HIS B O 1
ATOM 7524 N N . ASP B 1 178 ? -4.556 101.661 -3.841 1.00 29.57 178 ASP B N 1
ATOM 7525 C CA . ASP B 1 178 ? -3.666 101.133 -4.865 1.00 30.29 178 ASP B CA 1
ATOM 7526 C C . ASP B 1 178 ? -2.441 100.434 -4.286 1.00 34.73 178 ASP B C 1
ATOM 7527 O O . ASP B 1 178 ? -1.484 100.167 -5.022 1.00 31.28 178 ASP B O 1
ATOM 7536 N N . VAL B 1 179 ? -2.442 100.134 -2.990 1.00 28.81 179 VAL B N 1
ATOM 7537 C CA . VAL B 1 179 ? -1.404 99.327 -2.361 1.00 27.33 179 VAL B CA 1
ATOM 7538 C C . VAL B 1 179 ? -2.003 97.954 -2.095 1.00 29.05 179 VAL B C 1
ATOM 7539 O O . VAL B 1 179 ? -2.912 97.815 -1.267 1.00 32.46 179 VAL B O 1
ATOM 7552 N N . GLN B 1 180 ? -1.502 96.940 -2.796 1.00 27.04 180 GLN B N 1
ATOM 7553 C CA . GLN B 1 180 ? -1.866 95.556 -2.530 1.00 26.03 180 GLN B CA 1
ATOM 7554 C C . GLN B 1 180 ? -0.830 94.954 -1.591 1.00 34.46 180 GLN B C 1
ATOM 7555 O O . GLN B 1 180 ? 0.376 95.058 -1.843 1.00 30.99 180 GLN B O 1
ATOM 7569 N N . GLY B 1 181 ? -1.302 94.340 -0.507 1.00 32.10 181 GLY B N 1
ATOM 7570 C CA . GLY B 1 181 ? -0.420 93.814 0.516 1.00 29.35 181 GLY B CA 1
ATOM 7571 C C . GLY B 1 181 ? -1.078 92.717 1.324 1.00 36.14 181 GLY B C 1
ATOM 7572 O O . GLY B 1 181 ? -2.284 92.781 1.586 1.00 30.64 181 GLY B O 1
ATOM 7576 N N . MET B 1 182 ? -0.310 91.705 1.728 1.00 32.53 182 MET B N 1
ATOM 7577 C CA . MET B 1 182 ? -0.856 90.561 2.446 1.00 30.07 182 MET B CA 1
ATOM 7578 C C . MET B 1 182 ? 0.022 90.201 3.635 1.00 32.42 182 MET B C 1
ATOM 7579 O O . MET B 1 182 ? 1.254 90.213 3.537 1.00 31.88 182 MET B O 1
ATOM 7593 N N . VAL B 1 183 ? -0.626 89.887 4.757 1.00 31.76 183 VAL B N 1
ATOM 7594 C CA . VAL B 1 183 ? 0.011 89.277 5.920 1.00 26.51 183 VAL B CA 1
ATOM 7595 C C . VAL B 1 183 ? -0.679 87.935 6.129 1.00 31.08 183 VAL B C 1
ATOM 7596 O O . VAL B 1 183 ? -1.876 87.893 6.440 1.00 32.07 183 VAL B O 1
ATOM 7609 N N . ILE B 1 184 ? 0.064 86.841 5.959 1.00 31.43 184 ILE B N 1
ATOM 7610 C CA . ILE B 1 184 ? -0.520 85.510 6.087 1.00 28.24 184 ILE B CA 1
ATOM 7611 C C . ILE B 1 184 ? -0.006 84.839 7.356 1.00 32.28 184 ILE B C 1
ATOM 7612 O O . ILE B 1 184 ? 0.856 85.377 8.060 1.00 31.48 184 ILE B O 1
ATOM 7628 N N . GLY B 1 185 ? -0.540 83.657 7.652 1.00 30.45 185 GLY B N 1
ATOM 7629 C CA . GLY B 1 185 ? -0.050 82.856 8.756 1.00 36.91 185 GLY B CA 1
ATOM 7630 C C . GLY B 1 185 ? -0.911 82.964 9.996 1.00 36.10 185 GLY B C 1
ATOM 7631 O O . GLY B 1 185 ? -2.143 83.003 9.909 1.00 35.21 185 GLY B O 1
ATOM 7635 N N . VAL B 1 186 ? -0.271 83.006 11.153 1.00 34.87 186 VAL B N 1
ATOM 7636 C CA . VAL B 1 186 ? -0.969 83.099 12.428 1.00 37.60 186 VAL B CA 1
ATOM 7637 C C . VAL B 1 186 ? -1.174 84.568 12.754 1.00 40.50 186 VAL B C 1
ATOM 7638 O O . VAL B 1 186 ? -0.297 85.401 12.498 1.00 40.48 186 VAL B O 1
ATOM 7651 N N . HIS B 1 187 ? -2.333 84.897 13.322 1.00 42.04 187 HIS B N 1
ATOM 7652 C CA . HIS B 1 187 ? -2.525 86.226 13.895 1.00 40.21 187 HIS B CA 1
ATOM 7653 C C . HIS B 1 187 ? -1.773 86.252 15.220 1.00 43.87 187 HIS B C 1
ATOM 7654 O O . HIS B 1 187 ? -2.338 86.112 16.308 1.00 37.52 187 HIS B O 1
ATOM 7668 N N . GLY B 1 188 ? -0.464 86.421 15.112 1.00 44.29 188 GLY B N 1
ATOM 7669 C CA . GLY B 1 188 ? 0.388 86.389 16.277 1.00 45.14 188 GLY B CA 1
ATOM 7670 C C . GLY B 1 188 ? 1.784 86.851 15.936 1.00 48.01 188 GLY B C 1
ATOM 7671 O O . GLY B 1 188 ? 2.017 87.455 14.887 1.00 47.74 188 GLY B O 1
ATOM 7675 N N . ASP B 1 189 ? 2.720 86.543 16.835 1.00 54.95 189 ASP B N 1
ATOM 7676 C CA . ASP B 1 189 ? 4.085 87.037 16.680 1.00 52.60 189 ASP B CA 1
ATOM 7677 C C . ASP B 1 189 ? 4.745 86.498 15.417 1.00 48.80 189 ASP B C 1
ATOM 7678 O O . ASP B 1 189 ? 5.634 87.150 14.857 1.00 48.04 189 ASP B O 1
ATOM 7687 N N . ASN B 1 190 ? 4.332 85.321 14.951 1.00 40.77 190 ASN B N 1
ATOM 7688 C CA . ASN B 1 190 ? 4.900 84.722 13.753 1.00 43.41 190 ASN B CA 1
ATOM 7689 C C . ASN B 1 190 ? 4.135 85.092 12.484 1.00 45.78 190 ASN B C 1
ATOM 7690 O O . ASN B 1 190 ? 4.318 84.431 11.454 1.00 37.30 190 ASN B O 1
ATOM 7701 N N . MET B 1 191 ? 3.291 86.125 12.525 1.00 41.46 191 MET B N 1
ATOM 7702 C CA . MET B 1 191 ? 2.593 86.541 11.316 1.00 38.96 191 MET B CA 1
ATOM 7703 C C . MET B 1 191 ? 3.606 86.959 10.255 1.00 37.44 191 MET B C 1
ATOM 7704 O O . MET B 1 191 ? 4.675 87.496 10.560 1.00 34.74 191 MET B O 1
ATOM 7718 N N . LEU B 1 192 ? 3.258 86.705 8.993 1.00 36.63 192 LEU B N 1
ATOM 7719 C CA . LEU B 1 192 ? 4.195 86.816 7.876 1.00 34.29 192 LEU B CA 1
ATOM 7720 C C . LEU B 1 192 ? 3.741 87.887 6.894 1.00 32.27 192 LEU B C 1
ATOM 7721 O O . LEU B 1 192 ? 2.966 87.601 5.968 1.00 34.70 192 LEU B O 1
ATOM 7737 N N . PRO B 1 193 ? 4.195 89.131 7.050 1.00 32.58 193 PRO B N 1
ATOM 7738 C CA . PRO B 1 193 ? 4.005 90.120 5.978 1.00 33.13 193 PRO B CA 1
ATOM 7739 C C . PRO B 1 193 ? 4.792 89.712 4.742 1.00 34.93 193 PRO B C 1
ATOM 7740 O O . PRO B 1 193 ? 6.013 89.538 4.792 1.00 34.90 193 PRO B O 1
ATOM 7751 N N . LEU B 1 194 ? 4.080 89.550 3.626 1.00 31.58 194 LEU B N 1
ATOM 7752 C CA . LEU B 1 194 ? 4.678 89.058 2.383 1.00 30.93 194 LEU B CA 1
ATOM 7753 C C . LEU B 1 194 ? 5.215 90.240 1.585 1.00 31.45 194 LEU B C 1
ATOM 7754 O O . LEU B 1 194 ? 4.609 90.718 0.624 1.00 31.67 194 LEU B O 1
ATOM 7770 N N . MET B 1 195 ? 6.401 90.703 1.990 1.00 30.28 195 MET B N 1
ATOM 7771 C CA . MET B 1 195 ? 6.979 91.896 1.382 1.00 29.67 195 MET B CA 1
ATOM 7772 C C . MET B 1 195 ? 7.232 91.704 -0.107 1.00 31.58 195 MET B C 1
ATOM 7773 O O . MET B 1 195 ? 7.223 92.681 -0.866 1.00 32.40 195 MET B O 1
ATOM 7787 N N . ARG B 1 196 ? 7.449 90.462 -0.547 1.00 30.90 196 ARG B N 1
ATOM 7788 C CA . ARG B 1 196 ? 7.726 90.213 -1.958 1.00 34.77 196 ARG B CA 1
ATOM 7789 C C . ARG B 1 196 ? 6.489 90.421 -2.823 1.00 34.49 196 ARG B C 1
ATOM 7790 O O . ARG B 1 196 ? 6.614 90.726 -4.015 1.00 35.61 196 ARG B O 1
ATOM 7811 N N . TYR B 1 197 ? 5.297 90.268 -2.248 1.00 33.87 197 TYR B N 1
ATOM 7812 C CA . TYR B 1 197 ? 4.047 90.341 -2.992 1.00 32.59 197 TYR B CA 1
ATOM 7813 C C . TYR B 1 197 ? 3.393 91.720 -2.938 1.00 32.26 197 TYR B C 1
ATOM 7814 O O . TYR B 1 197 ? 2.294 91.888 -3.476 1.00 36.45 197 TYR B O 1
ATOM 7832 N N . ILE B 1 198 ? 4.030 92.708 -2.306 1.00 29.23 198 ILE B N 1
ATOM 7833 C CA . ILE B 1 198 ? 3.465 94.054 -2.285 1.00 30.28 198 ILE B CA 1
ATOM 7834 C C . ILE B 1 198 ? 3.499 94.617 -3.696 1.00 34.00 198 ILE B C 1
ATOM 7835 O O . ILE B 1 198 ? 4.542 94.589 -4.363 1.00 30.89 198 ILE B O 1
ATOM 7851 N N . THR B 1 199 ? 2.364 95.138 -4.160 1.00 31.76 199 THR B N 1
ATOM 7852 C CA . THR B 1 199 ? 2.316 95.803 -5.452 1.00 30.24 199 THR B CA 1
ATOM 7853 C C . THR B 1 199 ? 1.622 97.151 -5.329 1.00 33.58 199 THR B C 1
ATOM 7854 O O . THR B 1 199 ? 0.774 97.363 -4.456 1.00 30.70 199 THR B O 1
ATOM 7865 N N . ILE B 1 200 ? 2.012 98.061 -6.213 1.00 32.89 200 ILE B N 1
ATOM 7866 C CA . ILE B 1 200 ? 1.349 99.343 -6.393 1.00 28.90 200 ILE B CA 1
ATOM 7867 C C . ILE B 1 200 ? 0.592 99.241 -7.714 1.00 32.95 200 ILE B C 1
ATOM 7868 O O . ILE B 1 200 ? 1.187 99.316 -8.796 1.00 29.75 200 ILE B O 1
ATOM 7884 N N . ASN B 1 201 ? -0.724 99.058 -7.629 1.00 29.28 201 ASN B N 1
ATOM 7885 C CA . ASN B 1 201 ? -1.561 98.760 -8.791 1.00 30.88 201 ASN B CA 1
ATOM 7886 C C . ASN B 1 201 ? -0.948 97.653 -9.649 1.00 30.72 201 ASN B C 1
ATOM 7887 O O . ASN B 1 201 ? -0.896 97.739 -10.878 1.00 28.54 201 ASN B O 1
ATOM 7898 N N . GLY B 1 202 ? -0.490 96.590 -8.988 1.00 29.57 202 GLY B N 1
ATOM 7899 C CA . GLY B 1 202 ? 0.092 95.461 -9.685 1.00 33.62 202 GLY B CA 1
ATOM 7900 C C . GLY B 1 202 ? 1.560 95.605 -10.024 1.00 31.08 202 GLY B C 1
ATOM 7901 O O . GLY B 1 202 ? 2.176 94.624 -10.466 1.00 35.46 202 GLY B O 1
ATOM 7905 N N . ILE B 1 203 ? 2.141 96.786 -9.837 1.00 31.59 203 ILE B N 1
ATOM 7906 C CA . ILE B 1 203 ? 3.562 97.021 -10.075 1.00 31.21 203 ILE B CA 1
ATOM 7907 C C . ILE B 1 203 ? 4.346 96.489 -8.879 1.00 33.41 203 ILE B C 1
ATOM 7908 O O . ILE B 1 203 ? 4.114 96.944 -7.750 1.00 32.78 203 ILE B O 1
ATOM 7924 N N . PRO B 1 204 ? 5.276 95.548 -9.059 1.00 32.15 204 PRO B N 1
ATOM 7925 C CA . PRO B 1 204 ? 6.035 95.042 -7.909 1.00 32.13 204 PRO B CA 1
ATOM 7926 C C . PRO B 1 204 ? 6.723 96.165 -7.143 1.00 33.01 204 PRO B C 1
ATOM 7927 O O . PRO B 1 204 ? 7.292 97.089 -7.728 1.00 32.44 204 PRO B O 1
ATOM 7938 N N . ILE B 1 205 ? 6.670 96.074 -5.811 1.00 31.32 205 ILE B N 1
ATOM 7939 C CA . ILE B 1 205 ? 7.309 97.081 -4.970 1.00 31.61 205 ILE B CA 1
ATOM 7940 C C . ILE B 1 205 ? 8.797 97.170 -5.275 1.00 30.49 205 ILE B C 1
ATOM 7941 O O . ILE B 1 205 ? 9.415 98.227 -5.095 1.00 32.11 205 ILE B O 1
ATOM 7957 N N . GLN B 1 206 ? 9.399 96.070 -5.735 1.00 33.78 206 GLN B N 1
ATOM 7958 C CA . GLN B 1 206 ? 10.811 96.096 -6.106 1.00 39.45 206 GLN B CA 1
ATOM 7959 C C . GLN B 1 206 ? 11.108 97.210 -7.104 1.00 35.81 206 GLN B C 1
ATOM 7960 O O . GLN B 1 206 ? 12.153 97.865 -7.020 1.00 37.05 206 GLN B O 1
ATOM 7974 N N . GLU B 1 207 ? 10.206 97.437 -8.063 1.00 33.41 207 GLU B N 1
ATOM 7975 C CA . GLU B 1 207 ? 10.428 98.506 -9.032 1.00 36.42 207 GLU B CA 1
ATOM 7976 C C . GLU B 1 207 ? 10.556 99.853 -8.336 1.00 38.07 207 GLU B C 1
ATOM 7977 O O . GLU B 1 207 ? 11.356 100.700 -8.750 1.00 31.41 207 GLU B O 1
ATOM 7989 N N . PHE B 1 208 ? 9.779 100.067 -7.272 1.00 33.44 208 PHE B N 1
ATOM 7990 C CA . PHE B 1 208 ? 9.885 101.311 -6.517 1.00 36.14 208 PHE B CA 1
ATOM 7991 C C . PHE B 1 208 ? 11.169 101.350 -5.700 1.00 34.44 208 PHE B C 1
ATOM 7992 O O . PHE B 1 208 ? 11.759 102.420 -5.509 1.00 35.35 208 PHE B O 1
ATOM 8009 N N . ILE B 1 209 ? 11.618 100.195 -5.208 1.00 35.72 209 ILE B N 1
ATOM 8010 C CA . ILE B 1 209 ? 12.911 100.134 -4.534 1.00 42.67 209 ILE B CA 1
ATOM 8011 C C . ILE B 1 209 ? 14.020 100.547 -5.494 1.00 40.80 209 ILE B C 1
ATOM 8012 O O . ILE B 1 209 ? 14.852 101.407 -5.179 1.00 43.22 209 ILE B O 1
ATOM 8028 N N . ASN B 1 210 ? 14.037 99.948 -6.688 1.00 40.04 210 ASN B N 1
ATOM 8029 C CA . ASN B 1 210 ? 15.092 100.244 -7.652 1.00 40.61 210 ASN B CA 1
ATOM 8030 C C . ASN B 1 210 ? 15.082 101.710 -8.073 1.00 45.43 210 ASN B C 1
ATOM 8031 O O . ASN B 1 210 ? 16.135 102.261 -8.415 1.00 47.06 210 ASN B O 1
ATOM 8042 N N . LYS B 1 211 ? 13.915 102.358 -8.057 1.00 41.02 211 LYS B N 1
ATOM 8043 C CA . LYS B 1 211 ? 13.823 103.766 -8.427 1.00 38.14 211 LYS B CA 1
ATOM 8044 C C . LYS B 1 211 ? 14.179 104.710 -7.286 1.00 41.52 211 LYS B C 1
ATOM 8045 O O . LYS B 1 211 ? 14.219 105.925 -7.506 1.00 42.08 211 LYS B O 1
ATOM 8064 N N . GLY B 1 212 ? 14.436 104.193 -6.086 1.00 42.67 212 GLY B N 1
ATOM 8065 C CA . GLY B 1 212 ? 14.738 105.043 -4.953 1.00 47.01 212 GLY B CA 1
ATOM 8066 C C . GLY B 1 212 ? 13.540 105.723 -4.334 1.00 43.22 212 GLY B C 1
ATOM 8067 O O . GLY B 1 212 ? 13.712 106.678 -3.571 1.00 44.70 212 GLY B O 1
ATOM 8071 N N . LEU B 1 213 ? 12.324 105.264 -4.642 1.00 40.77 213 LEU B N 1
ATOM 8072 C CA . LEU B 1 213 ? 11.131 105.829 -4.024 1.00 40.08 213 LEU B CA 1
ATOM 8073 C C . LEU B 1 213 ? 10.895 105.244 -2.637 1.00 40.18 213 LEU B C 1
ATOM 8074 O O . LEU B 1 213 ? 10.255 105.885 -1.795 1.00 43.56 213 LEU B O 1
ATOM 8090 N N . ILE B 1 214 ? 11.400 104.036 -2.393 1.00 37.08 214 ILE B N 1
ATOM 8091 C CA . ILE B 1 214 ? 11.420 103.417 -1.075 1.00 43.20 214 ILE B CA 1
ATOM 8092 C C . ILE B 1 214 ? 12.713 102.616 -0.993 1.00 41.15 214 ILE B C 1
ATOM 8093 O O . ILE B 1 214 ? 13.195 102.094 -2.001 1.00 37.04 214 ILE B O 1
ATOM 8109 N N . ASN B 1 215 ? 13.296 102.537 0.199 1.00 39.45 215 ASN B N 1
ATOM 8110 C CA . ASN B 1 215 ? 14.560 101.830 0.364 1.00 42.63 215 ASN B CA 1
ATOM 8111 C C . ASN B 1 215 ? 14.385 100.613 1.263 1.00 42.21 215 ASN B C 1
ATOM 8112 O O . ASN B 1 215 ? 13.371 100.443 1.945 1.00 41.92 215 ASN B O 1
ATOM 8123 N N . LYS B 1 216 ? 15.411 99.758 1.246 1.00 45.04 216 LYS B N 1
ATOM 8124 C CA . LYS B 1 216 ? 15.365 98.486 1.957 1.00 45.98 216 LYS B CA 1
ATOM 8125 C C . LYS B 1 216 ? 15.239 98.670 3.464 1.00 44.21 216 LYS B C 1
ATOM 8126 O O . LYS B 1 216 ? 14.748 97.766 4.150 1.00 44.11 216 LYS B O 1
ATOM 8145 N N . GLU B 1 217 ? 15.677 99.812 3.997 1.00 38.91 217 GLU B N 1
ATOM 8146 C CA . GLU B 1 217 ? 15.507 100.078 5.422 1.00 49.74 217 GLU B CA 1
ATOM 8147 C C . GLU B 1 217 ? 14.042 100.333 5.749 1.00 47.20 217 GLU B C 1
ATOM 8148 O O . GLU B 1 217 ? 13.502 99.768 6.709 1.00 41.78 217 GLU B O 1
ATOM 8160 N N . ASP B 1 218 ? 13.385 101.190 4.962 1.00 45.45 218 ASP B N 1
ATOM 8161 C CA . ASP B 1 218 ? 11.944 101.377 5.095 1.00 40.69 218 ASP B CA 1
ATOM 8162 C C . ASP B 1 218 ? 11.215 100.041 5.026 1.00 41.71 218 ASP B C 1
ATOM 8163 O O . ASP B 1 218 ? 10.359 99.741 5.867 1.00 38.20 218 ASP B O 1
ATOM 8172 N N . ILE B 1 219 ? 11.542 99.226 4.019 1.00 35.70 219 ILE B N 1
ATOM 8173 C CA . ILE B 1 219 ? 10.890 97.928 3.868 1.00 37.50 219 ILE B CA 1
ATOM 8174 C C . ILE B 1 219 ? 11.038 97.110 5.145 1.00 40.72 219 ILE B C 1
ATOM 8175 O O . ILE B 1 219 ? 10.071 96.519 5.640 1.00 36.66 219 ILE B O 1
ATOM 8191 N N . ASN B 1 220 ? 12.252 97.060 5.699 1.00 41.25 220 ASN B N 1
ATOM 8192 C CA . ASN B 1 220 ? 12.475 96.236 6.882 1.00 45.33 220 ASN B CA 1
ATOM 8193 C C . ASN B 1 220 ? 11.732 96.790 8.089 1.00 36.99 220 ASN B C 1
ATOM 8194 O O . ASN B 1 220 ? 11.185 96.026 8.893 1.00 40.69 220 ASN B O 1
ATOM 8205 N N . ASN B 1 221 ? 11.706 98.115 8.236 1.00 38.76 221 ASN B N 1
ATOM 8206 C CA . ASN B 1 221 ? 11.011 98.716 9.369 1.00 39.44 221 ASN B CA 1
ATOM 8207 C C . ASN B 1 221 ? 9.515 98.440 9.300 1.00 42.30 221 ASN B C 1
ATOM 8208 O O . ASN B 1 221 ? 8.878 98.160 10.324 1.00 40.19 221 ASN B O 1
ATOM 8219 N N . ILE B 1 222 ? 8.939 98.502 8.097 1.00 35.51 222 ILE B N 1
ATOM 8220 C CA . ILE B 1 222 ? 7.509 98.266 7.930 1.00 31.13 222 ILE B CA 1
ATOM 8221 C C . ILE B 1 222 ? 7.170 96.812 8.224 1.00 31.84 222 ILE B C 1
ATOM 8222 O O . ILE B 1 222 ? 6.129 96.512 8.823 1.00 30.09 222 ILE B O 1
ATOM 8238 N N . TYR B 1 223 ? 8.031 95.887 7.794 1.00 32.71 223 TYR B N 1
ATOM 8239 C CA . TYR B 1 223 ? 7.851 94.478 8.129 1.00 36.79 223 TYR B CA 1
ATOM 8240 C C . TYR B 1 223 ? 7.752 94.290 9.637 1.00 34.36 223 TYR B C 1
ATOM 8241 O O . TYR B 1 223 ? 6.864 93.585 10.131 1.00 32.15 223 TYR B O 1
ATOM 8259 N N . ASN B 1 224 ? 8.648 94.935 10.386 1.00 34.25 224 ASN B N 1
ATOM 8260 C CA . ASN B 1 224 ? 8.629 94.824 11.841 1.00 36.50 224 ASN B CA 1
ATOM 8261 C C . ASN B 1 224 ? 7.426 95.549 12.429 1.00 34.89 224 ASN B C 1
ATOM 8262 O O . ASN B 1 224 ? 6.733 95.015 13.304 1.00 34.78 224 ASN B O 1
ATOM 8273 N N . LYS B 1 225 ? 7.168 96.775 11.970 1.00 36.94 225 LYS B N 1
ATOM 8274 C CA . LYS B 1 225 ? 6.071 97.549 12.535 1.00 38.92 225 LYS B CA 1
ATOM 8275 C C . LYS B 1 225 ? 4.726 96.873 12.300 1.00 36.67 225 LYS B C 1
ATOM 8276 O O . LYS B 1 225 ? 3.821 96.994 13.134 1.00 37.65 225 LYS B O 1
ATOM 8295 N N . THR B 1 226 ? 4.580 96.139 11.195 1.00 34.36 226 THR B N 1
ATOM 8296 C CA . THR B 1 226 ? 3.341 95.403 10.955 1.00 32.03 226 THR B CA 1
ATOM 8297 C C . THR B 1 226 ? 3.105 94.360 12.041 1.00 33.61 226 THR B C 1
ATOM 8298 O O . THR B 1 226 ? 1.998 94.248 12.581 1.00 32.80 226 THR B O 1
ATOM 8309 N N . LYS B 1 227 ? 4.135 93.576 12.366 1.00 36.11 227 LYS B N 1
ATOM 8310 C CA . LYS B 1 227 ? 3.990 92.564 13.407 1.00 35.99 227 LYS B CA 1
ATOM 8311 C C . LYS B 1 227 ? 3.721 93.195 14.768 1.00 32.51 227 LYS B C 1
ATOM 8312 O O . LYS B 1 227 ? 3.072 92.579 15.622 1.00 36.68 227 LYS B O 1
ATOM 8331 N N . GLN B 1 228 ? 4.201 94.418 14.986 1.00 34.26 228 GLN B N 1
ATOM 8332 C CA . GLN B 1 228 ? 4.105 95.083 16.281 1.00 40.16 228 GLN B CA 1
ATOM 8333 C C . GLN B 1 228 ? 2.856 95.943 16.439 1.00 36.57 228 GLN B C 1
ATOM 8334 O O . GLN B 1 228 ? 2.574 96.392 17.557 1.00 31.54 228 GLN B O 1
ATOM 8348 N N . ALA B 1 229 ? 2.102 96.178 15.362 1.00 34.77 229 ALA B N 1
ATOM 8349 C CA . ALA B 1 229 ? 1.047 97.188 15.401 1.00 34.79 229 ALA B CA 1
ATOM 8350 C C . ALA B 1 229 ? 0.036 96.910 16.507 1.00 34.59 229 ALA B C 1
ATOM 8351 O O . ALA B 1 229 ? -0.369 97.829 17.229 1.00 32.65 229 ALA B O 1
ATOM 8358 N N . GLY B 1 230 ? -0.398 95.656 16.645 1.00 30.52 230 GLY B N 1
ATOM 8359 C CA . GLY B 1 230 ? -1.403 95.342 17.647 1.00 36.98 230 GLY B CA 1
ATOM 8360 C C . GLY B 1 230 ? -0.935 95.675 19.048 1.00 39.39 230 GLY B C 1
ATOM 8361 O O . GLY B 1 230 ? -1.639 96.340 19.812 1.00 36.27 230 GLY B O 1
ATOM 8365 N N . GLY B 1 231 ? 0.271 95.226 19.400 1.00 38.01 231 GLY B N 1
ATOM 8366 C CA . GLY B 1 231 ? 0.821 95.552 20.704 1.00 36.60 231 GLY B CA 1
ATOM 8367 C C . GLY B 1 231 ? 1.072 97.037 20.874 1.00 36.65 231 GLY B C 1
ATOM 8368 O O . GLY B 1 231 ? 0.902 97.582 21.967 1.00 37.22 231 GLY B O 1
ATOM 8372 N N . ASP B 1 232 ? 1.483 97.712 19.797 1.00 35.44 232 ASP B N 1
ATOM 8373 C CA . ASP B 1 232 ? 1.676 99.158 19.862 1.00 36.84 232 ASP B CA 1
ATOM 8374 C C . ASP B 1 232 ? 0.385 99.865 20.249 1.00 35.69 232 ASP B C 1
ATOM 8375 O O . ASP B 1 232 ? 0.402 100.818 21.036 1.00 35.76 232 ASP B O 1
ATOM 8384 N N . ILE B 1 233 ? -0.746 99.410 19.707 1.00 35.00 233 ILE B N 1
ATOM 8385 C CA . ILE B 1 233 ? -2.027 100.031 20.029 1.00 32.57 233 ILE B CA 1
ATOM 8386 C C . ILE B 1 233 ? -2.412 99.730 21.472 1.00 31.67 233 ILE B C 1
ATOM 8387 O O . ILE B 1 233 ? -2.882 100.611 22.199 1.00 29.70 233 ILE B O 1
ATOM 8403 N N . VAL B 1 234 ? -2.230 98.480 21.904 1.00 32.18 234 VAL B N 1
ATOM 8404 C CA . VAL B 1 234 ? -2.500 98.109 23.293 1.00 37.49 234 VAL B CA 1
ATOM 8405 C C . VAL B 1 234 ? -1.753 99.038 24.242 1.00 38.44 234 VAL B C 1
ATOM 8406 O O . VAL B 1 234 ? -2.309 99.528 25.232 1.00 39.14 234 VAL B O 1
ATOM 8419 N N . ARG B 1 235 ? -0.476 99.288 23.952 1.00 36.40 235 ARG B N 1
ATOM 8420 C CA . ARG B 1 235 ? 0.345 100.094 24.850 1.00 39.82 235 ARG B CA 1
ATOM 8421 C C . ARG B 1 235 ? -0.166 101.527 24.937 1.00 42.60 235 ARG B C 1
ATOM 8422 O O . ARG B 1 235 ? -0.196 102.120 26.021 1.00 34.77 235 ARG B O 1
ATOM 8443 N N . LEU B 1 236 ? -0.572 102.101 23.804 1.00 34.67 236 LEU B N 1
ATOM 8444 C CA . LEU B 1 236 ? -1.003 103.494 23.777 1.00 37.13 236 LEU B CA 1
ATOM 8445 C C . LEU B 1 236 ? -2.385 103.668 24.393 1.00 37.03 236 LEU B C 1
ATOM 8446 O O . LEU B 1 236 ? -2.630 104.645 25.112 1.00 37.77 236 LEU B O 1
ATOM 8462 N N . LEU B 1 237 ? -3.301 102.737 24.117 1.00 35.86 237 LEU B N 1
ATOM 8463 C CA . LEU B 1 237 ? -4.642 102.826 24.680 1.00 36.12 237 LEU B CA 1
ATOM 8464 C C . LEU B 1 237 ? -4.622 102.748 26.199 1.00 44.22 237 LEU B C 1
ATOM 8465 O O . LEU B 1 237 ? -5.451 103.381 26.864 1.00 44.07 237 LEU B O 1
ATOM 8481 N N . GLY B 1 238 ? -3.699 101.983 26.763 1.00 41.47 238 GLY B N 1
ATOM 8482 C CA . GLY B 1 238 ? -3.685 101.766 28.209 1.00 51.87 238 GLY B CA 1
ATOM 8483 C C . GLY B 1 238 ? -4.592 100.643 28.653 1.00 55.24 238 GLY B C 1
ATOM 8484 O O . GLY B 1 238 ? -4.190 99.805 29.465 1.00 60.84 238 GLY B O 1
ATOM 8488 N N . GLN B 1 239 ? -5.818 100.602 28.132 1.00 51.84 239 GLN B N 1
ATOM 8489 C CA . GLN B 1 239 ? -6.751 99.515 28.394 1.00 52.33 239 GLN B CA 1
ATOM 8490 C C . GLN B 1 239 ? -7.344 99.025 27.081 1.00 44.86 239 GLN B C 1
ATOM 8491 O O . GLN B 1 239 ? -7.685 99.825 26.205 1.00 46.09 239 GLN B O 1
ATOM 8505 N N . GLY B 1 240 ? -7.456 97.706 26.950 1.00 42.13 240 GLY B N 1
ATOM 8506 C CA . GLY B 1 240 ? -8.060 97.109 25.781 1.00 39.53 240 GLY B CA 1
ATOM 8507 C C . GLY B 1 240 ? -7.132 97.125 24.579 1.00 40.40 240 GLY B C 1
ATOM 8508 O O . GLY B 1 240 ? -5.942 97.444 24.663 1.00 37.48 240 GLY B O 1
ATOM 8512 N N . SER B 1 241 ? -7.708 96.770 23.429 1.00 38.51 241 SER B N 1
ATOM 8513 C CA . SER B 1 241 ? -6.963 96.657 22.182 1.00 33.77 241 SER B CA 1
ATOM 8514 C C . SER B 1 241 ? -7.775 97.306 21.066 1.00 32.24 241 SER B C 1
ATOM 8515 O O . SER B 1 241 ? -8.862 97.843 21.295 1.00 28.32 241 SER B O 1
ATOM 8523 N N . ALA B 1 242 ? -7.236 97.264 19.849 1.00 29.25 242 ALA B N 1
ATOM 8524 C CA . ALA B 1 242 ? -7.861 97.955 18.728 1.00 27.67 242 ALA B CA 1
ATOM 8525 C C . ALA B 1 242 ? -9.285 97.456 18.517 1.00 27.90 242 ALA B C 1
ATOM 8526 O O . ALA B 1 242 ? -9.598 96.287 18.755 1.00 30.55 242 ALA B O 1
ATOM 8533 N N . TYR B 1 243 ? -10.159 98.354 18.051 1.00 29.85 243 TYR B N 1
ATOM 8534 C CA . TYR B 1 243 ? -11.516 97.935 17.709 1.00 27.13 243 TYR B CA 1
ATOM 8535 C C . TYR B 1 243 ? -12.114 98.579 16.466 1.00 29.41 243 TYR B C 1
ATOM 8536 O O . TYR B 1 243 ? -13.056 98.002 15.914 1.00 31.18 243 TYR B O 1
ATOM 8554 N N . TYR B 1 244 ? -11.615 99.713 15.969 1.00 26.79 244 TYR B N 1
ATOM 8555 C CA . TYR B 1 244 ? -12.206 100.291 14.764 1.00 26.75 244 TYR B CA 1
ATOM 8556 C C . TYR B 1 244 ? -11.836 99.483 13.525 1.00 27.98 244 TYR B C 1
ATOM 8557 O O . TYR B 1 244 ? -12.711 98.937 12.844 1.00 25.79 244 TYR B O 1
ATOM 8575 N N . ALA B 1 245 ? -10.544 99.390 13.215 1.00 24.03 245 ALA B N 1
ATOM 8576 C CA . ALA B 1 245 ? -10.134 98.618 12.046 1.00 24.72 245 ALA B CA 1
ATOM 8577 C C . ALA B 1 245 ? -10.530 97.149 12.146 1.00 26.96 245 ALA B C 1
ATOM 8578 O O . ALA B 1 245 ? -10.923 96.576 11.116 1.00 25.95 245 ALA B O 1
ATOM 8585 N N . PRO B 1 246 ? -10.452 96.486 13.306 1.00 26.23 246 PRO B N 1
ATOM 8586 C CA . PRO B 1 246 ? -10.950 95.100 13.375 1.00 26.82 246 PRO B CA 1
ATOM 8587 C C . PRO B 1 246 ? -12.428 94.961 13.048 1.00 28.02 246 PRO B C 1
ATOM 8588 O O . PRO B 1 246 ? -12.814 94.013 12.349 1.00 25.57 246 PRO B O 1
ATOM 8599 N N . GLY B 1 247 ? -13.273 95.867 13.547 1.00 24.97 247 GLY B N 1
ATOM 8600 C CA . GLY B 1 247 ? -14.699 95.758 13.285 1.00 22.85 247 GLY B CA 1
ATOM 8601 C C . GLY B 1 247 ? -15.039 95.976 11.822 1.00 22.95 247 GLY B C 1
ATOM 8602 O O . GLY B 1 247 ? -15.867 95.259 11.251 1.00 22.42 247 GLY B O 1
ATOM 8606 N N . THR B 1 248 ? -14.402 96.964 11.194 1.00 23.34 248 THR B N 1
ATOM 8607 C CA . THR B 1 248 ? -14.655 97.235 9.783 1.00 24.41 248 THR B CA 1
ATOM 8608 C C . THR B 1 248 ? -14.178 96.081 8.909 1.00 25.43 248 THR B C 1
ATOM 8609 O O . THR B 1 248 ? -14.855 95.705 7.948 1.00 25.26 248 THR B O 1
ATOM 8620 N N . SER B 1 249 ? -13.023 95.494 9.236 1.00 24.44 249 SER B N 1
ATOM 8621 C CA . SER B 1 249 ? -12.531 94.342 8.485 1.00 26.27 249 SER B CA 1
ATOM 8622 C C . SER B 1 249 ? -13.542 93.203 8.503 1.00 29.11 249 SER B C 1
ATOM 8623 O O . SER B 1 249 ? -13.869 92.632 7.454 1.00 25.43 249 SER B O 1
ATOM 8631 N N . ALA B 1 250 ? -14.041 92.852 9.691 1.00 24.26 250 ALA B N 1
ATOM 8632 C CA . ALA B 1 250 ? -15.019 91.774 9.797 1.00 22.51 250 ALA B CA 1
ATOM 8633 C C . ALA B 1 250 ? -16.284 92.096 9.015 1.00 23.68 250 ALA B C 1
ATOM 8634 O O . ALA B 1 250 ? -16.862 91.216 8.363 1.00 22.83 250 ALA B O 1
ATOM 8641 N N . ILE B 1 251 ? -16.732 93.352 9.067 1.00 24.03 251 ILE B N 1
ATOM 8642 C CA . ILE B 1 251 ? -17.991 93.714 8.422 1.00 24.56 251 ILE B CA 1
ATOM 8643 C C . ILE B 1 251 ? -17.858 93.644 6.904 1.00 22.97 251 ILE B C 1
ATOM 8644 O O . ILE B 1 251 ? -18.797 93.245 6.205 1.00 23.57 251 ILE B O 1
ATOM 8660 N N . LEU B 1 252 ? -16.698 94.021 6.365 1.00 23.00 252 LEU B N 1
ATOM 8661 C CA . LEU B 1 252 ? -16.502 93.913 4.922 1.00 26.99 252 LEU B CA 1
ATOM 8662 C C . LEU B 1 252 ? -16.546 92.459 4.474 1.00 27.39 252 LEU B C 1
ATOM 8663 O O . LEU B 1 252 ? -17.081 92.152 3.402 1.00 25.10 252 LEU B O 1
ATOM 8679 N N . MET B 1 253 ? -16.007 91.547 5.288 1.00 22.26 253 MET B N 1
ATOM 8680 C CA . MET B 1 253 ? -16.102 90.125 4.971 1.00 25.17 253 MET B CA 1
ATOM 8681 C C . MET B 1 253 ? -17.557 89.673 4.963 1.00 25.71 253 MET B C 1
ATOM 8682 O O . MET B 1 253 ? -17.999 88.973 4.044 1.00 24.96 253 MET B O 1
ATOM 8696 N N . ALA B 1 254 ? -18.323 90.081 5.979 1.00 26.03 254 ALA B N 1
ATOM 8697 C CA . ALA B 1 254 ? -19.739 89.730 6.037 1.00 24.96 254 ALA B CA 1
ATOM 8698 C C . ALA B 1 254 ? -20.496 90.311 4.851 1.00 24.89 254 ALA B C 1
ATOM 8699 O O . ALA B 1 254 ? -21.405 89.671 4.310 1.00 25.37 254 ALA B O 1
ATOM 8706 N N . GLU B 1 255 ? -20.145 91.532 4.445 1.00 24.04 255 GLU B N 1
ATOM 8707 C CA . GLU B 1 255 ? -20.806 92.155 3.303 1.00 27.79 255 GLU B CA 1
ATOM 8708 C C . GLU B 1 255 ? -20.527 91.378 2.025 1.00 25.01 255 GLU B C 1
ATOM 8709 O O . GLU B 1 255 ? -21.410 91.226 1.174 1.00 25.98 255 GLU B O 1
ATOM 8721 N N . SER B 1 256 ? -19.299 90.882 1.875 1.00 26.34 256 SER B N 1
ATOM 8722 C CA . SER B 1 256 ? -18.950 90.097 0.699 1.00 30.55 256 SER B CA 1
ATOM 8723 C C . SER B 1 256 ? -19.792 88.830 0.618 1.00 26.51 256 SER B C 1
ATOM 8724 O O . SER B 1 256 ? -20.216 88.427 -0.471 1.00 28.02 256 SER B O 1
ATOM 8732 N N . TYR B 1 257 ? -20.056 88.195 1.761 1.00 22.62 257 TYR B N 1
ATOM 8733 C CA . TYR B 1 257 ? -20.938 87.032 1.778 1.00 24.82 257 TYR B CA 1
ATOM 8734 C C . TYR B 1 257 ? -22.373 87.423 1.447 1.00 27.59 257 TYR B C 1
ATOM 8735 O O . TYR B 1 257 ? -23.037 86.766 0.635 1.00 29.62 257 TYR B O 1
ATOM 8753 N N . LEU B 1 258 ? -22.873 88.490 2.077 1.00 24.90 258 LEU B N 1
ATOM 8754 C CA . LEU B 1 258 ? -24.283 88.845 1.948 1.00 22.88 258 LEU B CA 1
ATOM 8755 C C . LEU B 1 258 ? -24.632 89.320 0.543 1.00 25.09 258 LEU B C 1
ATOM 8756 O O . LEU B 1 258 ? -25.759 89.109 0.082 1.00 28.99 258 LEU B O 1
ATOM 8772 N N . LYS B 1 259 ? -23.698 89.975 -0.145 1.00 26.72 259 LYS B N 1
ATOM 8773 C CA . LYS B 1 259 ? -23.957 90.545 -1.461 1.00 28.72 259 LYS B CA 1
ATOM 8774 C C . LYS B 1 259 ? -23.231 89.798 -2.573 1.00 27.34 259 LYS B C 1
ATOM 8775 O O . LYS B 1 259 ? -23.246 90.250 -3.722 1.00 26.69 259 LYS B O 1
ATOM 8794 N N . ASP B 1 260 ? -22.605 88.663 -2.259 1.00 27.67 260 ASP B N 1
ATOM 8795 C CA . ASP B 1 260 ? -21.910 87.840 -3.246 1.00 27.69 260 ASP B CA 1
ATOM 8796 C C . ASP B 1 260 ? -20.900 88.671 -4.033 1.00 28.90 260 ASP B C 1
ATOM 8797 O O . ASP B 1 260 ? -20.878 88.667 -5.267 1.00 26.91 260 ASP B O 1
ATOM 8806 N N . LYS B 1 261 ? -20.046 89.396 -3.303 1.00 25.60 261 LYS B N 1
ATOM 8807 C CA . LYS B 1 261 ? -19.072 90.270 -3.950 1.00 29.73 261 LYS B CA 1
ATOM 8808 C C . LYS B 1 261 ? -17.876 89.498 -4.494 1.00 31.20 261 LYS B C 1
ATOM 8809 O O . LYS B 1 261 ? -17.247 89.941 -5.462 1.00 28.95 261 LYS B O 1
ATOM 8828 N N . LYS B 1 262 ? -17.547 88.355 -3.891 1.00 26.41 262 LYS B N 1
ATOM 8829 C CA . LYS B 1 262 ? -16.372 87.573 -4.276 1.00 28.65 262 LYS B CA 1
ATOM 8830 C C . LYS B 1 262 ? -15.092 88.395 -4.137 1.00 26.65 262 LYS B C 1
ATOM 8831 O O . LYS B 1 262 ? -14.173 88.292 -4.950 1.00 28.73 262 LYS B O 1
ATOM 8850 N N . ARG B 1 263 ? -15.027 89.220 -3.096 1.00 28.27 263 ARG B N 1
ATOM 8851 C CA . ARG B 1 263 ? -13.789 89.920 -2.792 1.00 29.72 263 ARG B CA 1
ATOM 8852 C C . ARG B 1 263 ? -12.794 88.971 -2.133 1.00 25.41 263 ARG B C 1
ATOM 8853 O O . ARG B 1 263 ? -13.157 87.945 -1.554 1.00 30.12 263 ARG B O 1
ATOM 8874 N N . LEU B 1 264 ? -11.522 89.339 -2.220 1.00 27.18 264 LEU B N 1
ATOM 8875 C CA . LEU B 1 264 ? -10.434 88.541 -1.676 1.00 31.14 264 LEU B CA 1
ATOM 8876 C C . LEU B 1 264 ? -10.034 89.083 -0.309 1.00 26.47 264 LEU B C 1
ATOM 8877 O O . LEU B 1 264 ? -9.761 90.279 -0.164 1.00 28.97 264 LEU B O 1
ATOM 8893 N N . PHE B 1 265 ? -9.997 88.197 0.684 1.00 25.87 265 PHE B N 1
ATOM 8894 C CA . PHE B 1 265 ? -9.587 88.535 2.042 1.00 31.97 265 PHE B CA 1
ATOM 8895 C C . PHE B 1 265 ? -8.612 87.478 2.536 1.00 29.92 265 PHE B C 1
ATOM 8896 O O . PHE B 1 265 ? -8.892 86.280 2.428 1.00 31.10 265 PHE B O 1
ATOM 8913 N N . VAL B 1 266 ? -7.482 87.910 3.089 1.00 28.77 266 VAL B N 1
ATOM 8914 C CA . VAL B 1 266 ? -6.672 86.992 3.885 1.00 32.05 266 VAL B CA 1
ATOM 8915 C C . VAL B 1 266 ? -7.452 86.702 5.164 1.00 29.81 266 VAL B C 1
ATOM 8916 O O . VAL B 1 266 ? -7.670 87.599 5.982 1.00 30.63 266 VAL B O 1
ATOM 8929 N N . SER B 1 267 ? -7.892 85.457 5.327 1.00 29.86 267 SER B N 1
ATOM 8930 C CA . SER B 1 267 ? -8.722 85.060 6.453 1.00 31.76 267 SER B CA 1
ATOM 8931 C C . SER B 1 267 ? -8.245 83.706 6.960 1.00 32.53 267 SER B C 1
ATOM 8932 O O . SER B 1 267 ? -7.630 82.926 6.227 1.00 28.63 267 SER B O 1
ATOM 8940 N N . SER B 1 268 ? -8.534 83.432 8.229 1.00 29.34 268 SER B N 1
ATOM 8941 C CA . SER B 1 268 ? -8.199 82.137 8.812 1.00 30.81 268 SER B CA 1
ATOM 8942 C C . SER B 1 268 ? -9.179 81.090 8.294 1.00 29.67 268 SER B C 1
ATOM 8943 O O . SER B 1 268 ? -10.363 81.110 8.644 1.00 31.50 268 SER B O 1
ATOM 8951 N N . CYS B 1 269 ? -8.686 80.178 7.458 1.00 32.75 269 CYS B N 1
ATOM 8952 C CA . CYS B 1 269 ? -9.513 79.186 6.788 1.00 29.52 269 CYS B CA 1
ATOM 8953 C C . CYS B 1 269 ? -9.058 77.780 7.148 1.00 32.70 269 CYS B C 1
ATOM 8954 O O . CYS B 1 269 ? -7.870 77.533 7.376 1.00 35.91 269 CYS B O 1
ATOM 8962 N N . TYR B 1 270 ? -10.015 76.854 7.171 1.00 33.44 270 TYR B N 1
ATOM 8963 C CA . TYR B 1 270 ? -9.698 75.445 7.375 1.00 37.99 270 TYR B CA 1
ATOM 8964 C C . TYR B 1 270 ? -8.958 74.902 6.157 1.00 41.01 270 TYR B C 1
ATOM 8965 O O . TYR B 1 270 ? -9.473 74.950 5.035 1.00 38.54 270 TYR B O 1
ATOM 8983 N N . LEU B 1 271 ? -7.755 74.378 6.380 1.00 39.75 271 LEU B N 1
ATOM 8984 C CA . LEU B 1 271 ? -6.914 73.837 5.322 1.00 42.13 271 LEU B CA 1
ATOM 8985 C C . LEU B 1 271 ? -6.622 72.368 5.591 1.00 49.00 271 LEU B C 1
ATOM 8986 O O . LEU B 1 271 ? -6.370 71.976 6.734 1.00 45.28 271 LEU B O 1
ATOM 9002 N N . ASN B 1 272 ? -6.654 71.555 4.533 1.00 48.92 272 ASN B N 1
ATOM 9003 C CA . ASN B 1 272 ? -6.206 70.160 4.608 1.00 56.52 272 ASN B CA 1
ATOM 9004 C C . ASN B 1 272 ? -5.407 69.876 3.338 1.00 50.88 272 ASN B C 1
ATOM 9005 O O . ASN B 1 272 ? -5.956 69.418 2.333 1.00 51.40 272 ASN B O 1
ATOM 9016 N N . GLY B 1 273 ? -4.106 70.153 3.397 1.00 46.00 273 GLY B N 1
ATOM 9017 C CA . GLY B 1 273 ? -3.234 69.996 2.252 1.00 51.07 273 GLY B CA 1
ATOM 9018 C C . GLY B 1 273 ? -2.553 71.294 1.875 1.00 50.67 273 GLY B C 1
ATOM 9019 O O . GLY B 1 273 ? -1.322 71.368 1.815 1.00 51.99 273 GLY B O 1
ATOM 9023 N N . GLN B 1 274 ? -3.351 72.331 1.633 1.00 42.85 274 GLN B N 1
ATOM 9024 C CA . GLN B 1 274 ? -2.809 73.607 1.187 1.00 39.63 274 GLN B CA 1
ATOM 9025 C C . GLN B 1 274 ? -1.818 74.150 2.206 1.00 41.89 274 GLN B C 1
ATOM 9026 O O . GLN B 1 274 ? -2.015 74.027 3.418 1.00 39.81 274 GLN B O 1
ATOM 9040 N N . TYR B 1 275 ? -0.745 74.758 1.704 1.00 35.77 275 TYR B N 1
ATOM 9041 C CA . TYR B 1 275 ? 0.238 75.440 2.540 1.00 40.23 275 TYR B CA 1
ATOM 9042 C C . TYR B 1 275 ? 0.906 74.500 3.536 1.00 48.49 275 TYR B C 1
ATOM 9043 O O . TYR B 1 275 ? 1.424 74.947 4.566 1.00 44.82 275 TYR B O 1
ATOM 9061 N N . ASN B 1 276 ? 0.909 73.200 3.251 1.00 49.05 276 ASN B N 1
ATOM 9062 C CA . ASN B 1 276 ? 1.492 72.203 4.141 1.00 54.06 276 ASN B CA 1
ATOM 9063 C C . ASN B 1 276 ? 0.759 72.143 5.477 1.00 52.73 276 ASN B C 1
ATOM 9064 O O . ASN B 1 276 ? 1.334 71.729 6.489 1.00 55.57 276 ASN B O 1
ATOM 9075 N N . VAL B 1 277 ? -0.508 72.557 5.492 1.00 47.10 277 VAL B N 1
ATOM 9076 C CA . VAL B 1 277 ? -1.333 72.575 6.695 1.00 48.86 277 VAL B CA 1
ATOM 9077 C C . VAL B 1 277 ? -2.235 71.352 6.679 1.00 45.73 277 VAL B C 1
ATOM 9078 O O . VAL B 1 277 ? -2.826 71.014 5.646 1.00 47.36 277 VAL B O 1
ATOM 9091 N N . ASN B 1 278 ? -2.357 70.695 7.829 1.00 48.49 278 ASN B N 1
ATOM 9092 C CA . ASN B 1 278 ? -3.090 69.436 7.943 1.00 52.51 278 ASN B CA 1
ATOM 9093 C C . ASN B 1 278 ? -4.199 69.581 8.982 1.00 50.17 278 ASN B C 1
ATOM 9094 O O . ASN B 1 278 ? -3.948 69.501 10.188 1.00 48.42 278 ASN B O 1
ATOM 9105 N N . ASN B 1 279 ? -5.424 69.794 8.502 1.00 46.62 279 ASN B N 1
ATOM 9106 C CA . ASN B 1 279 ? -6.625 69.757 9.339 1.00 55.49 279 ASN B CA 1
ATOM 9107 C C . ASN B 1 279 ? -6.597 70.824 10.436 1.00 49.98 279 ASN B C 1
ATOM 9108 O O . ASN B 1 279 ? -6.914 70.555 11.597 1.00 47.16 279 ASN B O 1
ATOM 9119 N N . HIS B 1 280 ? -6.227 72.050 10.080 1.00 42.94 280 HIS B N 1
ATOM 9120 C CA . HIS B 1 280 ? -6.428 73.169 10.992 1.00 42.16 280 HIS B CA 1
ATOM 9121 C C . HIS B 1 280 ? -6.439 74.462 10.185 1.00 41.74 280 HIS B C 1
ATOM 9122 O O . HIS B 1 280 ? -6.393 74.449 8.951 1.00 37.08 280 HIS B O 1
ATOM 9136 N N . TYR B 1 281 ? -6.532 75.581 10.897 1.00 36.02 281 TYR B N 1
ATOM 9137 C CA . TYR B 1 281 ? -6.782 76.880 10.292 1.00 37.57 281 TYR B CA 1
ATOM 9138 C C . TYR B 1 281 ? -5.499 77.696 10.188 1.00 35.50 281 TYR B C 1
ATOM 9139 O O . TYR B 1 281 ? -4.572 77.543 10.988 1.00 35.53 281 TYR B O 1
ATOM 9157 N N . LEU B 1 282 ? -5.461 78.569 9.183 1.00 35.15 282 LEU B N 1
ATOM 9158 C CA . LEU B 1 282 ? -4.316 79.438 8.953 1.00 33.30 282 LEU B CA 1
ATOM 9159 C C . LEU B 1 282 ? -4.765 80.610 8.091 1.00 32.06 282 LEU B C 1
ATOM 9160 O O . LEU B 1 282 ? -5.647 80.469 7.241 1.00 32.21 282 LEU B O 1
ATOM 9176 N N . GLY B 1 283 ? -4.146 81.764 8.320 1.00 34.07 283 GLY B N 1
ATOM 9177 C CA . GLY B 1 283 ? -4.445 82.951 7.541 1.00 32.23 283 GLY B CA 1
ATOM 9178 C C . GLY B 1 283 ? -3.938 82.865 6.117 1.00 35.08 283 GLY B C 1
ATOM 9179 O O . GLY B 1 283 ? -2.729 82.940 5.881 1.00 34.34 283 GLY B O 1
ATOM 9183 N N . VAL B 1 284 ? -4.847 82.704 5.156 1.00 30.72 284 VAL B N 1
ATOM 9184 C CA . VAL B 1 284 ? -4.476 82.584 3.750 1.00 34.26 284 VAL B CA 1
ATOM 9185 C C . VAL B 1 284 ? -5.454 83.388 2.900 1.00 32.38 284 VAL B C 1
ATOM 9186 O O . VAL B 1 284 ? -6.588 83.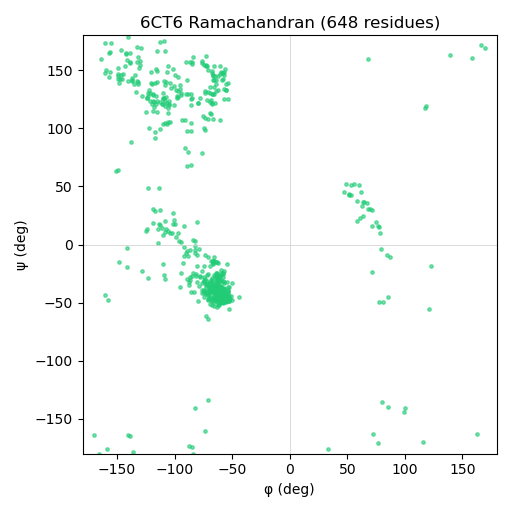656 3.314 1.00 30.27 284 VAL B O 1
ATOM 9199 N N . PRO B 1 285 ? -5.033 83.778 1.698 1.00 34.25 285 PRO B N 1
ATOM 9200 C CA . PRO B 1 285 ? -5.961 84.473 0.793 1.00 30.42 285 PRO B CA 1
ATOM 9201 C C . PRO B 1 285 ? -7.087 83.556 0.336 1.00 30.39 285 PRO B C 1
ATOM 9202 O O . PRO B 1 285 ? -6.854 82.437 -0.125 1.00 34.99 285 PRO B O 1
ATOM 9213 N N . CYS B 1 286 ? -8.321 84.043 0.470 1.00 27.97 286 CYS B N 1
ATOM 9214 C CA . CYS B 1 286 ? -9.503 83.297 0.064 1.00 29.17 286 CYS B CA 1
ATOM 9215 C C . CYS B 1 286 ? -10.514 84.257 -0.550 1.00 30.18 286 CYS B C 1
ATOM 9216 O O . CYS B 1 286 ? -10.418 85.476 -0.393 1.00 30.32 286 CYS B O 1
ATOM 9224 N N . ILE B 1 287 ? -11.495 83.688 -1.251 1.00 29.99 287 ILE B N 1
ATOM 9225 C CA . ILE B 1 287 ? -12.556 84.445 -1.910 1.00 30.09 287 ILE B CA 1
ATOM 9226 C C . ILE B 1 287 ? -13.860 84.182 -1.171 1.00 28.39 287 ILE B C 1
ATOM 9227 O O . ILE B 1 287 ? -14.267 83.023 -1.016 1.00 30.53 287 ILE B O 1
ATOM 9243 N N . ILE B 1 288 ? -14.527 85.250 -0.739 1.00 27.09 288 ILE B N 1
ATOM 9244 C CA . ILE B 1 288 ? -15.776 85.143 0.006 1.00 27.92 288 ILE B CA 1
ATOM 9245 C C . ILE B 1 288 ? -16.910 85.640 -0.879 1.00 29.68 288 ILE B C 1
ATOM 9246 O O . ILE B 1 288 ? -16.912 86.799 -1.312 1.00 28.27 288 ILE B O 1
ATOM 9262 N N . GLY B 1 289 ? -17.883 84.766 -1.123 1.00 29.03 289 GLY B N 1
ATOM 9263 C CA . GLY B 1 289 ? -19.070 85.112 -1.873 1.00 28.20 289 GLY B CA 1
ATOM 9264 C C . GLY B 1 289 ? -20.309 84.502 -1.251 1.00 32.12 289 GLY B C 1
ATOM 9265 O O . GLY B 1 289 ? -20.272 84.053 -0.099 1.00 34.38 289 GLY B O 1
ATOM 9269 N N . GLY B 1 290 ? -21.413 84.469 -1.997 1.00 29.68 290 GLY B N 1
ATOM 9270 C CA . GLY B 1 290 ? -22.669 83.972 -1.458 1.00 31.03 290 GLY B CA 1
ATOM 9271 C C . GLY B 1 290 ? -22.661 82.506 -1.078 1.00 33.64 290 GLY B C 1
ATOM 9272 O O . GLY B 1 290 ? -23.574 82.067 -0.370 1.00 34.95 290 GLY B O 1
ATOM 9276 N N . LYS B 1 291 ? -21.667 81.743 -1.533 1.00 34.46 291 LYS B N 1
ATOM 9277 C CA . LYS B 1 291 ? -21.501 80.351 -1.137 1.00 35.92 291 LYS B CA 1
ATOM 9278 C C . LYS B 1 291 ? -20.431 80.179 -0.063 1.00 37.37 291 LYS B C 1
ATOM 9279 O O . LYS B 1 291 ? -19.903 79.075 0.106 1.00 35.26 291 LYS B O 1
ATOM 9298 N N . GLY B 1 292 ? -20.102 81.246 0.666 1.00 31.93 292 GLY B N 1
ATOM 9299 C CA . GLY B 1 292 ? -19.121 81.164 1.732 1.00 29.77 292 GLY B CA 1
ATOM 9300 C C . GLY B 1 292 ? -17.698 81.331 1.245 1.00 29.87 292 GLY B C 1
ATOM 9301 O O . GLY B 1 292 ? -17.426 82.175 0.388 1.00 31.52 292 GLY B O 1
ATOM 9305 N N . ILE B 1 293 ? -16.776 80.541 1.793 1.00 30.32 293 ILE B N 1
ATOM 9306 C CA . ILE B 1 293 ? -15.392 80.518 1.322 1.00 29.06 293 ILE B CA 1
ATOM 9307 C C . ILE B 1 293 ? -15.405 79.789 -0.020 1.00 31.52 293 ILE B C 1
ATOM 9308 O O . ILE B 1 293 ? -15.421 78.559 -0.067 1.00 32.17 293 ILE B O 1
ATOM 9324 N N . GLU B 1 294 ? -15.404 80.544 -1.116 1.00 29.15 294 GLU B N 1
ATOM 9325 C CA . GLU B 1 294 ? -15.592 79.948 -2.434 1.00 33.97 294 GLU B CA 1
ATOM 9326 C C . GLU B 1 294 ? -14.295 79.461 -3.055 1.00 29.76 294 GLU B C 1
ATOM 9327 O O . GLU B 1 294 ? -14.317 78.517 -3.853 1.00 37.11 294 GLU B O 1
ATOM 9339 N N . GLN B 1 295 ? -13.169 80.076 -2.707 1.00 30.83 295 GLN B N 1
ATOM 9340 C CA . GLN B 1 295 ? -11.875 79.664 -3.224 1.00 30.96 295 GLN B CA 1
ATOM 9341 C C . GLN B 1 295 ? -10.814 79.940 -2.176 1.00 34.45 295 GLN B C 1
ATOM 9342 O O . GLN B 1 295 ? -10.836 80.985 -1.522 1.00 32.84 295 GLN B O 1
ATOM 9356 N N . ILE B 1 296 ? -9.889 79.000 -2.027 1.00 29.79 296 ILE B N 1
ATOM 9357 C CA . ILE B 1 296 ? -8.661 79.213 -1.277 1.00 32.57 296 ILE B CA 1
ATOM 9358 C C . ILE B 1 296 ? -7.525 79.291 -2.284 1.00 32.44 296 ILE B C 1
ATOM 9359 O O . ILE B 1 296 ? -7.328 78.367 -3.082 1.00 34.05 296 ILE B O 1
ATOM 9375 N N . ILE B 1 297 ? -6.788 80.392 -2.253 1.00 31.89 297 ILE B N 1
ATOM 9376 C CA . ILE B 1 297 ? -5.716 80.642 -3.206 1.00 35.37 297 ILE B CA 1
ATOM 9377 C C . ILE B 1 297 ? -4.404 80.194 -2.586 1.00 37.94 297 ILE B C 1
ATOM 9378 O O . ILE B 1 297 ? -4.111 80.506 -1.424 1.00 34.06 297 ILE B O 1
ATOM 9394 N N . GLU B 1 298 ? -3.608 79.466 -3.364 1.00 37.08 298 GLU B N 1
ATOM 9395 C CA . GLU B 1 298 ? -2.362 78.872 -2.891 1.00 36.71 298 GLU B CA 1
ATOM 9396 C C . GLU B 1 298 ? -1.198 79.610 -3.545 1.00 36.45 298 GLU B C 1
ATOM 9397 O O . GLU B 1 298 ? -0.897 79.399 -4.724 1.00 40.21 298 GLU B O 1
ATOM 9409 N N . LEU B 1 299 ? -0.544 80.469 -2.768 1.00 36.92 299 LEU B N 1
ATOM 9410 C CA . LEU B 1 299 ? 0.556 81.274 -3.274 1.00 36.09 299 LEU B CA 1
ATOM 9411 C C . LEU B 1 299 ? 1.759 80.399 -3.615 1.00 43.05 299 LEU B C 1
ATOM 9412 O O . LEU B 1 299 ? 1.997 79.358 -2.996 1.00 40.37 299 LEU B O 1
ATOM 9428 N N . ASP B 1 300 ? 2.527 80.838 -4.612 1.00 39.43 300 ASP B N 1
ATOM 9429 C CA . ASP B 1 300 ? 3.751 80.141 -5.009 1.00 39.78 300 ASP B CA 1
ATOM 9430 C C . ASP B 1 300 ? 4.923 80.683 -4.189 1.00 41.14 300 ASP B C 1
ATOM 9431 O O . ASP B 1 300 ? 5.836 81.345 -4.687 1.00 36.87 300 ASP B O 1
ATOM 9440 N N . LEU B 1 301 ? 4.872 80.387 -2.891 1.00 38.10 301 LEU B N 1
ATOM 9441 C CA . LEU B 1 301 ? 5.894 80.856 -1.967 1.00 39.68 301 LEU B CA 1
ATOM 9442 C C . LEU B 1 301 ? 7.248 80.234 -2.292 1.00 39.16 301 LEU B C 1
ATOM 9443 O O . LEU B 1 301 ? 7.347 79.076 -2.708 1.00 41.69 301 LEU B O 1
ATOM 9459 N N . ASN B 1 302 ? 8.301 81.021 -2.089 1.00 38.67 302 ASN B N 1
ATOM 9460 C CA . ASN B 1 302 ? 9.660 80.533 -2.245 1.00 43.24 302 ASN B CA 1
ATOM 9461 C C . ASN B 1 302 ? 10.108 79.840 -0.957 1.00 46.95 302 ASN B C 1
ATOM 9462 O O . ASN B 1 302 ? 9.370 79.759 0.030 1.00 45.15 302 ASN B O 1
ATOM 9473 N N . GLN B 1 303 ? 11.345 79.343 -0.959 1.00 47.83 303 GLN B N 1
ATOM 9474 C CA . GLN B 1 303 ? 11.812 78.517 0.151 1.00 51.75 303 GLN B CA 1
ATOM 9475 C C . GLN B 1 303 ? 11.900 79.321 1.444 1.00 44.95 303 GLN B C 1
ATOM 9476 O O . GLN B 1 303 ? 11.454 78.861 2.501 1.00 48.08 303 GLN B O 1
ATOM 9490 N N . GLU B 1 304 ? 12.473 80.526 1.385 1.00 45.78 304 GLU B N 1
ATOM 9491 C CA . GLU B 1 304 ? 12.551 81.355 2.585 1.00 46.88 304 GLU B CA 1
ATOM 9492 C C . GLU B 1 304 ? 11.167 81.610 3.167 1.00 50.84 304 GLU B C 1
ATOM 9493 O O . GLU B 1 304 ? 10.971 81.536 4.386 1.00 46.00 304 GLU B O 1
ATOM 9505 N N . GLU B 1 305 ? 10.194 81.924 2.310 1.00 44.51 305 GLU B N 1
ATOM 9506 C CA . GLU B 1 305 ? 8.852 82.225 2.792 1.00 43.53 305 GLU B CA 1
ATOM 9507 C C . GLU B 1 305 ? 8.194 80.990 3.397 1.00 39.02 305 GLU B C 1
ATOM 9508 O O . GLU B 1 305 ? 7.516 81.084 4.427 1.00 39.63 305 GLU B O 1
ATOM 9520 N N . LYS B 1 306 ? 8.389 79.822 2.778 1.00 36.76 306 LYS B N 1
ATOM 9521 C CA . LYS B 1 306 ? 7.905 78.579 3.373 1.00 42.26 306 LYS B CA 1
ATOM 9522 C C . LYS B 1 306 ? 8.504 78.365 4.758 1.00 39.88 306 LYS B C 1
ATOM 9523 O O . LYS B 1 306 ? 7.815 77.908 5.677 1.00 42.54 306 LYS B O 1
ATOM 9542 N N . LYS B 1 307 ? 9.789 78.684 4.923 1.00 39.38 307 LYS B N 1
ATOM 9543 C CA . LYS B 1 307 ? 10.427 78.553 6.229 1.00 47.46 307 LYS B CA 1
ATOM 9544 C C . LYS B 1 307 ? 9.750 79.457 7.250 1.00 44.95 307 LYS B C 1
ATOM 9545 O O . LYS B 1 307 ? 9.385 79.016 8.347 1.00 40.60 307 LYS B O 1
ATOM 9564 N N . LEU B 1 308 ? 9.580 80.735 6.903 1.00 45.65 308 LEU B N 1
ATOM 9565 C CA . LEU B 1 308 ? 8.921 81.668 7.809 1.00 38.20 308 LEU B CA 1
ATOM 9566 C C . LEU B 1 308 ? 7.502 81.216 8.128 1.00 38.15 308 LEU B C 1
ATOM 9567 O O . LEU B 1 308 ? 7.082 81.240 9.291 1.00 43.86 308 LEU B O 1
ATOM 9583 N N . LEU B 1 309 ? 6.752 80.786 7.111 1.00 38.17 309 LEU B N 1
ATOM 9584 C CA . LEU B 1 309 ? 5.378 80.357 7.348 1.00 40.69 309 LEU B CA 1
ATOM 9585 C C . LEU B 1 309 ? 5.311 79.167 8.297 1.00 43.35 309 LEU B C 1
ATOM 9586 O O . LEU B 1 309 ? 4.327 79.016 9.030 1.00 41.20 309 LEU B O 1
ATOM 9602 N N . GLN B 1 310 ? 6.331 78.306 8.295 1.00 44.01 310 GLN B N 1
ATOM 9603 C CA . GLN B 1 310 ? 6.311 77.166 9.204 1.00 41.96 310 GLN B CA 1
ATOM 9604 C C . GLN B 1 310 ? 6.331 77.630 10.654 1.00 39.86 310 GLN B C 1
ATOM 9605 O O . GLN B 1 310 ? 5.784 76.953 11.532 1.00 40.93 310 GLN B O 1
ATOM 9619 N N . GLY B 1 311 ? 6.949 78.783 10.920 1.00 41.01 311 GLY B N 1
ATOM 9620 C CA . GLY B 1 311 ? 6.840 79.385 12.239 1.00 44.42 311 GLY B CA 1
ATOM 9621 C C . GLY B 1 311 ? 5.400 79.641 12.642 1.00 46.91 311 GLY B C 1
ATOM 9622 O O . GLY B 1 311 ? 5.006 79.369 13.778 1.00 39.31 311 GLY B O 1
ATOM 9626 N N . SER B 1 312 ? 4.593 80.167 11.718 1.00 41.62 312 SER B N 1
ATOM 9627 C CA . SER B 1 312 ? 3.174 80.357 12.001 1.00 41.88 312 SER B CA 1
ATOM 9628 C C . SER B 1 312 ? 2.484 79.020 12.239 1.00 40.48 312 SER B C 1
ATOM 9629 O O . SER B 1 312 ? 1.735 78.859 13.210 1.00 42.28 312 SER B O 1
ATOM 9637 N N . ILE B 1 313 ? 2.730 78.044 11.362 1.00 38.85 313 ILE B N 1
ATOM 9638 C CA . ILE B 1 313 ? 2.072 76.748 11.492 1.00 42.46 313 ILE B CA 1
ATOM 9639 C C . ILE B 1 313 ? 2.453 76.087 12.812 1.00 44.02 313 ILE B C 1
ATOM 9640 O O . ILE B 1 313 ? 1.623 75.439 13.460 1.00 40.95 313 ILE B O 1
ATOM 9656 N N . ASP B 1 314 ? 3.710 76.239 13.236 1.00 40.98 314 ASP B N 1
ATOM 9657 C CA . ASP B 1 314 ? 4.122 75.652 14.507 1.00 46.77 314 ASP B CA 1
ATOM 9658 C C . ASP B 1 314 ? 3.429 76.337 15.679 1.00 45.79 314 ASP B C 1
ATOM 9659 O O . ASP B 1 314 ? 3.040 75.674 16.648 1.00 47.45 314 ASP B O 1
ATOM 9668 N N . GLU B 1 315 ? 3.266 77.661 15.612 1.00 44.29 315 GLU B N 1
ATOM 9669 C CA . GLU B 1 315 ? 2.564 78.368 16.678 1.00 42.13 315 GLU B CA 1
ATOM 9670 C C . GLU B 1 315 ? 1.143 77.841 16.842 1.00 45.53 315 GLU B C 1
ATOM 9671 O O . GLU B 1 315 ? 0.663 77.671 17.969 1.00 47.76 315 GLU B O 1
ATOM 9683 N N . VAL B 1 316 ? 0.457 77.566 15.731 1.00 46.67 316 VAL B N 1
ATOM 9684 C CA . VAL B 1 316 ? -0.896 77.019 15.808 1.00 45.52 316 VAL B CA 1
ATOM 9685 C C . VAL B 1 316 ? -0.867 75.615 16.400 1.00 49.60 316 VAL B C 1
ATOM 9686 O O . VAL B 1 316 ? -1.674 75.275 17.274 1.00 49.46 316 VAL B O 1
ATOM 9699 N N . LEU B 1 317 ? 0.059 74.777 15.929 1.00 43.26 317 LEU B N 1
ATOM 9700 C CA . LEU B 1 317 ? 0.153 73.414 16.441 1.00 50.10 317 LEU B CA 1
ATOM 9701 C C . LEU B 1 317 ? 0.493 73.405 17.925 1.00 50.42 317 LEU B C 1
ATOM 9702 O O . LEU B 1 317 ? -0.053 72.603 18.691 1.00 47.97 317 LEU B O 1
ATOM 9718 N N . GLU B 1 318 ? 1.403 74.283 18.349 1.00 49.09 318 GLU B N 1
ATOM 9719 C CA . GLU B 1 318 ? 1.712 74.399 19.770 1.00 52.77 318 GLU B CA 1
ATOM 9720 C C . GLU B 1 318 ? 0.455 74.703 20.576 1.00 51.29 318 GLU B C 1
ATOM 9721 O O . GLU B 1 318 ? 0.277 74.182 21.684 1.00 48.35 318 GLU B O 1
ATOM 9733 N N . MET B 1 319 ? -0.436 75.536 20.031 1.00 47.80 319 MET B N 1
ATOM 9734 C CA . MET B 1 319 ? -1.668 75.872 20.738 1.00 46.22 319 MET B CA 1
ATOM 9735 C C . MET B 1 319 ? -2.640 74.699 20.749 1.00 48.16 319 MET B C 1
ATOM 9736 O O . MET B 1 319 ? -3.343 74.480 21.744 1.00 46.46 319 MET B O 1
ATOM 9750 N N . GLN B 1 320 ? -2.699 73.934 19.656 1.00 44.54 320 GLN B N 1
ATOM 9751 C CA . GLN B 1 320 ? -3.559 72.754 19.628 1.00 46.00 320 GLN B CA 1
ATOM 9752 C C . GLN B 1 320 ? -3.202 71.783 20.746 1.00 45.25 320 GLN B C 1
ATOM 9753 O O . GLN B 1 320 ? -4.085 71.155 21.341 1.00 45.66 320 GLN B O 1
ATOM 9767 N N . LYS B 1 321 ? -1.909 71.635 21.038 1.00 46.29 321 LYS B N 1
ATOM 9768 C CA . LYS B 1 321 ? -1.495 70.667 22.048 1.00 51.40 321 LYS B CA 1
ATOM 9769 C C . LYS B 1 321 ? -1.835 71.159 23.449 1.00 41.36 321 LYS B C 1
ATOM 9770 O O . LYS B 1 321 ? -2.290 70.377 24.291 1.00 49.24 321 LYS B O 1
ATOM 9789 N N . ALA B 1 322 ? -1.633 72.452 23.713 1.00 41.74 322 ALA B N 1
ATOM 9790 C CA . ALA B 1 322 ? -2.108 73.032 24.965 1.00 43.56 322 ALA B CA 1
ATOM 9791 C C . ALA B 1 322 ? -3.592 72.755 25.171 1.00 44.81 322 ALA B C 1
ATOM 9792 O O . ALA B 1 322 ? -4.020 72.419 26.281 1.00 45.37 322 ALA B O 1
ATOM 9799 N N . ILE B 1 323 ? -4.392 72.886 24.109 1.00 38.52 323 ILE B N 1
ATOM 9800 C CA . ILE B 1 323 ? -5.828 72.644 24.221 1.00 41.13 323 ILE B CA 1
ATOM 9801 C C . ILE B 1 323 ? -6.099 71.168 24.476 1.00 42.55 323 ILE B C 1
ATOM 9802 O O . ILE B 1 323 ? -6.992 70.812 25.256 1.00 39.00 323 ILE B O 1
ATOM 9818 N N . ALA B 1 324 ? -5.347 70.286 23.815 1.00 41.39 324 ALA B N 1
ATOM 9819 C CA . ALA B 1 324 ? -5.488 68.856 24.065 1.00 42.19 324 ALA B CA 1
ATOM 9820 C C . ALA B 1 324 ? -5.205 68.532 25.526 1.00 41.20 324 ALA B C 1
ATOM 9821 O O . ALA B 1 324 ? -5.955 67.787 26.169 1.00 40.85 324 ALA B O 1
ATOM 9828 N N . ALA B 1 325 ? -4.121 69.091 26.070 1.00 39.31 325 ALA B N 1
ATOM 9829 C CA . ALA B 1 325 ? -3.779 68.854 27.468 1.00 44.06 325 ALA B CA 1
ATOM 9830 C C . ALA B 1 325 ? -4.876 69.360 28.396 1.00 45.23 325 ALA B C 1
ATOM 9831 O O . ALA B 1 325 ? -5.317 68.643 29.302 1.00 44.01 325 ALA B O 1
ATOM 9838 N N . LEU B 1 326 ? -5.326 70.601 28.190 1.00 42.04 326 LEU B N 1
ATOM 9839 C CA . LEU B 1 326 ? -6.416 71.143 28.995 1.00 46.71 326 LEU B CA 1
ATOM 9840 C C . LEU B 1 326 ? -7.620 70.209 28.977 1.00 46.31 326 LEU B C 1
ATOM 9841 O O . LEU B 1 326 ? -8.104 69.776 30.027 1.00 44.77 326 LEU B O 1
ATOM 9857 N N . ASP B 1 327 ? -8.111 69.876 27.780 1.00 38.99 327 ASP B N 1
ATOM 9858 C CA . ASP B 1 327 ? -9.286 69.015 27.677 1.00 44.89 327 ASP B CA 1
ATOM 9859 C C . ASP B 1 327 ? -9.044 67.649 28.306 1.00 43.33 327 ASP B C 1
ATOM 9860 O O . ASP B 1 327 ? -9.982 67.028 28.817 1.00 46.99 327 ASP B O 1
ATOM 9869 N N . ALA B 1 328 ? -7.806 67.162 28.276 1.00 42.76 328 ALA B N 1
ATOM 9870 C CA . ALA B 1 328 ? -7.497 65.847 28.823 1.00 48.67 328 ALA B CA 1
ATOM 9871 C C . ALA B 1 328 ? -7.374 65.850 30.341 1.00 51.64 328 ALA B C 1
ATOM 9872 O O . ALA B 1 328 ? -7.190 64.780 30.932 1.00 57.57 328 ALA B O 1
ATOM 9879 N N . GLY B 1 329 ? -7.477 67.012 30.982 1.00 44.54 329 GLY B N 1
ATOM 9880 C CA . GLY B 1 329 ? -7.347 67.100 32.421 1.00 49.79 329 GLY B CA 1
ATOM 9881 C C . GLY B 1 329 ? -5.929 67.046 32.940 1.00 48.80 329 GLY B C 1
ATOM 9882 O O . GLY B 1 329 ? -5.737 66.936 34.157 1.00 49.64 329 GLY B O 1
ATOM 9886 N N . LYS B 1 330 ? -4.928 67.133 32.062 1.00 50.89 330 LYS B N 1
ATOM 9887 C CA . LYS B 1 330 ? -3.541 66.955 32.480 1.00 54.33 330 LYS B CA 1
ATOM 9888 C C . LYS B 1 330 ? -2.993 68.147 33.253 1.00 57.06 330 LYS B C 1
ATOM 9889 O O . LYS B 1 330 ? -1.977 68.004 33.940 1.00 62.03 330 LYS B O 1
ATOM 9908 N N . LEU B 1 331 ? -3.626 69.316 33.157 1.00 53.56 331 LEU B N 1
ATOM 9909 C CA . LEU B 1 331 ? -3.076 70.537 33.730 1.00 55.04 331 LEU B CA 1
ATOM 9910 C C . LEU B 1 331 ? -3.743 70.937 35.042 1.00 50.38 331 LEU B C 1
ATOM 9911 O O . LEU B 1 331 ? -3.493 72.040 35.538 1.00 53.24 331 LEU B O 1
ATOM 9927 N N . GLU B 1 332 ? -4.574 70.072 35.618 1.00 48.16 332 GLU B N 1
ATOM 9928 C CA . GLU B 1 332 ? -5.202 70.351 36.901 1.00 51.17 332 GLU B CA 1
ATOM 9929 C C . GLU B 1 332 ? -5.278 69.070 37.717 1.00 50.87 332 GLU B C 1
ATOM 9930 O O . GLU B 1 332 ? -5.146 67.962 37.190 1.00 47.97 332 GLU B O 1
ATOM 9942 N N . HIS B 1 333 ? -5.513 69.235 39.015 1.00 46.87 333 HIS B N 1
ATOM 9943 C CA . HIS B 1 333 ? -5.650 68.098 39.913 1.00 52.69 333 HIS B CA 1
ATOM 9944 C C . HIS B 1 333 ? -6.468 68.524 41.124 1.00 51.76 333 HIS B C 1
ATOM 9945 O O . HIS B 1 333 ? -6.676 69.714 41.374 1.00 48.26 333 HIS B O 1
ATOM 9959 N N . HIS B 1 334 ? -6.929 67.529 41.873 1.00 50.70 334 HIS B N 1
ATOM 9960 C CA . HIS B 1 334 ? -7.715 67.776 43.069 1.00 58.29 334 HIS B CA 1
ATOM 9961 C C . HIS B 1 334 ? -6.812 68.053 44.268 1.00 55.76 334 HIS B C 1
ATOM 9962 O O . HIS B 1 334 ? -5.622 67.725 44.281 1.00 54.78 334 HIS B O 1
ATOM 9976 N N . HIS B 1 335 ? -7.411 68.668 45.289 1.00 59.16 335 HIS B N 1
ATOM 9977 C CA . HIS B 1 335 ? -6.757 68.841 46.584 1.00 67.26 335 HIS B CA 1
ATOM 9978 C C . HIS B 1 335 ? -6.051 67.569 47.040 1.00 61.67 335 HIS B C 1
ATOM 9979 O O . HIS B 1 335 ? -4.908 67.607 47.506 1.00 51.98 335 HIS B O 1
ATOM 9993 N N . HIS B 1 336 ? -6.724 66.433 46.915 1.00 57.35 336 HIS B N 1
ATOM 9994 C CA . HIS B 1 336 ? -6.214 65.173 47.427 1.00 57.00 336 HIS B CA 1
ATOM 9995 C C . HIS B 1 336 ? -4.985 64.692 46.659 1.00 56.16 336 HIS B C 1
ATOM 9996 O O . HIS B 1 336 ? -4.711 65.152 45.552 1.00 56.79 336 HIS B O 1
#

Organism: Eimeria maxima (NCBI:txid5804)

Sequence (652 aa):
AVFNKRPKIALVGSGMIGGTMAFLCSLKELGDVVLFDVVPNMPMGKAMDLCHNSSVVDNGITVYGSNSYECLTNADVVIITAGITKWSRMDLLPVNIKIMREVGGAIKKYCPNAFIINITNPLDVMVAAVQEAANVPKHMICGMAGMLDSSRLRRMIADCLHVSPHDVQGMVIGVHGDNMLPLMRYITINGIPIQEFINKGLINKEDINNIYNKTKQAGGDIVRLLGQGSAYYAPGTSAILMAESYLKDKKRLFVSSCYLNGQYNVNNHYLGVPCIIGGKGIEQIIELDLNQEEKKLLQGSIDEVLEMQKAIAALDAGKLEAVFEQNKRPKIALVGSGMIGGTMAFLCSLKELGDVVLFDVVPNMPMGKAMDLCHNSSVVDNGITVYGSNSYECLTNADVVIITAGITKIPGKWSRMDLLPVNIKIMREVGGAIKKYCPNAFIINITNPLDVMVAAVQEAANVPKHMICGMAGMLDSSRLRRMIADCLHVSPHDVQGMVIGVHGDNMLPLMRYITINGIPIQEFINKGLINKEDINNIYNKTKQAGGDIVRLLGQGSAYYAPGTSAILMAESYLKDKKRLFVSSCYLNGQYNVNNHYLGVPCIIGGKGIEQIIELDLNQEEKKLLQGSIDEVLEMQKAIAALDAGKLEHHHH

Nearest PDB structures (foldseek):
  6ct6-assembly1_A  TM=1.003E+00  e=8.370E-68  Eimeria maxima
  6ct6-assembly1_B  TM=9.818E-01  e=9.770E-63  Eimeria maxima
  6vdh-assembly1_B-2  TM=9.812E-01  e=8.162E-49  Apicomplexa sp.
  1pze-assembly1_A  TM=9.724E-01  e=1.029E-47  Toxoplasma gondii ME49
  1sov-assembly1_B-2  TM=9.705E-01  e=2.489E-47  Toxoplasma gondii

Secondary structure (DSSP, 8-state):
-----S-EEEEE--SHHHHHHHHHHHHHT--EEEEE-SSSSHHHHHHHHHHHHHHHTT----EEEESSGGGGTT-SEEEE---------GGGHHHHHHHHHHHHHHHHHH-TT-EEEE-SSSHHHHHHHHHHHHT--GGGE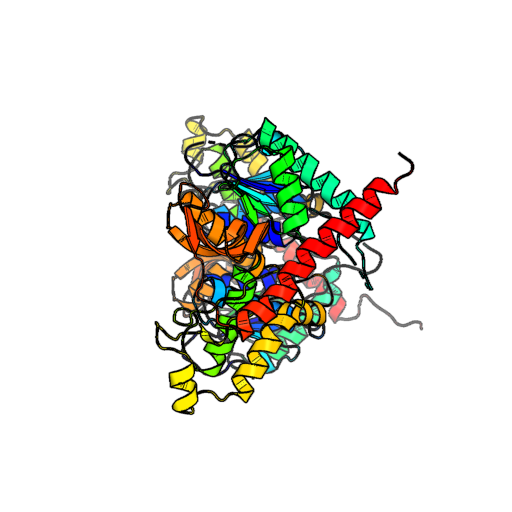EEE-HHHHHHHHHHHHHHHHT--GGGEE--EEB-SSTT-EE-GGG-EETTEEHHHHHHTTSS-HHHHHHHHHHHHHHHHHHHHHHSSS---HHHHHHHHHHHHHHHTT--EEEEEEEEEESGGG-EEEEEEEEEEEETTEEEEE------HHHHHHHHHHHHHHHHHHHHHHHHHHTS--/------SS-EEEEE--SHHHHHHHHHHHHHT--EEEEE-SSSSHHHHHHHHHHHHHHHTT----EEEESSGGGGTT-SEEEE--S--S-TT---TTTTHHHHHHHHHHHHHHHHHH-TTSEEEE-PSSHHHHHHHHHHHHT--GGGEEEE-HHHHHHHHHHHHHHHHT--GGGEE--EEB-SSTT-EE-GGG-EETTEEHHHHHHTTSS-HHHHHHHHHHHHHHHHHHHHHHSSS---HHHHHHHHHHHHHHHHT--EEEEEEEEEESGGG-EEEEEEEEEEEETTEEEEE------HHHHHHHHHHHHHHHHHHHHHHHHHHTTT-----

CATH classification: 3.40.50.720 (+1 more: 3.90.110.10)

Radius of gyration: 26.31 Å; Cα contacts (8 Å, |Δi|>4): 1418; chains: 2; bounding box: 73×73×59 Å

Solvent-accessible surface area: 27703 Å² total; per-residue (Å²): 89,43,48,125,210,80,44,12,0,0,0,1,7,0,36,58,38,0,0,2,0,0,1,2,0,0,46,81,106,15,0,1,0,0,0,6,21,123,70,90,76,34,0,62,0,14,5,65,2,0,19,10,0,0,0,0,42,49,14,18,0,26,4,64,18,10,62,51,49,89,2,0,34,106,7,56,0,0,0,0,35,22,34,95,104,169,252,82,81,60,84,30,15,28,66,4,13,120,36,0,128,88,0,0,30,9,0,118,149,48,6,62,128,1,0,0,0,0,20,14,59,32,15,17,19,0,0,24,5,0,15,124,28,2,108,5,66,82,87,21,0,0,0,4,7,4,15,11,3,6,0,7,0,22,12,39,0,3,77,44,23,163,50,47,4,112,46,2,76,10,32,3,2,8,29,58,26,127,62,9,5,2,2,30,120,55,0,26,13,115,52,71,59,7,82,91,30,30,114,159,65,109,3,76,135,136,46,14,89,77,12,51,66,90,0,53,88,5,27,48,28,0,70,158,20,18,71,160,54,61,10,27,11,0,6,0,2,0,0,0,14,0,0,20,0,34,42,129,71,85,101,74,86,2,5,0,6,1,34,0,102,33,47,14,120,9,88,94,20,7,4,4,0,1,0,20,0,0,34,159,0,14,54,98,49,59,100,26,127,11,61,163,118,9,112,166,74,5,77,27,0,15,56,55,11,68,110,38,95,144,31,17,57,68,68,71,92,64,106,189,202,83,41,14,101,148,46,210,89,43,10,0,0,0,0,6,0,34,87,32,0,0,4,0,0,1,3,0,0,44,87,110,14,1,0,0,0,0,7,18,117,72,98,71,27,0,58,0,20,5,65,3,0,19,11,0,0,0,0,41,48,12,20,6,19,4,41,18,8,59,44,71,86,0,0,37,87,8,57,0,0,0,0,25,17,27,80,121,119,70,122,82,200,166,54,42,82,77,20,5,61,69,8,5,130,43,0,74,113,2,0,31,9,0,108,149,62,6,64,130,2,0,0,0,0,15,14,50,8,2,4,5,0,0,16,4,0,14,119,22,3,113,4,65,86,89,22,0,0,0,5,6,4,17,7,4,7,0,5,0,23,13,40,0,3,79,44,27,167,46,47,4,114,42,2,72,10,33,3,2,4,4,23,4,118,60,2,5,2,2,30,121,55,0,28,12,112,53,71,64,8,94,93,35,41,117,166,63,104,3,74,168,131,44,20,86,80,14,46,52,88,1,58,82,5,8,24,20,0,26,150,21,16,68,158,55,56,9,12,7,0,6,0,2,0,0,0,15,0,0,23,0,34,43,130,67,96,93,82,80,1,6,0,1,1,49,0,100,47,54,18,109,0,110,91,5,4,0,6,0,1,0,20,0,0,36,138,0,17,43,107,55,60,104,29,124,9,59,133,118,14,104,158,70,6,66,24,0,5,71,32,0,71,125,7,66,153,42,20,54,18,40,79,63,31,149,113,118,168,119,179,167